Protein AF-A0A7V3JR83-F1 (afdb_monomer)

Mean predicted aligned error: 13.59 Å

Structure (mmCIF, N/CA/C/O backbone):
data_AF-A0A7V3JR83-F1
#
_entry.id   AF-A0A7V3JR83-F1
#
loop_
_atom_site.group_PDB
_atom_site.id
_atom_site.type_symbol
_atom_site.label_atom_id
_atom_site.label_alt_id
_atom_site.label_comp_id
_atom_site.label_asym_id
_atom_site.label_entity_id
_atom_site.label_seq_id
_atom_site.pdbx_PDB_ins_code
_atom_site.Cartn_x
_atom_site.Cartn_y
_atom_site.Cartn_z
_atom_site.occupancy
_atom_site.B_iso_or_equiv
_atom_site.auth_seq_id
_atom_site.auth_comp_id
_atom_site.auth_asym_id
_atom_site.auth_atom_id
_atom_site.pdbx_PDB_model_num
ATOM 1 N N . MET A 1 1 ? -0.563 55.232 -22.970 1.00 45.38 1 MET A N 1
ATOM 2 C CA . MET A 1 1 ? -0.473 54.973 -21.516 1.00 45.38 1 MET A CA 1
ATOM 3 C C . MET A 1 1 ? -1.881 54.852 -20.953 1.00 45.38 1 MET A C 1
ATOM 5 O O . MET A 1 1 ? -2.516 55.859 -20.668 1.00 45.38 1 MET A O 1
ATOM 9 N N . THR A 1 2 ? -2.409 53.635 -20.873 1.00 42.56 2 THR A N 1
ATOM 10 C CA . THR A 1 2 ? -3.685 53.337 -20.209 1.00 42.56 2 THR A CA 1
ATOM 11 C C . THR A 1 2 ? -3.464 53.362 -18.698 1.00 42.56 2 THR A C 1
ATOM 13 O O . THR A 1 2 ? -2.675 52.596 -18.155 1.00 42.56 2 THR A O 1
ATOM 16 N N . LYS A 1 3 ? -4.104 54.318 -18.019 1.00 50.84 3 LYS A N 1
ATOM 17 C CA . LYS A 1 3 ? -3.988 54.531 -16.573 1.00 50.84 3 LYS A CA 1
ATOM 18 C C . LYS A 1 3 ? -4.826 53.459 -15.866 1.00 50.84 3 LYS A C 1
ATOM 20 O O . LYS A 1 3 ? -6.050 53.563 -15.843 1.00 50.84 3 LYS A O 1
ATOM 25 N N . HIS A 1 4 ? -4.190 52.420 -15.328 1.00 52.91 4 HIS A N 1
ATOM 26 C CA . HIS A 1 4 ? -4.877 51.475 -14.447 1.00 52.91 4 HIS A CA 1
ATOM 27 C C . HIS A 1 4 ? -5.281 52.220 -13.169 1.00 52.91 4 HIS A C 1
ATOM 29 O O . HIS A 1 4 ? -4.429 52.765 -12.469 1.00 52.91 4 HIS A O 1
ATOM 35 N N . LYS A 1 5 ? -6.589 52.307 -12.898 1.00 61.62 5 LYS A N 1
ATOM 36 C CA . LYS A 1 5 ? -7.098 52.785 -11.610 1.00 61.62 5 LYS A CA 1
ATOM 37 C C . LYS A 1 5 ? -6.788 51.706 -10.574 1.00 61.62 5 LYS A C 1
ATOM 39 O O . LYS A 1 5 ? -7.357 50.622 -10.634 1.00 61.62 5 LYS A O 1
ATOM 44 N N . SER A 1 6 ? -5.851 51.986 -9.679 1.00 64.25 6 SER A N 1
ATOM 45 C CA . SER A 1 6 ? -5.608 51.186 -8.482 1.00 64.25 6 SER A CA 1
ATOM 46 C C . SER A 1 6 ? -6.799 51.318 -7.529 1.00 64.25 6 SER A C 1
ATOM 48 O O . SER A 1 6 ? -7.346 52.412 -7.377 1.00 64.25 6 SER A O 1
ATOM 50 N N . LEU A 1 7 ? -7.205 50.202 -6.917 1.00 66.38 7 LEU A N 1
ATOM 51 C CA . LEU A 1 7 ? -8.258 50.176 -5.900 1.00 66.38 7 LEU A CA 1
ATOM 52 C C . LEU A 1 7 ? -7.888 51.093 -4.731 1.00 66.38 7 LEU A C 1
ATOM 54 O O . LEU A 1 7 ? -6.737 51.129 -4.286 1.00 66.38 7 LEU A O 1
ATOM 58 N N . THR A 1 8 ? -8.869 51.840 -4.236 1.00 83.62 8 THR A N 1
ATOM 59 C CA . THR A 1 8 ? -8.694 52.665 -3.040 1.00 83.62 8 THR A CA 1
ATOM 60 C C . THR A 1 8 ? -8.577 51.777 -1.800 1.00 83.62 8 THR A C 1
ATOM 62 O O . THR A 1 8 ? -9.131 50.682 -1.747 1.00 83.62 8 THR A O 1
ATOM 65 N N . PHE A 1 9 ? -7.873 52.247 -0.767 1.00 76.06 9 PHE A N 1
ATOM 66 C CA . PHE A 1 9 ? -7.677 51.489 0.478 1.00 76.06 9 PHE A CA 1
ATOM 67 C C . PHE A 1 9 ? -9.004 51.015 1.103 1.00 76.06 9 PHE A C 1
ATOM 69 O O . PHE A 1 9 ? -9.091 49.907 1.630 1.00 76.06 9 PHE A O 1
ATOM 76 N N . LEU A 1 10 ? -10.055 51.832 0.981 1.00 81.25 10 LEU A N 1
ATOM 77 C CA . LEU A 1 10 ? -11.396 51.506 1.454 1.00 81.25 10 LEU A CA 1
ATOM 78 C C . LEU A 1 10 ? -12.047 50.381 0.634 1.00 81.25 10 LEU A C 1
ATOM 80 O O . LEU A 1 10 ? -12.639 49.476 1.215 1.00 81.25 10 LEU A O 1
ATOM 84 N N . GLU A 1 11 ? -11.901 50.391 -0.693 1.00 79.56 11 GLU A N 1
ATOM 85 C CA . GLU A 1 11 ? -12.395 49.306 -1.550 1.00 79.56 11 GLU A CA 1
ATOM 86 C C . GLU A 1 11 ? -11.660 47.994 -1.262 1.00 79.56 11 GLU A C 1
ATOM 88 O O . GLU A 1 11 ? -12.302 46.950 -1.185 1.00 79.56 11 GLU A O 1
ATOM 93 N N . THR A 1 12 ? -10.347 48.028 -1.017 1.00 82.38 12 THR A N 1
ATOM 94 C CA . THR A 1 12 ? -9.583 46.832 -0.626 1.00 82.38 12 THR A CA 1
ATOM 95 C C . THR A 1 12 ? -10.074 46.270 0.710 1.00 82.38 12 THR A C 1
ATOM 97 O O . THR A 1 12 ? -10.274 45.063 0.829 1.00 82.38 12 THR A O 1
ATOM 100 N N . LEU A 1 13 ? -10.337 47.125 1.705 1.00 81.75 13 LEU A N 1
ATOM 101 C CA . LEU A 1 13 ? -10.822 46.687 3.017 1.00 81.75 13 LEU A CA 1
ATOM 102 C C . LEU A 1 13 ? -12.228 46.071 2.933 1.00 81.75 13 LEU A C 1
ATOM 104 O O . LEU A 1 13 ? -12.482 45.013 3.512 1.00 81.75 13 LEU A O 1
ATOM 108 N N . ILE A 1 14 ? -13.126 46.700 2.169 1.00 88.44 14 ILE A N 1
ATOM 109 C CA . ILE A 1 14 ? -14.482 46.187 1.930 1.00 88.44 14 ILE A CA 1
ATOM 110 C C . ILE A 1 14 ? -14.415 44.853 1.180 1.00 88.44 14 ILE A C 1
ATOM 112 O O . ILE A 1 14 ? -15.081 43.898 1.571 1.00 88.44 14 ILE A O 1
ATOM 116 N N . THR A 1 15 ? -13.566 44.751 0.157 1.00 83.88 15 THR A N 1
ATOM 117 C CA . THR A 1 15 ? -13.414 43.527 -0.641 1.00 83.88 15 THR A CA 1
ATOM 118 C C . THR A 1 15 ? -12.861 42.379 0.201 1.00 83.88 15 THR A C 1
ATOM 120 O O . THR A 1 15 ? -13.393 41.277 0.133 1.00 83.88 15 THR A O 1
ATOM 123 N N . LEU A 1 16 ? -11.861 42.627 1.055 1.00 83.56 16 LEU A N 1
ATOM 124 C CA . LEU A 1 16 ? -11.317 41.620 1.975 1.00 83.56 16 LEU A CA 1
ATOM 125 C C . LEU A 1 16 ? -12.339 41.176 3.028 1.00 83.56 16 LEU A C 1
ATOM 127 O O . LEU A 1 16 ? -12.412 39.992 3.344 1.00 83.56 16 LEU A O 1
ATOM 131 N N . THR A 1 17 ? -13.154 42.102 3.536 1.00 88.00 17 THR A N 1
ATOM 132 C CA . THR A 1 17 ? -14.211 41.787 4.511 1.00 88.00 17 THR A CA 1
ATOM 133 C C . THR A 1 17 ? -15.326 40.960 3.871 1.00 88.00 17 THR A C 1
ATOM 135 O O . THR A 1 17 ? -15.798 39.987 4.448 1.00 88.00 17 THR A O 1
ATOM 138 N N . ILE A 1 18 ? -15.733 41.302 2.648 1.00 88.19 18 ILE A N 1
ATOM 139 C CA . ILE A 1 18 ? -16.726 40.524 1.903 1.00 88.19 18 ILE A CA 1
ATOM 140 C C . ILE A 1 18 ? -16.154 39.151 1.534 1.00 88.19 18 ILE A C 1
ATOM 142 O O . ILE A 1 18 ? -16.839 38.148 1.707 1.00 88.19 18 ILE A O 1
ATOM 146 N N . LEU A 1 19 ? -14.895 39.073 1.093 1.00 80.94 19 LEU A N 1
ATOM 147 C CA . LEU A 1 19 ? -14.229 37.807 0.784 1.00 80.94 19 LEU A CA 1
ATOM 148 C C . LEU A 1 19 ? -14.090 36.905 2.011 1.00 80.94 19 LEU A C 1
ATOM 150 O O . LEU A 1 19 ? -14.279 35.701 1.872 1.00 80.94 19 LEU A O 1
ATOM 154 N N . SER A 1 20 ? -13.805 37.442 3.200 1.00 74.88 20 SER A N 1
ATOM 155 C CA . SER A 1 20 ? -13.705 36.630 4.418 1.00 74.88 20 SER A CA 1
ATOM 156 C C . SER A 1 20 ? -15.071 36.094 4.846 1.00 74.88 20 SER A C 1
ATOM 158 O O . SER A 1 20 ? -15.199 34.904 5.128 1.00 74.88 20 SER A O 1
ATOM 160 N N . VAL A 1 21 ? -16.113 36.928 4.793 1.00 81.12 21 VAL A N 1
ATOM 161 C CA . VAL A 1 21 ? -17.492 36.514 5.087 1.00 81.12 21 VAL A CA 1
ATOM 162 C C . VAL A 1 21 ? -17.983 35.477 4.074 1.00 81.12 21 VAL A C 1
ATOM 164 O O . VAL A 1 21 ? -18.526 34.450 4.477 1.00 81.12 21 VAL A O 1
ATOM 167 N N . ILE A 1 22 ? -17.745 35.693 2.774 1.00 77.06 22 ILE A N 1
ATOM 168 C CA . ILE A 1 22 ? -18.100 34.735 1.718 1.00 77.06 22 ILE A CA 1
ATOM 169 C C . ILE A 1 22 ? -17.291 33.444 1.864 1.00 77.06 22 ILE A C 1
ATOM 171 O O . ILE A 1 22 ? -17.874 32.377 1.745 1.00 77.06 22 ILE A O 1
ATOM 175 N N . SER A 1 23 ? -15.996 33.497 2.185 1.00 67.94 23 SER A N 1
ATOM 176 C CA . SER A 1 23 ? -15.182 32.289 2.396 1.00 67.94 23 SER A CA 1
ATOM 177 C C . SER A 1 23 ? -15.691 31.460 3.577 1.00 67.94 23 SER A C 1
ATOM 179 O O . SER A 1 23 ? -15.804 30.246 3.454 1.00 67.94 23 SER A O 1
ATOM 181 N N . ILE A 1 24 ? -16.084 32.095 4.688 1.00 67.69 24 ILE A N 1
ATOM 182 C CA . ILE A 1 24 ? -16.687 31.403 5.841 1.00 67.69 24 ILE A CA 1
ATOM 183 C C . ILE A 1 24 ? -18.037 30.770 5.458 1.00 67.69 24 ILE A C 1
ATOM 185 O O . ILE A 1 24 ? -18.291 29.610 5.785 1.00 67.69 24 ILE A O 1
ATOM 189 N N . LEU A 1 25 ? -18.887 31.500 4.726 1.00 61.97 25 LEU A N 1
ATOM 190 C CA . LEU A 1 25 ? -20.179 31.004 4.230 1.00 61.97 25 LEU A CA 1
ATOM 191 C C . LEU A 1 25 ? -20.021 29.846 3.234 1.00 61.97 25 LEU A C 1
ATOM 193 O O . LEU A 1 25 ? -20.761 28.867 3.302 1.00 61.97 25 LEU A O 1
ATOM 197 N N . VAL A 1 26 ? -19.041 29.933 2.336 1.00 57.62 26 VAL A N 1
ATOM 198 C CA . VAL A 1 26 ? -18.740 28.915 1.325 1.00 57.62 26 VAL A CA 1
ATOM 199 C C . VAL A 1 26 ? -18.147 27.661 1.973 1.00 57.62 26 VAL A C 1
ATOM 201 O O . VAL A 1 26 ? -18.593 26.567 1.647 1.00 57.62 26 VAL A O 1
ATOM 204 N N . ILE A 1 27 ? -17.250 27.776 2.960 1.00 54.88 27 ILE A N 1
ATOM 205 C CA . ILE A 1 27 ? -16.744 26.621 3.730 1.00 54.88 27 ILE A CA 1
ATOM 206 C C . ILE A 1 27 ? -17.890 25.893 4.457 1.00 54.88 27 ILE A C 1
ATOM 208 O O . ILE A 1 27 ? -17.931 24.664 4.457 1.00 54.88 27 ILE A O 1
ATOM 212 N N . GLY A 1 28 ? -18.861 26.631 5.009 1.00 51.53 28 GLY A N 1
ATOM 213 C CA . GLY A 1 28 ? -20.062 26.047 5.621 1.00 51.53 28 GLY A CA 1
ATOM 214 C C . GLY A 1 28 ? -21.002 25.343 4.630 1.00 51.53 28 GLY A C 1
ATOM 215 O O . GLY A 1 28 ? -21.674 24.383 5.005 1.00 51.53 28 GLY A O 1
ATOM 216 N N . LEU A 1 29 ? -21.030 25.781 3.366 1.00 52.66 29 LEU A N 1
ATOM 217 C CA . LEU A 1 29 ? -21.848 25.199 2.292 1.00 52.66 29 LEU A CA 1
ATOM 218 C C . LEU A 1 29 ? -21.160 24.043 1.545 1.00 52.66 29 LEU A C 1
ATOM 220 O O . LEU A 1 29 ? -21.851 23.217 0.953 1.00 52.66 29 LEU A O 1
ATOM 224 N N . LEU A 1 30 ? -19.826 23.954 1.572 1.00 55.66 30 LEU A N 1
ATOM 225 C CA . LEU A 1 30 ? -19.061 22.966 0.799 1.00 55.66 30 LEU A CA 1
ATOM 226 C C . LEU A 1 30 ? -19.059 21.551 1.404 1.00 55.66 30 LEU A C 1
ATOM 228 O O . LEU A 1 30 ? -18.806 20.595 0.675 1.00 55.66 30 LEU A O 1
ATOM 232 N N . LYS A 1 31 ? -19.351 21.376 2.704 1.00 60.66 31 LYS A N 1
ATOM 233 C CA . LYS A 1 31 ? -19.388 20.048 3.358 1.00 60.66 31 LYS A CA 1
ATOM 234 C C . LYS A 1 31 ? -20.524 19.912 4.389 1.00 60.66 31 LYS A C 1
ATOM 236 O O . LYS A 1 31 ? -20.251 19.736 5.576 1.00 60.66 31 LYS A O 1
ATOM 241 N N . PRO A 1 32 ? -21.807 19.923 3.976 1.00 71.69 32 PRO A N 1
ATOM 242 C CA . PRO A 1 32 ? -22.940 19.737 4.893 1.00 71.69 32 PRO A CA 1
ATOM 243 C C . PRO A 1 32 ? -22.861 18.424 5.691 1.00 71.69 32 PRO A C 1
ATOM 245 O O . PRO A 1 32 ? -23.380 18.334 6.795 1.00 71.69 32 PRO A O 1
ATOM 248 N N . GLN A 1 33 ? -22.174 17.402 5.178 1.00 71.12 33 GLN A N 1
ATOM 249 C CA . GLN A 1 33 ? -21.965 16.154 5.913 1.00 71.12 33 GLN A CA 1
ATOM 250 C C . GLN A 1 33 ? -21.096 16.333 7.170 1.00 71.12 33 GLN A C 1
ATOM 252 O O . GLN A 1 33 ? -21.409 15.736 8.197 1.00 71.12 33 GLN A O 1
ATOM 257 N N . GLU A 1 34 ? -20.065 17.183 7.133 1.00 80.81 34 GLU A N 1
ATOM 258 C CA . GLU A 1 34 ? -19.187 17.428 8.289 1.00 80.81 34 GLU A CA 1
ATOM 259 C C . GLU A 1 34 ? -19.904 18.184 9.411 1.00 80.81 34 GLU A C 1
ATOM 261 O O . GLU A 1 34 ? -19.718 17.878 10.588 1.00 80.81 34 GLU A O 1
ATOM 266 N N . THR A 1 35 ? -20.799 19.119 9.080 1.00 81.38 35 THR A N 1
ATOM 267 C CA . THR A 1 35 ? -21.599 19.812 10.102 1.00 81.38 35 THR A CA 1
ATOM 268 C C . THR A 1 35 ? -22.580 18.863 10.791 1.00 81.38 35 THR A C 1
ATOM 270 O O . THR A 1 35 ? -22.746 18.940 12.010 1.00 81.38 35 THR A O 1
ATOM 273 N N . PHE A 1 36 ? -23.171 17.910 10.060 1.00 84.25 36 PHE A N 1
ATOM 274 C CA . PHE A 1 36 ? -23.991 16.858 10.668 1.00 84.25 36 PHE A CA 1
ATOM 275 C C . PHE A 1 36 ? -23.176 15.910 11.556 1.00 84.25 36 PHE A C 1
ATOM 277 O O . PHE A 1 36 ? -23.653 15.550 12.634 1.00 84.25 36 PHE A O 1
ATOM 284 N N . LYS A 1 37 ? -21.956 15.534 11.146 1.00 87.69 37 LYS A N 1
ATOM 285 C CA . LYS A 1 37 ? -21.029 14.751 11.982 1.00 87.69 37 LYS A CA 1
ATOM 286 C C . LYS A 1 37 ? -20.710 15.487 13.285 1.00 87.69 37 LYS A C 1
ATOM 288 O O . LYS A 1 37 ? -20.930 14.945 14.363 1.00 87.69 37 LYS A O 1
ATOM 293 N N . ALA A 1 38 ? -20.317 16.760 13.202 1.00 90.19 38 ALA A N 1
ATOM 294 C CA . ALA A 1 38 ? -20.000 17.578 14.372 1.00 90.19 38 ALA A CA 1
ATOM 295 C C . ALA A 1 38 ? -21.204 17.766 15.320 1.00 90.19 38 ALA A C 1
ATOM 297 O O . ALA A 1 38 ? -21.044 17.793 16.545 1.00 90.19 38 ALA A O 1
ATOM 298 N N . ALA A 1 39 ? -22.423 17.862 14.778 1.00 90.69 39 ALA A N 1
ATOM 299 C CA . ALA A 1 39 ? -23.644 17.920 15.579 1.00 90.69 39 ALA A CA 1
ATOM 300 C C . ALA A 1 39 ? -23.916 16.601 16.326 1.00 90.69 39 ALA A C 1
ATOM 302 O O . ALA A 1 39 ? -24.285 16.628 17.504 1.00 90.69 39 ALA A O 1
ATOM 303 N N . ARG A 1 40 ? -23.704 15.444 15.678 1.00 94.69 40 ARG A N 1
ATOM 304 C CA . ARG A 1 40 ? -23.809 14.130 16.339 1.00 94.69 40 ARG A CA 1
ATOM 305 C C . ARG A 1 40 ? -22.743 13.954 17.418 1.00 94.69 40 ARG A C 1
ATOM 307 O O . ARG A 1 40 ? -23.089 13.547 18.523 1.00 94.69 40 ARG A O 1
ATOM 314 N N . ASP A 1 41 ? -21.505 14.362 17.158 1.00 96.69 41 ASP A N 1
ATOM 315 C CA . ASP A 1 41 ? -20.423 14.339 18.151 1.00 96.69 41 ASP A CA 1
ATOM 316 C C . ASP A 1 41 ? -20.736 15.193 19.377 1.00 96.69 41 ASP A C 1
ATOM 318 O O . ASP A 1 41 ? -20.555 14.753 20.508 1.00 96.69 41 ASP A O 1
ATOM 322 N N . THR A 1 42 ? -21.301 16.385 19.174 1.00 96.12 42 THR A N 1
ATOM 323 C CA . THR A 1 42 ? -21.751 17.238 20.285 1.00 96.12 42 THR A CA 1
ATOM 324 C C . THR A 1 42 ? -22.764 16.501 21.169 1.00 96.12 42 THR A C 1
ATOM 326 O O . THR A 1 42 ? -22.710 16.597 22.398 1.00 96.12 42 THR A O 1
ATOM 329 N N . LYS A 1 43 ? -23.666 15.715 20.564 1.00 96.44 43 LYS A N 1
ATOM 330 C CA . LYS A 1 43 ? -24.632 14.885 21.293 1.00 96.44 43 LYS A CA 1
ATOM 331 C C . LYS A 1 43 ? -23.957 13.715 22.020 1.00 96.44 43 LYS A C 1
ATOM 333 O O . LYS A 1 43 ? -24.331 13.456 23.164 1.00 96.44 43 LYS A O 1
ATOM 338 N N . ARG A 1 44 ? -22.960 13.052 21.418 1.00 97.12 44 ARG A N 1
ATOM 339 C CA . ARG A 1 44 ? -22.154 11.992 22.064 1.00 97.12 44 ARG A CA 1
ATOM 340 C C . ARG A 1 44 ? -21.440 12.511 23.306 1.00 97.12 44 ARG A C 1
ATOM 342 O O . ARG A 1 44 ? -21.691 12.017 24.399 1.00 97.12 44 ARG A O 1
ATOM 349 N N . ILE A 1 45 ? -20.648 13.571 23.145 1.00 96.81 45 ILE A N 1
ATOM 350 C CA . ILE A 1 45 ? -19.868 14.208 24.215 1.00 96.81 45 ILE A CA 1
ATOM 351 C C . ILE A 1 45 ? -20.786 14.639 25.363 1.00 96.81 45 ILE A C 1
ATOM 353 O O . ILE A 1 45 ? -20.508 14.374 26.529 1.00 96.81 45 ILE A O 1
ATOM 357 N N . THR A 1 46 ? -21.919 15.270 25.040 1.00 96.75 46 THR A N 1
ATOM 358 C CA . THR A 1 46 ? -22.897 15.692 26.054 1.00 96.75 46 THR A CA 1
ATOM 359 C C . THR A 1 46 ? -23.498 14.500 26.800 1.00 96.75 46 THR A C 1
ATOM 361 O O . THR A 1 46 ? -23.654 14.562 28.017 1.00 96.75 46 THR A O 1
ATOM 364 N N . SER A 1 47 ? -23.807 13.411 26.091 1.00 96.69 47 SER A N 1
ATOM 365 C CA . SER A 1 47 ? -24.366 12.192 26.688 1.00 96.69 47 SER A CA 1
ATOM 366 C C . SER A 1 47 ? -23.374 11.527 27.642 1.00 96.69 47 SER A C 1
ATOM 368 O O . SER A 1 47 ? -23.752 11.158 28.752 1.00 96.69 47 SER A O 1
ATOM 370 N N . LEU A 1 48 ? -22.100 11.431 27.248 1.00 96.62 48 LEU A N 1
ATOM 371 C CA . LEU A 1 48 ? -21.059 10.863 28.102 1.00 96.62 48 LEU A CA 1
ATOM 372 C C . LEU A 1 48 ? -20.828 11.715 29.352 1.00 96.62 48 LEU A C 1
ATOM 374 O O . LEU A 1 48 ? -20.880 11.176 30.450 1.00 96.62 48 LEU A O 1
ATOM 378 N N . LYS A 1 49 ? -20.728 13.045 29.232 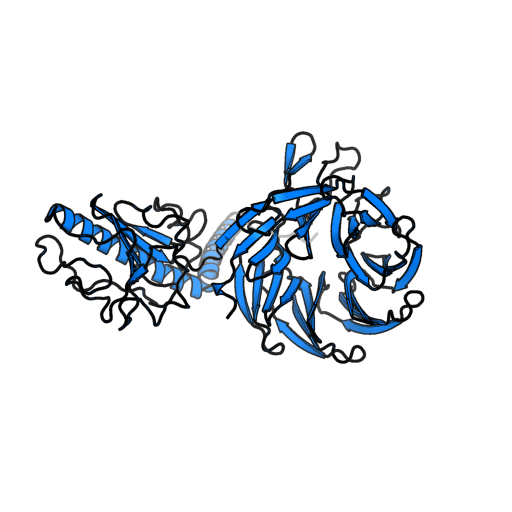1.00 95.81 49 LYS A N 1
ATOM 379 C CA . LYS A 1 49 ? -20.613 13.941 30.402 1.00 95.81 49 LYS A CA 1
ATOM 380 C C . LYS A 1 49 ? -21.777 13.803 31.389 1.00 95.81 49 LYS A C 1
ATOM 382 O O . LYS A 1 49 ? -21.587 13.897 32.598 1.00 95.81 49 LYS A O 1
ATOM 387 N N . GLN A 1 50 ? -22.998 13.593 30.891 1.00 95.12 50 GLN A N 1
ATOM 388 C CA . GLN A 1 50 ? -24.166 13.364 31.750 1.00 95.12 50 GLN A CA 1
ATOM 389 C C . GLN A 1 50 ? -24.059 12.044 32.520 1.00 95.12 50 GLN A C 1
ATOM 391 O O . GLN A 1 50 ? -24.367 12.009 33.711 1.00 95.12 50 GLN A O 1
ATOM 396 N N . ILE A 1 51 ? -23.614 10.976 31.856 1.00 96.06 51 ILE A N 1
ATOM 397 C CA . ILE A 1 51 ? -23.440 9.656 32.471 1.00 96.06 51 ILE A CA 1
ATOM 398 C C . ILE A 1 51 ? -22.269 9.635 33.448 1.00 96.06 51 ILE A C 1
ATOM 400 O O . ILE A 1 51 ? -22.435 9.145 34.562 1.00 96.06 51 ILE A O 1
ATOM 404 N N . GLU A 1 52 ? -21.130 10.217 33.079 1.00 96.56 52 GLU A N 1
ATOM 405 C CA . GLU A 1 52 ? -19.995 10.436 33.975 1.00 96.56 52 GLU A CA 1
ATOM 406 C C . GLU A 1 52 ? -20.477 11.107 35.260 1.00 96.56 52 GLU A C 1
ATOM 408 O O . GLU A 1 52 ? -20.291 10.570 36.355 1.00 96.56 52 GLU A O 1
ATOM 413 N N . LYS A 1 53 ? -21.215 12.219 35.129 1.00 95.75 53 LYS A N 1
ATOM 414 C CA . LYS A 1 53 ? -21.693 12.943 36.301 1.00 95.75 53 LYS A CA 1
ATOM 415 C C . LYS A 1 53 ? -22.683 12.145 37.144 1.00 95.75 53 LYS A C 1
ATOM 417 O O . LYS A 1 53 ? -22.654 12.238 38.370 1.00 95.75 53 LYS A O 1
ATOM 422 N N . ALA A 1 54 ? -23.558 11.373 36.503 1.00 94.88 54 ALA A N 1
ATOM 423 C CA . ALA A 1 54 ? -24.505 10.500 37.185 1.00 94.88 54 ALA A CA 1
ATOM 424 C C . ALA A 1 54 ? -23.783 9.420 38.007 1.00 94.88 54 ALA A C 1
ATOM 426 O O . ALA A 1 54 ? -24.106 9.225 39.177 1.00 94.88 54 ALA A O 1
ATOM 427 N N . ILE A 1 55 ? -22.775 8.757 37.437 1.00 95.12 55 ILE A N 1
ATOM 428 C CA . ILE A 1 55 ? -22.011 7.717 38.138 1.00 95.12 55 ILE A CA 1
ATOM 429 C C . ILE A 1 55 ? -21.216 8.322 39.300 1.00 95.12 55 ILE A C 1
ATOM 431 O O . ILE A 1 55 ? -21.260 7.785 40.405 1.00 95.12 55 ILE A O 1
ATOM 435 N N . GLU A 1 56 ? -20.554 9.464 39.094 1.00 94.50 56 GLU A N 1
ATOM 436 C CA . GLU A 1 56 ? -19.838 10.175 40.161 1.00 94.50 56 GLU A CA 1
ATOM 437 C C . GLU A 1 56 ? -20.749 10.532 41.336 1.00 94.50 56 GLU A C 1
ATOM 439 O O . GLU A 1 56 ? -20.412 10.275 42.492 1.00 94.50 56 GLU A O 1
ATOM 444 N N . LEU A 1 57 ? -21.915 11.123 41.053 1.00 93.81 57 LEU A N 1
ATOM 445 C CA . LEU A 1 57 ? -22.871 11.488 42.094 1.00 93.81 57 LEU A CA 1
ATOM 446 C C . LEU A 1 57 ? -23.353 10.243 42.837 1.00 93.81 57 LEU A C 1
ATOM 448 O O . LEU A 1 57 ? -23.399 10.249 44.067 1.00 93.81 57 LEU A O 1
ATOM 452 N N . TYR A 1 58 ? -23.629 9.149 42.128 1.00 93.62 58 TYR A N 1
ATOM 453 C CA . TYR A 1 58 ? -24.091 7.940 42.794 1.00 93.62 58 TYR A CA 1
ATOM 454 C C . TYR A 1 58 ? -23.000 7.281 43.653 1.00 93.62 58 TYR A C 1
ATOM 456 O O . TYR A 1 58 ? -23.287 6.794 44.745 1.00 93.62 58 TYR A O 1
ATOM 464 N N . LEU A 1 59 ? -21.734 7.343 43.232 1.00 92.19 59 LEU A N 1
ATOM 465 C CA . LEU A 1 59 ? -20.593 6.899 44.039 1.00 92.19 59 LEU A CA 1
ATOM 466 C C . LEU A 1 59 ? -20.431 7.703 45.337 1.00 92.19 59 LEU A C 1
ATOM 468 O O . LEU A 1 59 ? -19.984 7.147 46.342 1.00 92.19 59 LEU A O 1
ATOM 472 N N . THR A 1 60 ? -20.820 8.984 45.350 1.00 91.00 60 THR A N 1
ATOM 473 C CA . THR A 1 60 ? -20.811 9.777 46.593 1.00 91.00 60 THR A CA 1
ATOM 474 C C . THR A 1 60 ? -21.929 9.376 47.560 1.00 91.00 60 THR A C 1
ATOM 476 O O . THR A 1 60 ? -21.734 9.450 48.771 1.00 91.00 60 THR A O 1
ATOM 479 N N . GLU A 1 61 ? -23.067 8.902 47.046 1.00 90.38 61 GLU A N 1
ATOM 480 C CA . GLU A 1 61 ? -24.186 8.381 47.842 1.00 90.38 61 GLU A CA 1
ATOM 481 C C . GLU A 1 61 ? -23.948 6.940 48.330 1.00 90.38 61 GLU A C 1
ATOM 483 O O . GLU A 1 61 ? -24.280 6.609 49.468 1.00 90.38 61 GLU A O 1
ATOM 488 N N . ASN A 1 62 ? -23.358 6.080 47.494 1.00 87.81 62 ASN A N 1
ATOM 489 C CA . ASN A 1 62 ? -23.177 4.656 47.769 1.00 87.81 62 ASN A CA 1
ATOM 490 C C . ASN A 1 62 ? -21.737 4.193 47.498 1.00 87.81 62 ASN A C 1
ATOM 492 O O . ASN A 1 62 ? -21.392 3.731 46.411 1.00 87.81 62 ASN A O 1
ATOM 496 N N . GLN A 1 63 ? -20.902 4.227 48.537 1.00 80.00 63 GLN A N 1
ATOM 497 C CA . GLN A 1 63 ? -19.489 3.834 48.442 1.00 80.00 63 GLN A CA 1
ATOM 498 C C . GLN A 1 63 ? -19.273 2.340 48.130 1.00 80.00 63 GLN A C 1
ATOM 500 O O . GLN A 1 63 ? -18.210 1.955 47.642 1.00 80.00 63 GLN A O 1
ATOM 505 N N . ASN A 1 64 ? -20.277 1.490 48.373 1.00 84.94 64 ASN A N 1
ATOM 506 C CA . ASN A 1 64 ? -20.212 0.049 48.109 1.00 84.94 64 ASN A CA 1
ATOM 507 C C . ASN A 1 64 ? -20.813 -0.341 46.750 1.00 84.94 64 ASN A C 1
ATOM 509 O O . ASN A 1 64 ? -20.942 -1.533 46.466 1.00 84.94 64 ASN A O 1
ATOM 513 N N . LEU A 1 65 ? -21.168 0.636 45.909 1.00 89.62 65 LEU A N 1
ATOM 514 C CA . LEU A 1 65 ? -21.721 0.396 44.581 1.00 89.62 65 LEU A CA 1
ATOM 515 C C . LEU A 1 65 ? -20.797 -0.512 43.759 1.00 89.62 65 LEU A C 1
ATOM 517 O O . LEU A 1 65 ? -19.587 -0.281 43.694 1.00 89.62 65 LEU A O 1
ATOM 521 N N . ASN A 1 66 ? -21.364 -1.550 43.145 1.00 93.12 66 ASN A N 1
ATOM 522 C CA . ASN A 1 66 ? -20.638 -2.395 42.206 1.00 93.12 66 ASN A CA 1
ATOM 523 C C . ASN A 1 66 ? -20.645 -1.732 40.826 1.00 93.12 66 ASN A C 1
ATOM 525 O O . ASN A 1 66 ? -21.712 -1.550 40.247 1.00 93.12 66 ASN A O 1
ATOM 529 N N . LEU A 1 67 ? -19.463 -1.380 40.323 1.00 94.69 67 LEU A N 1
ATOM 530 C CA . LEU A 1 67 ? -19.310 -0.750 39.012 1.00 94.69 67 LEU A CA 1
ATOM 531 C C . LEU A 1 67 ? -19.156 -1.766 37.869 1.00 94.69 67 LEU A C 1
ATOM 533 O O . LEU A 1 67 ? -19.397 -1.429 36.722 1.00 94.69 67 LEU A O 1
ATOM 537 N N . GLY A 1 68 ? -18.782 -3.017 38.148 1.00 93.62 68 GLY A N 1
ATOM 538 C CA . GLY A 1 68 ? -18.517 -4.021 37.113 1.00 93.62 68 GLY A CA 1
ATOM 539 C C . GLY A 1 68 ? -17.079 -4.544 37.129 1.00 93.62 68 GLY A C 1
ATOM 540 O O . GLY A 1 68 ? -16.490 -4.713 38.195 1.00 93.62 68 GLY A O 1
ATOM 541 N N . SER A 1 69 ? -16.543 -4.874 35.951 1.00 92.75 69 SER A N 1
ATOM 542 C CA . SER A 1 69 ? -15.244 -5.543 35.782 1.00 92.75 69 SER A CA 1
ATOM 543 C C . SER A 1 69 ? -14.367 -4.805 34.778 1.00 92.75 69 SER A C 1
ATOM 545 O O . SER A 1 69 ? -14.878 -4.275 33.792 1.00 92.75 69 SER A O 1
ATOM 547 N N . SER A 1 70 ? -13.050 -4.842 34.997 1.00 90.25 70 SER A N 1
ATOM 548 C CA . SER A 1 70 ? -12.058 -4.223 34.115 1.00 90.25 70 SER A CA 1
ATOM 549 C C . SER A 1 70 ? -11.818 -5.030 32.839 1.00 90.25 70 SER A C 1
ATOM 551 O O . SER A 1 70 ? -11.213 -4.532 31.901 1.00 90.25 70 SER A O 1
ATOM 553 N N . THR A 1 71 ? -12.303 -6.273 32.790 1.00 90.81 71 THR A N 1
ATOM 554 C CA . THR A 1 71 ? -12.177 -7.170 31.632 1.00 90.81 71 THR A CA 1
ATOM 555 C C . THR A 1 71 ? -13.470 -7.311 30.829 1.00 90.81 71 THR A C 1
ATOM 557 O O . THR A 1 71 ? -13.517 -8.066 29.860 1.00 90.81 71 THR A O 1
ATOM 560 N N . ILE A 1 72 ? -14.538 -6.619 31.234 1.00 94.31 72 ILE A N 1
ATOM 561 C CA . ILE A 1 72 ? -15.834 -6.678 30.559 1.00 94.31 72 ILE A CA 1
ATOM 562 C C . ILE A 1 72 ? -16.139 -5.311 29.962 1.00 94.31 72 ILE A C 1
ATOM 564 O O . ILE A 1 72 ? -16.261 -4.330 30.693 1.00 94.31 72 ILE A O 1
ATOM 568 N N . ILE A 1 73 ? -16.314 -5.274 28.644 1.00 95.31 73 ILE A N 1
ATOM 569 C CA . ILE A 1 73 ? -16.634 -4.061 27.895 1.00 95.31 73 ILE A CA 1
ATOM 570 C C . ILE A 1 73 ? -18.117 -4.094 27.550 1.00 95.31 73 ILE A C 1
ATOM 572 O O . ILE A 1 73 ? -18.564 -4.891 26.720 1.00 95.31 73 ILE A O 1
ATOM 576 N N . TYR A 1 74 ? -18.894 -3.237 28.197 1.00 96.75 74 TYR A N 1
ATOM 577 C CA . TYR A 1 74 ? -20.329 -3.156 27.968 1.00 96.75 74 TYR A CA 1
ATOM 578 C C . TYR A 1 74 ? -20.630 -2.166 26.845 1.00 96.75 74 TYR A C 1
ATOM 580 O O . TYR A 1 74 ? -20.077 -1.069 26.834 1.00 96.75 74 TYR A O 1
ATOM 588 N N . LEU A 1 75 ? -21.499 -2.538 25.905 1.00 96.56 75 LEU A N 1
ATOM 589 C CA . LEU A 1 75 ? -21.792 -1.752 24.705 1.00 96.56 75 LEU A CA 1
ATOM 590 C C . LEU A 1 75 ? -23.250 -1.292 24.669 1.00 96.56 75 LEU A C 1
ATOM 592 O O . LEU A 1 75 ? -24.163 -2.060 24.974 1.00 96.56 75 LEU A O 1
ATOM 596 N N . SER A 1 76 ? -23.490 -0.070 24.185 1.00 97.00 76 SER A N 1
ATOM 597 C CA . SER A 1 76 ? -24.844 0.473 23.966 1.00 97.00 76 SER A CA 1
ATOM 598 C C . SER A 1 76 ? -25.608 -0.169 22.797 1.00 97.00 76 SER A C 1
ATOM 600 O O . SER A 1 76 ? -26.719 0.261 22.467 1.00 97.00 76 SER A O 1
ATOM 602 N N . LEU A 1 77 ? -25.018 -1.178 22.153 1.00 96.06 77 LEU A N 1
ATOM 603 C CA . LEU A 1 77 ? -25.605 -1.905 21.037 1.00 96.06 77 LEU A CA 1
ATOM 604 C C . LEU A 1 77 ? -26.689 -2.873 21.536 1.00 96.06 77 LEU A C 1
ATOM 606 O O . LEU A 1 77 ? -26.435 -3.661 22.451 1.00 96.06 77 LEU A O 1
ATOM 610 N N . PRO A 1 78 ? -27.892 -2.859 20.934 1.00 95.94 78 PRO A N 1
ATOM 611 C CA . PRO A 1 78 ? -28.932 -3.807 21.287 1.00 95.94 78 PRO A CA 1
ATOM 612 C C . PRO A 1 78 ? -28.570 -5.202 20.768 1.00 95.94 78 PRO A C 1
ATOM 614 O O . PRO A 1 78 ? -28.286 -5.381 19.581 1.00 95.94 78 PRO A O 1
ATOM 617 N N . ASP A 1 79 ? -28.606 -6.198 21.649 1.00 95.88 79 ASP A N 1
ATOM 618 C CA . ASP A 1 79 ? -28.451 -7.606 21.283 1.00 95.88 79 ASP A CA 1
ATOM 619 C C . ASP A 1 79 ? -29.199 -8.501 22.278 1.00 95.88 79 ASP A C 1
ATOM 621 O O . ASP A 1 79 ? -29.113 -8.316 23.490 1.00 95.88 79 ASP A O 1
ATOM 625 N N . ASN A 1 80 ? -29.928 -9.496 21.771 1.00 94.12 80 ASN A N 1
ATOM 626 C CA . ASN A 1 80 ? -30.575 -10.500 22.620 1.00 94.12 80 ASN A CA 1
ATOM 627 C C . ASN A 1 80 ? -29.555 -11.458 23.250 1.00 94.12 80 ASN A C 1
ATOM 629 O O . ASN A 1 80 ? -29.852 -12.107 24.253 1.00 94.12 80 ASN A O 1
ATOM 633 N N . SER A 1 81 ? -28.368 -11.565 22.653 1.00 93.50 81 SER A N 1
ATOM 634 C CA . SER A 1 81 ? -27.249 -12.306 23.208 1.00 93.50 81 SER A CA 1
ATOM 635 C C . SER A 1 81 ? -26.434 -11.425 24.155 1.00 93.50 81 SER A C 1
ATOM 637 O O . SER A 1 81 ? -25.995 -10.342 23.754 1.00 93.50 81 SER A O 1
ATOM 639 N N . PRO A 1 82 ? -26.124 -11.902 25.375 1.00 90.50 82 PRO A N 1
ATOM 640 C CA . PRO A 1 82 ? -25.298 -11.148 26.303 1.00 90.50 82 PRO A CA 1
ATOM 641 C C . PRO A 1 82 ? -23.876 -10.944 25.777 1.00 90.50 82 PRO A C 1
ATOM 643 O O . PRO A 1 82 ? -23.218 -10.028 26.236 1.00 90.50 82 PRO A O 1
ATOM 646 N N . THR A 1 83 ? -23.392 -11.737 24.815 1.00 92.38 83 THR A N 1
ATOM 647 C CA . THR A 1 83 ? -22.022 -11.648 24.276 1.00 92.38 83 THR A CA 1
ATOM 648 C C . THR A 1 83 ? -21.923 -10.848 22.973 1.00 92.38 83 THR A C 1
ATOM 650 O O . THR A 1 83 ? -20.964 -11.027 22.225 1.00 92.38 83 THR A O 1
ATOM 653 N N . CYS A 1 84 ? -22.924 -10.021 22.648 1.00 93.00 84 CYS A N 1
ATOM 654 C CA . CYS A 1 84 ? -22.941 -9.205 21.427 1.00 93.00 84 CYS A CA 1
ATOM 655 C C . CYS A 1 84 ? -22.783 -10.017 20.123 1.00 93.00 84 CYS A C 1
ATOM 657 O O . CYS A 1 84 ? -22.157 -9.551 19.169 1.00 93.00 84 CYS A O 1
ATOM 659 N N . SER A 1 85 ? -23.300 -11.252 20.059 1.00 90.81 85 SER A N 1
ATOM 660 C CA . SER A 1 85 ? -23.057 -12.165 18.926 1.00 90.81 85 SER A CA 1
ATOM 661 C C . SER A 1 85 ? -23.515 -11.621 17.570 1.00 90.81 85 SER A C 1
ATOM 663 O O . SER A 1 85 ? -22.961 -12.007 16.545 1.00 90.81 85 SER A O 1
ATOM 665 N N . THR A 1 86 ? -24.504 -10.726 17.546 1.00 88.88 86 THR A N 1
ATOM 666 C CA . THR A 1 86 ? -24.971 -10.055 16.321 1.00 88.88 86 THR A CA 1
ATOM 667 C C . THR A 1 86 ? -23.899 -9.121 15.756 1.00 88.88 86 THR A C 1
ATOM 669 O O . THR A 1 86 ? -23.762 -8.971 14.541 1.00 88.88 86 THR A O 1
ATOM 672 N N . TRP A 1 87 ? -23.116 -8.512 16.643 1.00 85.19 87 TRP A N 1
ATOM 673 C CA . TRP A 1 87 ? -22.150 -7.467 16.322 1.00 85.19 87 TRP A CA 1
ATOM 674 C C . TRP A 1 87 ? -20.706 -7.957 16.327 1.00 85.19 87 TRP A C 1
ATOM 676 O O . TRP A 1 87 ? -19.851 -7.261 15.800 1.00 85.19 87 TRP A O 1
ATOM 686 N N . ILE A 1 88 ? -20.429 -9.150 16.860 1.00 83.56 88 ILE A N 1
ATOM 687 C CA . ILE A 1 88 ? -19.070 -9.620 17.168 1.00 83.56 88 ILE A CA 1
ATOM 688 C C . ILE A 1 88 ? -18.093 -9.567 15.983 1.00 83.56 88 ILE A C 1
ATOM 690 O O . ILE A 1 88 ? -16.933 -9.234 16.166 1.00 83.56 88 ILE A O 1
ATOM 694 N N . ASN A 1 89 ? -18.568 -9.806 14.756 1.00 75.62 89 ASN A N 1
ATOM 695 C CA . ASN A 1 89 ? -17.745 -9.755 13.537 1.00 75.62 89 ASN A CA 1
ATOM 696 C C . ASN A 1 89 ? -17.496 -8.328 13.013 1.00 75.62 89 ASN A C 1
ATOM 698 O O . ASN A 1 89 ? -16.827 -8.141 12.002 1.00 75.62 89 ASN A O 1
ATOM 702 N N . GLN A 1 90 ? -18.135 -7.336 13.624 1.00 74.94 90 GLN A N 1
ATOM 703 C CA . GLN A 1 90 ? -18.014 -5.916 13.314 1.00 74.94 90 GLN A CA 1
ATOM 704 C C . GLN A 1 90 ? -17.416 -5.143 14.490 1.00 74.94 90 GLN A C 1
ATOM 706 O O . GLN A 1 90 ? -17.345 -3.926 14.404 1.00 74.94 90 GLN A O 1
ATOM 711 N N . LEU A 1 91 ? -17.057 -5.804 15.591 1.00 81.50 91 LEU A N 1
ATOM 712 C CA . LEU A 1 91 ? -16.421 -5.186 16.748 1.00 81.50 91 LEU A CA 1
ATOM 713 C C . LEU A 1 91 ? -14.916 -5.484 16.720 1.00 81.50 91 LEU A C 1
ATOM 715 O O . LEU A 1 91 ? -14.536 -6.549 16.230 1.00 81.50 91 LEU A O 1
ATOM 719 N N . PRO A 1 92 ? -14.072 -4.600 17.275 1.00 77.19 92 PRO A N 1
ATOM 720 C CA . PRO A 1 92 ? -12.639 -4.854 17.372 1.00 77.19 92 PRO A CA 1
ATOM 721 C C . PRO A 1 92 ? -12.330 -6.141 18.143 1.00 77.19 92 PRO A C 1
ATOM 723 O O . PRO A 1 92 ? -13.031 -6.499 19.098 1.00 77.19 92 PRO A O 1
ATOM 726 N N . THR A 1 93 ? -11.277 -6.850 17.741 1.00 76.62 93 THR A N 1
ATOM 727 C CA . THR A 1 93 ? -10.856 -8.085 18.413 1.00 76.62 93 THR A CA 1
ATOM 728 C C . THR A 1 93 ? -10.308 -7.793 19.804 1.00 76.62 93 THR A C 1
ATOM 730 O O . THR A 1 93 ? -9.412 -6.965 19.957 1.00 76.62 93 THR A O 1
ATOM 733 N N . LEU A 1 94 ? -10.795 -8.519 20.810 1.00 77.38 94 LEU A N 1
ATOM 734 C CA . LEU A 1 94 ? -10.360 -8.348 22.193 1.00 77.38 94 LEU A CA 1
ATOM 735 C C . LEU A 1 94 ? -9.148 -9.232 22.546 1.00 77.38 94 LEU A C 1
ATOM 737 O O . LEU A 1 94 ? -9.051 -10.360 22.054 1.00 77.38 94 LEU A O 1
ATOM 741 N N . PRO A 1 95 ? -8.245 -8.777 23.437 1.00 75.75 95 PRO A N 1
ATOM 742 C CA . PRO A 1 95 ? -7.203 -9.605 24.027 1.00 75.75 95 PRO A CA 1
ATOM 743 C C . PRO A 1 95 ? -7.781 -10.774 24.828 1.00 75.75 95 PRO A C 1
ATOM 745 O O . PRO A 1 95 ? -8.913 -10.744 25.313 1.00 75.75 95 PRO A O 1
ATOM 748 N N . SER A 1 96 ? -6.957 -11.802 25.030 1.00 78.25 96 SER A N 1
ATOM 749 C CA . SER A 1 96 ? -7.335 -12.961 25.839 1.00 78.25 96 SER A CA 1
ATOM 750 C C . SER A 1 96 ? -7.781 -12.543 27.245 1.00 78.25 96 SER A C 1
ATOM 752 O O . SER A 1 96 ? -7.047 -11.862 27.958 1.00 78.25 96 SER A O 1
ATOM 754 N N . GLY A 1 97 ? -8.962 -13.007 27.660 1.00 82.94 97 GLY A N 1
ATOM 755 C CA . GLY A 1 97 ? -9.548 -12.720 28.974 1.00 82.94 97 GLY A CA 1
ATOM 756 C C . GLY A 1 97 ? -10.520 -11.538 29.003 1.00 82.94 97 GLY A C 1
ATOM 757 O O . GLY A 1 97 ? -11.184 -11.355 30.022 1.00 82.94 97 GLY A O 1
ATOM 758 N N . TYR A 1 98 ? -10.643 -10.786 27.906 1.00 88.31 98 TYR A N 1
ATOM 759 C CA . TYR A 1 98 ? -11.644 -9.734 27.752 1.00 88.31 98 TYR A CA 1
ATOM 760 C C . TYR A 1 98 ? -12.899 -10.250 27.049 1.00 88.31 98 TYR A C 1
ATOM 762 O O . TYR A 1 98 ? -12.837 -11.147 26.205 1.00 88.31 98 TYR A O 1
ATOM 770 N N . GLU A 1 99 ? -14.047 -9.663 27.375 1.00 93.12 99 GLU A N 1
ATOM 771 C CA . GLU A 1 99 ? -15.320 -10.000 26.743 1.00 93.12 99 GLU A CA 1
ATOM 772 C C . GLU A 1 99 ? -16.218 -8.780 26.534 1.00 93.12 99 GLU A C 1
ATOM 774 O O . GLU A 1 99 ? -16.260 -7.861 27.353 1.00 93.12 99 GLU A O 1
ATOM 779 N N . TYR A 1 100 ? -16.992 -8.806 25.449 1.00 95.12 100 TYR A N 1
ATOM 780 C CA . TYR A 1 100 ? -18.072 -7.850 25.244 1.00 95.12 100 TYR A CA 1
ATOM 781 C C . TYR A 1 100 ? -19.337 -8.266 26.000 1.00 95.12 100 TYR A C 1
ATOM 783 O O . TYR A 1 100 ? -19.651 -9.460 26.138 1.00 95.12 100 TYR A O 1
ATOM 791 N N . ARG A 1 101 ? -20.101 -7.263 26.442 1.00 96.75 101 ARG A N 1
ATOM 792 C CA . ARG A 1 101 ? -21.457 -7.426 26.966 1.00 96.75 101 ARG A CA 1
ATOM 793 C C . ARG A 1 101 ? -22.446 -6.487 26.289 1.00 96.75 101 ARG A C 1
ATOM 795 O O . ARG A 1 101 ? -22.228 -5.283 26.227 1.00 96.75 101 ARG A O 1
ATOM 802 N N . CYS A 1 102 ? -23.557 -7.049 25.827 1.00 96.56 102 CYS A N 1
ATOM 803 C CA . CYS A 1 102 ? -24.676 -6.306 25.250 1.00 96.56 102 CYS A CA 1
ATOM 804 C C . CYS A 1 102 ? -25.965 -6.621 26.007 1.00 96.56 102 CYS A C 1
ATOM 806 O O . CYS A 1 102 ? -26.066 -7.625 26.715 1.00 96.56 102 CYS A O 1
ATOM 808 N N . SER A 1 103 ? -26.958 -5.754 25.841 1.00 97.12 103 SER A N 1
ATOM 809 C CA . SER A 1 103 ? -28.290 -5.925 26.416 1.00 97.12 103 SER A CA 1
ATOM 810 C C . SER A 1 103 ? -29.342 -5.866 25.321 1.00 97.12 103 SER A C 1
ATOM 812 O O . SER A 1 103 ? -29.214 -5.098 24.368 1.00 97.12 103 SER A O 1
ATOM 814 N N . ALA A 1 104 ? -30.429 -6.620 25.490 1.00 96.62 104 ALA A N 1
ATOM 815 C CA . ALA A 1 104 ? -31.593 -6.512 24.616 1.00 96.62 104 ALA A CA 1
ATOM 816 C C . ALA A 1 104 ? -32.247 -5.124 24.731 1.00 96.62 104 ALA A C 1
ATOM 818 O O . ALA A 1 104 ? -32.835 -4.628 23.775 1.00 96.62 104 ALA A O 1
ATOM 819 N N . ASN A 1 105 ? -32.118 -4.487 25.902 1.00 97.19 105 ASN A N 1
ATOM 820 C CA . ASN A 1 105 ? -32.674 -3.174 26.213 1.00 97.19 105 ASN A CA 1
ATOM 821 C C . ASN A 1 105 ? -31.570 -2.278 26.798 1.00 97.19 105 ASN A C 1
ATOM 823 O O . ASN A 1 105 ? -31.557 -2.020 28.005 1.00 97.19 105 ASN A O 1
ATOM 827 N N . PRO A 1 106 ? -30.627 -1.790 25.969 1.00 97.06 106 PRO A N 1
ATOM 828 C CA . PRO A 1 106 ? -29.444 -1.079 26.453 1.00 97.06 106 PRO A CA 1
ATOM 829 C C . PRO A 1 106 ? -29.793 0.194 27.239 1.00 97.06 106 PRO A C 1
ATOM 831 O O . PRO A 1 106 ? -29.047 0.588 28.125 1.00 97.06 106 PRO A O 1
ATOM 834 N N . GLN A 1 107 ? -30.950 0.809 26.986 1.00 97.69 107 GLN A N 1
ATOM 835 C CA . GLN A 1 107 ? -31.385 2.049 27.637 1.00 97.69 107 GLN A CA 1
ATOM 836 C C . GLN A 1 107 ? -31.886 1.884 29.085 1.00 97.69 107 GLN A C 1
ATOM 838 O O . GLN A 1 107 ? -32.166 2.887 29.745 1.00 97.69 107 GLN A O 1
ATOM 843 N N . ASN A 1 108 ? -32.020 0.651 29.585 1.00 97.56 108 ASN A N 1
ATOM 844 C CA . ASN A 1 108 ? -32.491 0.391 30.945 1.00 97.56 108 ASN A CA 1
ATOM 845 C C . ASN A 1 108 ? -31.542 0.972 32.004 1.00 97.56 108 ASN A C 1
ATOM 847 O O . ASN A 1 108 ? -30.328 0.887 31.876 1.00 97.56 108 ASN A O 1
ATOM 851 N N . ILE A 1 109 ? -32.103 1.496 33.096 1.00 96.62 109 ILE A N 1
ATOM 852 C CA . ILE A 1 109 ? -31.343 2.115 34.201 1.00 96.62 109 ILE A CA 1
ATOM 853 C C . ILE A 1 109 ? -31.289 1.247 35.467 1.00 96.62 109 ILE A C 1
ATOM 855 O O . ILE A 1 109 ? -30.757 1.675 36.480 1.00 96.62 109 ILE A O 1
ATOM 859 N N . ASN A 1 110 ? -31.873 0.048 35.435 1.00 94.31 110 ASN A N 1
ATOM 860 C CA . ASN A 1 110 ? -32.017 -0.857 36.583 1.00 94.31 110 ASN A CA 1
ATOM 861 C C . ASN A 1 110 ? -30.885 -1.902 36.680 1.00 94.31 110 ASN A C 1
ATOM 863 O O . ASN A 1 110 ? -31.104 -3.018 37.144 1.00 94.31 110 ASN A O 1
ATOM 867 N N . GLY A 1 111 ? -29.708 -1.591 36.130 1.00 93.75 111 GLY A N 1
ATOM 868 C CA . GLY A 1 111 ? -28.575 -2.515 36.027 1.00 93.75 111 GLY A CA 1
ATOM 869 C C . GLY A 1 111 ? -28.656 -3.533 34.885 1.00 93.75 111 GLY A C 1
ATOM 870 O O . GLY A 1 111 ? -27.704 -4.279 34.683 1.00 93.75 111 GLY A O 1
ATOM 871 N N . THR A 1 112 ? -29.750 -3.566 34.111 1.00 95.75 112 THR A N 1
ATOM 872 C CA . THR A 1 112 ? -29.884 -4.451 32.928 1.00 95.75 112 THR A CA 1
ATOM 873 C C . THR A 1 112 ? -29.612 -3.752 31.592 1.00 95.75 112 THR A C 1
ATOM 875 O O . THR A 1 112 ? -29.772 -4.365 30.536 1.00 95.75 112 THR A O 1
ATOM 878 N N . GLY A 1 113 ? -29.245 -2.468 31.617 1.00 96.62 113 GLY A N 1
ATOM 879 C CA . GLY A 1 113 ? -28.858 -1.712 30.427 1.00 96.62 113 GLY A CA 1
ATOM 880 C C . GLY A 1 113 ? -27.422 -1.990 29.991 1.00 96.62 113 GLY A C 1
ATOM 881 O O . GLY A 1 113 ? -26.817 -2.985 30.385 1.00 96.62 113 GLY A O 1
ATOM 882 N N . TRP A 1 114 ? -26.864 -1.092 29.178 1.00 96.31 114 TRP A N 1
ATOM 883 C CA . TRP A 1 114 ? -25.454 -1.171 28.780 1.00 96.31 114 TRP A CA 1
ATOM 884 C C . TRP A 1 114 ? -24.481 -0.688 29.862 1.00 96.31 114 TRP A C 1
ATOM 886 O O . TRP A 1 114 ? -23.283 -0.868 29.720 1.00 96.31 114 TRP A O 1
ATOM 896 N N . ILE A 1 115 ? -24.974 -0.108 30.957 1.00 97.25 115 ILE A N 1
ATOM 897 C CA . ILE A 1 115 ? -24.179 0.146 32.161 1.00 97.25 115 ILE A CA 1
ATOM 898 C C . ILE A 1 115 ? -24.724 -0.768 33.264 1.00 97.25 115 ILE A C 1
ATOM 900 O O . ILE A 1 115 ? -25.925 -0.705 33.549 1.00 97.25 115 ILE A O 1
ATOM 904 N N . PRO A 1 116 ? -23.884 -1.601 33.908 1.00 96.25 116 PRO A N 1
ATOM 905 C CA . PRO A 1 116 ? -24.309 -2.598 34.894 1.00 96.25 116 PRO A CA 1
ATOM 906 C C . PRO A 1 116 ? -24.575 -1.984 36.284 1.00 96.25 116 PRO A C 1
ATOM 908 O O . PRO A 1 116 ? -24.258 -2.582 37.310 1.00 96.25 116 PRO A O 1
ATOM 911 N N . ILE A 1 117 ? -25.140 -0.776 36.326 1.00 95.06 117 ILE A N 1
ATOM 912 C CA . ILE A 1 117 ? -25.438 -0.017 37.545 1.00 95.06 117 ILE A CA 1
ATOM 913 C C . ILE A 1 117 ? -26.951 0.199 37.634 1.00 95.06 117 ILE A C 1
ATOM 915 O O . ILE A 1 117 ? -27.590 0.612 36.664 1.00 95.06 117 ILE A O 1
ATOM 919 N N . ASP A 1 118 ? -27.528 -0.074 38.805 1.00 93.62 118 ASP A N 1
ATOM 920 C CA . ASP A 1 118 ? -28.937 0.196 39.095 1.00 93.62 118 ASP A CA 1
ATOM 921 C C . ASP A 1 118 ? -29.120 1.606 39.671 1.00 93.62 118 ASP A C 1
ATOM 923 O O . ASP A 1 118 ? -28.964 1.831 40.867 1.00 93.62 118 ASP A O 1
ATOM 927 N N . PHE A 1 119 ? -29.482 2.556 38.813 1.00 92.69 119 PHE A N 1
ATOM 928 C CA . PHE A 1 119 ? -29.743 3.944 39.187 1.00 92.69 119 PHE A CA 1
ATOM 929 C C . PHE A 1 119 ? -31.140 4.173 39.787 1.00 92.69 119 PHE A C 1
ATOM 931 O O . PHE A 1 119 ? -31.445 5.298 40.176 1.00 92.69 119 PHE A O 1
ATOM 938 N N . THR A 1 120 ? -32.012 3.158 39.877 1.00 90.81 120 THR A N 1
ATOM 939 C CA . THR A 1 120 ? -33.414 3.356 40.307 1.00 90.81 120 THR A CA 1
ATOM 940 C C . THR A 1 120 ? -33.565 3.735 41.780 1.00 90.81 120 THR A C 1
ATOM 942 O O . THR A 1 120 ? -34.585 4.303 42.166 1.00 90.81 120 THR A O 1
ATOM 945 N N . ASN A 1 121 ? -32.546 3.453 42.594 1.00 83.88 121 ASN A N 1
ATOM 946 C CA . ASN A 1 121 ? -32.550 3.677 44.038 1.00 83.88 121 ASN A CA 1
ATOM 947 C C . ASN A 1 121 ? -31.680 4.871 44.476 1.00 83.88 121 ASN A C 1
ATOM 949 O O . ASN A 1 121 ? -31.412 5.008 45.668 1.00 83.88 121 ASN A O 1
ATOM 953 N N . SER A 1 122 ? -31.203 5.713 43.550 1.00 84.50 122 SER A N 1
ATOM 954 C CA . SER A 1 122 ? -30.416 6.905 43.901 1.00 84.50 122 SER A CA 1
ATOM 955 C C . SER A 1 122 ? -31.315 8.083 44.283 1.00 84.50 122 SER A C 1
ATOM 957 O O . SER A 1 122 ? -32.293 8.382 43.600 1.00 84.50 122 SER A O 1
ATOM 959 N N . SER A 1 123 ? -30.962 8.787 45.361 1.00 84.12 123 SER A N 1
ATOM 960 C CA . SER A 1 123 ? -31.605 10.047 45.757 1.00 84.12 123 SER A CA 1
ATOM 961 C C . SER A 1 123 ? -30.961 11.286 45.121 1.00 84.12 123 SER A C 1
ATOM 963 O O . SER A 1 123 ? -31.587 12.346 45.088 1.00 84.12 123 SER A O 1
ATOM 965 N N . LEU A 1 124 ? -29.734 11.162 44.597 1.00 86.12 124 LEU A N 1
ATOM 966 C CA . LEU A 1 124 ? -28.984 12.258 43.965 1.00 86.12 124 LEU A CA 1
ATOM 967 C C . LEU A 1 124 ? -29.062 12.260 42.434 1.00 86.12 124 LEU A C 1
ATOM 969 O O . LEU A 1 124 ? -28.807 13.290 41.807 1.00 86.12 124 LEU A O 1
ATOM 973 N N . VAL A 1 125 ? -29.393 11.122 41.827 1.00 87.44 125 VAL A N 1
ATOM 974 C CA . VAL A 1 125 ? -29.372 10.932 40.376 1.00 87.44 125 VAL A CA 1
ATOM 975 C C . VAL A 1 125 ? -30.774 10.631 39.871 1.00 87.44 125 VAL A C 1
ATOM 977 O O . VAL A 1 125 ? -31.419 9.688 40.309 1.00 87.44 125 VAL A O 1
ATOM 980 N N . SER A 1 126 ? -31.226 11.409 38.889 1.00 86.56 126 SER A N 1
ATOM 981 C CA . SER A 1 126 ? -32.474 11.156 38.170 1.00 86.56 126 SER A CA 1
ATOM 982 C C . SER A 1 126 ? -32.190 11.105 36.674 1.00 86.56 126 SER A C 1
ATOM 984 O O . SER A 1 126 ? -32.139 12.140 36.008 1.00 86.56 126 SER A O 1
ATOM 986 N N . ILE A 1 127 ? -32.027 9.895 36.142 1.00 89.81 127 ILE A N 1
ATOM 987 C CA . ILE A 1 127 ? -31.920 9.638 34.703 1.00 89.81 127 ILE A CA 1
ATOM 988 C C . ILE A 1 127 ? -33.126 8.819 34.240 1.00 89.81 127 ILE A C 1
ATOM 990 O O . ILE A 1 127 ? -33.508 7.855 34.891 1.00 89.81 127 ILE A O 1
ATOM 994 N N . ALA A 1 128 ? -33.749 9.208 33.125 1.00 90.75 128 ALA A N 1
ATOM 995 C CA . ALA A 1 128 ? -34.926 8.506 32.599 1.00 90.75 128 ALA A CA 1
ATOM 996 C C . ALA A 1 128 ? -34.557 7.251 31.788 1.00 90.75 128 ALA A C 1
ATOM 998 O O . ALA A 1 128 ? -35.325 6.295 31.726 1.00 90.75 128 ALA A O 1
ATOM 999 N N . SER A 1 129 ? -33.387 7.271 31.149 1.00 96.06 129 SER A N 1
ATOM 1000 C CA . SER A 1 129 ? -32.869 6.198 30.303 1.00 96.06 129 SER A CA 1
ATOM 1001 C C . SER A 1 129 ? -31.371 6.388 30.092 1.00 96.06 129 SER A C 1
ATOM 1003 O O . SER A 1 129 ? -30.922 7.533 29.980 1.00 96.06 129 SER A O 1
ATOM 1005 N N . LEU A 1 130 ? -30.614 5.302 29.942 1.00 97.62 130 LEU A N 1
ATOM 1006 C CA . LEU A 1 130 ? -29.246 5.397 29.439 1.00 97.62 130 LEU A CA 1
ATOM 1007 C C . LEU A 1 130 ? -29.263 5.860 27.969 1.00 97.62 130 LEU A C 1
ATOM 1009 O O . LEU A 1 130 ? -30.101 5.398 27.184 1.00 97.62 130 LEU A O 1
ATOM 1013 N N . PRO A 1 131 ? -28.372 6.783 27.570 1.00 97.06 131 PRO A N 1
ATOM 1014 C CA . PRO A 1 131 ? -28.317 7.265 26.203 1.00 97.06 131 PRO A CA 1
ATOM 1015 C C . PRO A 1 131 ? -27.776 6.170 25.277 1.00 97.06 131 PRO A C 1
ATOM 1017 O O . PRO A 1 131 ? -27.064 5.263 25.703 1.00 97.06 131 PRO A O 1
ATOM 1020 N N . ILE A 1 132 ? -28.112 6.281 23.996 1.00 96.38 132 ILE A N 1
ATOM 1021 C CA . ILE A 1 132 ? -27.531 5.489 22.910 1.00 96.38 132 ILE A CA 1
ATOM 1022 C C . ILE A 1 132 ? -26.919 6.438 21.890 1.00 96.38 132 ILE A C 1
ATOM 1024 O O . ILE A 1 132 ? -27.331 7.602 21.783 1.00 96.38 132 ILE A O 1
ATOM 1028 N N . ASP A 1 133 ? -25.944 5.935 21.144 1.00 96.06 133 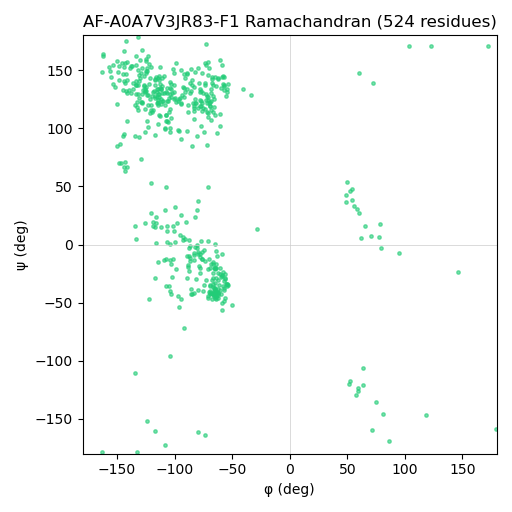ASP A N 1
ATOM 1029 C CA . ASP A 1 133 ? -25.333 6.683 20.057 1.00 96.06 133 ASP A CA 1
ATOM 1030 C C . ASP A 1 133 ? -26.397 7.120 19.021 1.00 96.06 133 ASP A C 1
ATOM 1032 O O . ASP A 1 133 ? -27.355 6.383 18.776 1.00 96.06 133 ASP A O 1
ATOM 1036 N N . PRO A 1 134 ? -26.288 8.311 18.399 1.00 93.81 134 PRO A N 1
ATOM 1037 C CA . PRO A 1 134 ? -27.245 8.755 17.382 1.00 93.81 134 PRO A CA 1
ATOM 1038 C C . PRO A 1 134 ? -27.389 7.832 16.157 1.00 93.81 134 PRO A C 1
ATOM 1040 O O . PRO A 1 134 ? -28.412 7.907 15.480 1.00 93.81 134 PRO A O 1
ATOM 1043 N N . ILE A 1 135 ? -26.374 7.020 15.853 1.00 92.50 135 ILE A N 1
ATOM 1044 C CA . ILE A 1 135 ? -26.349 6.023 14.773 1.00 92.50 135 ILE A CA 1
ATOM 1045 C C . ILE A 1 135 ? -26.544 4.609 15.351 1.00 92.50 135 ILE A C 1
ATOM 1047 O O . ILE A 1 135 ? -27.318 3.829 14.799 1.00 92.50 135 ILE A O 1
ATOM 1051 N N . ASN A 1 136 ? -25.885 4.303 16.474 1.00 89.44 136 ASN A N 1
ATOM 1052 C CA . ASN A 1 136 ? -25.982 3.044 17.231 1.00 89.44 136 ASN A CA 1
ATOM 1053 C C . ASN A 1 136 ? -25.726 1.762 16.411 1.00 89.44 136 ASN A C 1
ATOM 1055 O O . ASN A 1 136 ? -26.482 0.791 16.486 1.00 89.44 136 ASN A O 1
ATOM 1059 N N . ASN A 1 137 ? -24.645 1.764 15.631 1.00 85.38 137 ASN A N 1
ATOM 1060 C CA . ASN A 1 137 ? -24.054 0.600 14.964 1.00 85.38 137 ASN A CA 1
ATOM 1061 C C . ASN A 1 137 ? -22.520 0.749 14.963 1.00 85.38 137 ASN A C 1
ATOM 1063 O O . ASN A 1 137 ? -22.055 1.882 14.997 1.00 85.38 137 ASN A O 1
ATOM 1067 N N . PRO A 1 138 ? -21.708 -0.324 14.934 1.00 83.56 138 PRO A N 1
ATOM 1068 C CA . PRO A 1 138 ? -20.246 -0.192 14.902 1.00 83.56 138 PRO A CA 1
ATOM 1069 C C . PRO A 1 138 ? -19.741 0.694 13.742 1.00 83.56 138 PRO A C 1
ATOM 1071 O O . PRO A 1 138 ? -20.206 0.497 12.615 1.00 83.56 138 PRO A O 1
ATOM 1074 N N . PRO A 1 139 ? -18.808 1.654 13.963 1.00 84.00 139 PRO A N 1
ATOM 1075 C CA . PRO A 1 139 ? -18.109 2.023 15.219 1.00 84.00 139 PRO A CA 1
ATOM 1076 C C . PRO A 1 139 ? -18.893 2.876 16.226 1.00 84.00 139 PRO A C 1
ATOM 1078 O O . PRO A 1 139 ? -18.425 3.136 17.329 1.00 84.00 139 PRO A O 1
ATOM 1081 N N . HIS A 1 140 ? -20.043 3.403 15.840 1.00 90.94 140 HIS A N 1
ATOM 1082 C CA . HIS A 1 140 ? -20.786 4.410 16.585 1.00 90.94 140 HIS A CA 1
ATOM 1083 C C . HIS A 1 140 ? -21.683 3.778 17.657 1.00 90.94 140 HIS A C 1
ATOM 1085 O O . HIS A 1 140 ? -22.875 3.539 17.451 1.00 90.94 140 HIS A O 1
ATOM 1091 N N . TYR A 1 141 ? -21.092 3.521 18.817 1.00 94.69 141 TYR A N 1
ATOM 1092 C CA . TYR A 1 141 ? -21.752 3.097 20.049 1.00 94.69 141 TYR A CA 1
ATOM 1093 C C . TYR A 1 141 ? -21.051 3.732 21.254 1.00 94.69 141 TYR A C 1
ATOM 1095 O O . TYR A 1 141 ? -19.939 4.251 21.136 1.00 94.69 141 TYR A O 1
ATOM 1103 N N . PHE A 1 142 ? -21.691 3.678 22.421 1.00 96.69 142 PHE A N 1
ATOM 1104 C CA . PHE A 1 142 ? -21.018 3.950 23.687 1.00 96.69 142 PHE A CA 1
ATOM 1105 C C . PHE A 1 142 ? -20.472 2.661 24.279 1.00 96.69 142 PHE A C 1
ATOM 1107 O O . PHE A 1 142 ? -21.112 1.609 24.168 1.00 96.69 142 PHE A O 1
ATOM 1114 N N . SER A 1 143 ? -19.306 2.754 24.909 1.00 95.31 143 SER A N 1
ATOM 1115 C CA . SER A 1 143 ? -18.729 1.657 25.679 1.00 95.31 143 SER A CA 1
ATOM 1116 C C . SER A 1 143 ? -18.516 2.054 27.138 1.00 95.31 143 SER A C 1
ATOM 1118 O O . SER A 1 143 ? -18.383 3.241 27.439 1.00 95.31 143 SER A O 1
ATOM 1120 N N . TYR A 1 144 ? -18.539 1.070 28.035 1.00 96.81 144 TYR A N 1
ATOM 1121 C CA . TYR A 1 144 ? -18.297 1.221 29.469 1.00 96.81 144 TYR A CA 1
ATOM 1122 C C . TYR A 1 144 ? -17.388 0.100 29.975 1.00 96.81 144 TYR A C 1
ATOM 1124 O O . TYR A 1 144 ? -17.641 -1.077 29.699 1.00 96.81 144 TYR A O 1
ATOM 1132 N N . VAL A 1 145 ? -16.381 0.458 30.770 1.00 95.50 145 VAL A N 1
ATOM 1133 C CA . VAL A 1 145 ? -15.552 -0.470 31.552 1.00 95.50 145 VAL A CA 1
ATOM 1134 C C . VAL A 1 145 ? -15.313 0.111 32.946 1.00 95.50 145 VAL A C 1
ATOM 1136 O O . VAL A 1 145 ? -15.347 1.329 33.132 1.00 95.50 145 VAL A O 1
ATOM 1139 N N . ALA A 1 146 ? -15.069 -0.741 33.943 1.00 95.81 146 ALA A N 1
ATOM 1140 C CA . ALA A 1 146 ? -14.812 -0.269 35.300 1.00 95.81 146 ALA A CA 1
ATOM 1141 C C . ALA A 1 146 ? -13.861 -1.151 36.103 1.00 95.81 146 ALA A C 1
ATOM 1143 O O . ALA A 1 146 ? -13.978 -2.369 36.101 1.00 95.81 146 ALA A O 1
ATOM 1144 N N . ASP A 1 147 ? -12.991 -0.538 36.899 1.00 94.31 147 ASP A N 1
ATOM 1145 C CA . ASP A 1 147 ? -12.248 -1.216 37.958 1.00 94.31 147 ASP A CA 1
ATOM 1146 C C . ASP A 1 147 ? -12.982 -1.015 39.291 1.00 94.31 147 ASP A C 1
ATOM 1148 O O . ASP A 1 147 ? -12.845 -0.001 39.986 1.00 94.31 147 ASP A O 1
ATOM 1152 N N . ASN A 1 148 ? -13.780 -2.013 39.674 1.00 94.44 148 ASN A N 1
ATOM 1153 C CA . ASN A 1 148 ? -14.562 -1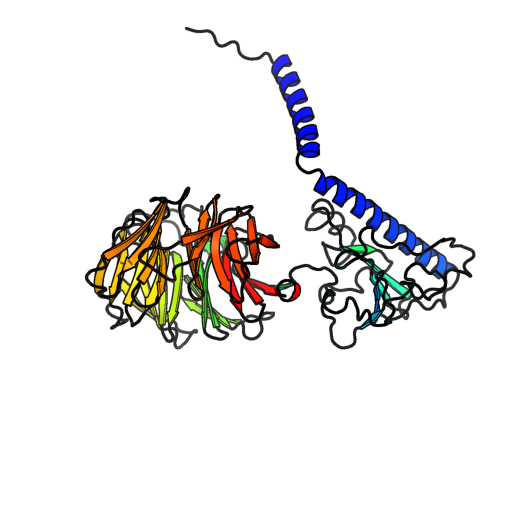.952 40.905 1.00 94.44 148 ASN A CA 1
ATOM 1154 C C . ASN A 1 148 ? -13.700 -1.919 42.184 1.00 94.44 148 ASN A C 1
ATOM 1156 O O . ASN A 1 148 ? -14.195 -1.471 43.221 1.00 94.44 148 ASN A O 1
ATOM 1160 N N . ASN A 1 149 ? -12.430 -2.346 42.131 1.00 92.00 149 ASN A N 1
ATOM 1161 C CA . ASN A 1 149 ? -11.521 -2.254 43.278 1.00 92.00 149 ASN A CA 1
ATOM 1162 C C . ASN A 1 149 ? -11.037 -0.816 43.478 1.00 92.00 149 ASN A C 1
ATOM 1164 O O . ASN A 1 149 ? -10.961 -0.346 44.612 1.00 92.00 149 ASN A O 1
ATOM 1168 N N . LYS A 1 150 ? -10.746 -0.110 42.381 1.00 92.81 150 LYS A N 1
ATOM 1169 C CA . LYS A 1 150 ? -10.347 1.307 42.406 1.00 92.81 150 LYS A CA 1
ATOM 1170 C C . LYS A 1 150 ? -11.529 2.273 42.469 1.00 92.81 150 LYS A C 1
ATOM 1172 O O . LYS A 1 150 ? -11.316 3.466 42.658 1.00 92.81 150 LYS A O 1
ATOM 1177 N N . LYS A 1 151 ? -12.758 1.768 42.309 1.00 94.25 151 LYS A N 1
ATOM 1178 C CA . LYS A 1 151 ? -13.968 2.580 42.098 1.00 94.25 151 LYS A CA 1
ATOM 1179 C C . LYS A 1 151 ? -13.802 3.541 40.923 1.00 94.25 151 LYS A C 1
ATOM 1181 O O . LYS A 1 151 ? -14.271 4.680 40.968 1.00 94.25 151 LYS A O 1
ATOM 1186 N N . SER A 1 152 ? -13.135 3.058 39.879 1.00 94.94 152 SER A N 1
ATOM 1187 C CA . SER A 1 152 ? -12.912 3.820 38.666 1.00 94.94 152 SER A CA 1
ATOM 1188 C C . SER A 1 152 ? -13.653 3.241 37.474 1.00 94.94 152 SER A C 1
ATOM 1190 O O . SER A 1 152 ? -13.982 2.054 37.446 1.00 94.94 152 SER A O 1
ATOM 1192 N N . PHE A 1 153 ? -13.978 4.100 36.519 1.00 96.56 153 PHE A N 1
ATOM 1193 C CA . PHE A 1 153 ? -14.678 3.730 35.303 1.00 96.56 153 PHE A CA 1
ATOM 1194 C C . PHE A 1 153 ? -14.283 4.645 34.153 1.00 96.56 153 PHE A C 1
ATOM 1196 O O . PHE A 1 153 ? -13.875 5.791 34.354 1.00 96.56 153 PHE A O 1
ATOM 1203 N N . GLU A 1 154 ? -14.492 4.119 32.957 1.00 95.62 154 GLU A N 1
ATOM 1204 C CA . GLU A 1 154 ? -14.281 4.810 31.702 1.00 95.62 154 GLU A CA 1
ATOM 1205 C C . GLU A 1 154 ? -15.482 4.572 30.792 1.00 95.62 154 GLU A C 1
ATOM 1207 O O . GLU A 1 154 ? -16.010 3.458 30.705 1.00 95.62 154 GLU A O 1
ATOM 1212 N N . ILE A 1 155 ? -15.917 5.636 30.124 1.00 96.19 155 ILE A N 1
ATOM 1213 C CA . ILE A 1 155 ? -16.916 5.596 29.064 1.00 96.19 155 ILE A CA 1
ATOM 1214 C C . ILE A 1 155 ? -16.375 6.269 27.817 1.00 96.19 155 ILE A C 1
ATOM 1216 O O . ILE A 1 155 ? -15.790 7.350 27.894 1.00 96.19 155 ILE A O 1
ATOM 1220 N N . THR A 1 156 ? -16.612 5.650 26.664 1.00 94.81 156 THR A N 1
ATOM 1221 C CA . THR A 1 156 ? -16.054 6.139 25.398 1.00 94.81 156 THR A CA 1
ATOM 1222 C C . THR A 1 156 ? -17.080 6.188 24.279 1.00 94.81 156 THR A C 1
ATOM 1224 O O . THR A 1 156 ? -18.087 5.472 24.294 1.00 94.81 156 THR A O 1
ATOM 1227 N N . ALA A 1 157 ? -16.837 7.071 23.310 1.00 94.25 157 ALA A N 1
ATOM 1228 C CA . ALA A 1 157 ? -17.624 7.194 22.088 1.00 94.25 157 ALA A CA 1
ATOM 1229 C C . ALA A 1 157 ? -16.721 7.507 20.894 1.00 94.25 157 ALA A C 1
ATOM 1231 O O . ALA A 1 157 ? -15.933 8.448 20.958 1.00 94.25 157 ALA A O 1
ATOM 1232 N N . TYR A 1 158 ? -16.891 6.794 19.780 1.00 90.50 158 TYR A N 1
ATOM 1233 C CA . TYR A 1 158 ? -16.191 7.124 18.538 1.00 90.50 158 TYR A CA 1
ATOM 1234 C C . TYR A 1 158 ? -16.740 8.414 17.918 1.00 90.50 158 TYR A C 1
ATOM 1236 O O . TYR A 1 158 ? -17.945 8.537 17.671 1.00 90.50 158 TYR A O 1
ATOM 1244 N N . LEU A 1 159 ? -15.853 9.382 17.677 1.00 90.38 159 LEU A N 1
ATOM 1245 C CA . LEU A 1 159 ? -16.207 10.674 17.094 1.00 90.38 159 LEU A CA 1
ATOM 1246 C C . LEU A 1 159 ? -16.128 10.633 15.563 1.00 90.38 159 LEU A C 1
ATOM 1248 O O . LEU A 1 159 ? -15.297 9.951 14.966 1.00 90.38 159 LEU A O 1
ATOM 1252 N N . GLU A 1 160 ? -17.004 11.383 14.900 1.00 86.81 160 GLU A N 1
ATOM 1253 C CA . GLU A 1 160 ? -17.124 11.374 13.443 1.00 86.81 160 GLU A CA 1
ATOM 1254 C C . GLU A 1 160 ? -16.362 12.511 12.766 1.00 86.81 160 GLU A C 1
ATOM 1256 O O . GLU A 1 160 ? -15.721 12.283 11.737 1.00 86.81 160 GLU A O 1
ATOM 1261 N N . SER A 1 161 ? -16.474 13.727 13.301 1.00 86.19 161 SER A N 1
ATOM 1262 C CA . SER A 1 161 ? -15.967 14.956 12.691 1.00 86.19 161 SER A CA 1
ATOM 1263 C C . SER A 1 161 ? -14.461 15.073 12.868 1.00 86.19 161 SER A C 1
ATOM 1265 O O . SER A 1 161 ? -13.969 15.029 13.993 1.00 86.19 161 SER A O 1
ATOM 1267 N N . GLU A 1 162 ? -13.751 15.382 11.783 1.00 79.00 162 GLU A N 1
ATOM 1268 C CA . GLU A 1 162 ? -12.299 15.637 11.807 1.00 79.00 162 GLU A CA 1
ATOM 1269 C C . GLU A 1 162 ? -11.921 16.827 12.710 1.00 79.00 162 GLU A C 1
ATOM 1271 O O . GLU A 1 162 ? -10.803 16.933 13.187 1.00 79.00 162 GLU A O 1
ATOM 1276 N N . LYS A 1 163 ? -12.869 17.722 13.024 1.00 81.31 163 LYS A N 1
ATOM 1277 C CA . LYS A 1 163 ? -12.660 18.776 14.035 1.00 81.31 163 LYS A CA 1
ATOM 1278 C C . LYS A 1 163 ? -12.521 18.230 15.465 1.00 81.31 163 LYS A C 1
ATOM 1280 O O . LYS A 1 163 ? -11.911 18.874 16.315 1.00 81.31 163 LYS A O 1
ATOM 1285 N N . ASN A 1 164 ? -13.173 17.109 15.756 1.00 87.19 164 ASN A N 1
ATOM 1286 C CA . ASN A 1 164 ? -13.328 16.610 17.117 1.00 87.19 164 ASN A CA 1
ATOM 1287 C C . ASN A 1 164 ? -12.465 15.378 17.400 1.00 87.19 164 ASN A C 1
ATOM 1289 O O . ASN A 1 164 ? -12.322 15.067 18.575 1.00 87.19 164 ASN A O 1
ATOM 1293 N N . LYS A 1 165 ? -11.884 14.752 16.364 1.00 81.88 165 LYS A N 1
ATOM 1294 C CA . LYS A 1 165 ? -11.007 13.578 16.445 1.00 81.88 165 LYS A CA 1
ATOM 1295 C C . LYS A 1 165 ? -9.652 13.808 15.763 1.00 81.88 165 LYS A C 1
ATOM 1297 O O . LYS A 1 165 ? -9.550 14.678 14.907 1.00 81.88 165 LYS A O 1
ATOM 1302 N N . GLY A 1 166 ? -8.643 13.012 16.106 1.00 69.38 166 GLY A N 1
ATOM 1303 C CA . GLY A 1 166 ? -7.277 13.126 15.587 1.00 69.38 166 GLY A CA 1
ATOM 1304 C C . GLY A 1 166 ? -6.416 14.122 16.367 1.00 69.38 166 GLY A C 1
ATOM 1305 O O . GLY A 1 166 ? -6.792 14.581 17.446 1.00 69.38 166 GLY A O 1
ATOM 1306 N N . GLU A 1 167 ? -5.239 14.456 15.844 1.00 66.62 167 GLU A N 1
ATOM 1307 C CA . GLU A 1 167 ? -4.324 15.404 16.489 1.00 66.62 167 GLU A CA 1
ATOM 1308 C C . GLU A 1 167 ? -4.945 16.808 16.604 1.00 66.62 167 GLU A C 1
ATOM 1310 O O . GLU A 1 167 ? -5.643 17.273 15.705 1.00 66.62 167 GLU A O 1
ATOM 1315 N N . ASN A 1 168 ? -4.671 17.518 17.705 1.00 73.88 168 ASN A N 1
ATOM 1316 C CA . ASN A 1 168 ? -5.182 18.877 17.967 1.00 73.88 168 ASN A CA 1
ATOM 1317 C C . ASN A 1 168 ? -6.722 19.000 18.020 1.00 73.88 168 ASN A C 1
ATOM 1319 O O . ASN A 1 168 ? -7.276 20.067 17.747 1.00 73.88 168 ASN A O 1
ATOM 1323 N N . SER A 1 169 ? -7.415 17.924 18.387 1.00 82.69 169 SER A N 1
ATOM 1324 C CA . SER A 1 169 ? -8.878 17.848 18.423 1.00 82.69 169 SER A CA 1
ATOM 1325 C C . SER A 1 169 ? -9.449 17.818 19.853 1.00 82.69 169 SER A C 1
ATOM 1327 O O . SER A 1 169 ? -8.723 18.027 20.825 1.00 82.69 169 SER A O 1
ATOM 1329 N N . ILE A 1 170 ? -10.762 17.603 20.006 1.00 88.69 170 ILE A N 1
ATOM 1330 C CA . ILE A 1 170 ? -11.396 17.511 21.333 1.00 88.69 170 ILE A CA 1
ATOM 1331 C C . ILE A 1 170 ? -10.924 16.253 22.066 1.00 88.69 170 ILE A C 1
ATOM 1333 O O . ILE A 1 170 ? -10.533 16.364 23.223 1.00 88.69 170 ILE A O 1
ATOM 1337 N N . SER A 1 171 ? -10.928 15.101 21.397 1.00 85.94 171 SER A N 1
ATOM 1338 C CA . SER A 1 171 ? -10.440 13.836 21.962 1.00 85.94 171 SER A CA 1
ATOM 1339 C C . SER A 1 171 ? -8.944 13.858 22.253 1.00 85.94 171 SER A C 1
ATOM 1341 O O . SER A 1 171 ? -8.495 13.339 23.258 1.00 85.94 171 SER A O 1
ATOM 1343 N N . ALA A 1 172 ? -8.133 14.563 21.458 1.00 81.94 172 ALA A N 1
ATOM 1344 C CA . ALA A 1 172 ? -6.714 14.725 21.800 1.00 81.94 172 ALA A CA 1
ATOM 1345 C C . ALA A 1 172 ? -6.473 15.511 23.106 1.00 81.94 172 ALA A C 1
ATOM 1347 O O . ALA A 1 172 ? -5.369 15.482 23.644 1.00 81.94 172 ALA A O 1
ATOM 1348 N N . ASN A 1 173 ? -7.480 16.240 23.595 1.00 86.88 173 ASN A N 1
ATOM 1349 C CA . ASN A 1 173 ? -7.389 17.106 24.768 1.00 86.88 173 ASN A CA 1
ATOM 1350 C C . ASN A 1 173 ? -8.309 16.659 25.917 1.00 86.88 173 ASN A C 1
ATOM 1352 O O . ASN A 1 173 ? -8.556 17.446 26.833 1.00 86.88 173 ASN A O 1
ATOM 1356 N N . ASP A 1 174 ? -8.838 15.434 25.887 1.00 86.69 174 ASP A N 1
ATOM 1357 C CA . ASP A 1 174 ? -9.725 14.923 26.937 1.00 86.69 174 ASP A CA 1
ATOM 1358 C C . ASP A 1 174 ? -9.000 14.151 28.051 1.00 86.69 174 ASP A C 1
ATOM 1360 O O . ASP A 1 174 ? -9.649 13.716 29.000 1.00 86.69 174 ASP A O 1
ATOM 1364 N N . GLU A 1 175 ? -7.663 14.083 28.002 1.00 89.25 175 GLU A N 1
ATOM 1365 C CA . GLU A 1 175 ? -6.780 13.375 28.948 1.00 89.25 175 GLU A CA 1
ATOM 1366 C C . GLU A 1 175 ? -6.853 11.835 28.874 1.00 89.25 175 GLU A C 1
ATOM 1368 O O . GLU A 1 175 ? -6.246 11.158 29.717 1.00 89.25 175 GLU A O 1
ATOM 1373 N N . GLY A 1 176 ? -7.569 11.298 27.881 1.00 85.25 176 GLY A N 1
ATOM 1374 C CA . GLY A 1 176 ? -7.628 9.882 27.540 1.00 85.25 176 GLY A CA 1
ATOM 1375 C C . GLY A 1 176 ? -6.363 9.361 26.857 1.00 85.25 176 GLY A C 1
ATOM 1376 O O . GLY A 1 176 ? -5.284 9.964 26.925 1.00 85.25 176 GLY A O 1
ATOM 1377 N N . THR A 1 177 ? -6.476 8.194 26.227 1.00 81.62 177 THR A N 1
ATOM 1378 C CA . THR A 1 177 ? -5.356 7.533 25.536 1.00 81.62 177 THR A CA 1
ATOM 1379 C C . THR A 1 177 ? -5.548 7.432 24.025 1.00 81.62 177 THR A C 1
ATOM 1381 O O . THR A 1 177 ? -4.570 7.204 23.309 1.00 81.62 177 THR A O 1
ATOM 1384 N N . ASN A 1 178 ? -6.765 7.637 23.521 1.00 80.19 178 ASN A N 1
ATOM 1385 C CA . ASN A 1 178 ? -7.142 7.422 22.137 1.00 80.19 178 ASN A CA 1
ATOM 1386 C C . ASN A 1 178 ? -7.736 8.690 21.517 1.00 80.19 178 ASN A C 1
ATOM 1388 O O . ASN A 1 178 ? -8.904 9.014 21.671 1.00 80.19 178 ASN A O 1
ATOM 1392 N N . ILE A 1 179 ? -6.954 9.334 20.653 1.00 80.56 179 ILE A N 1
ATOM 1393 C CA . ILE A 1 179 ? -7.344 10.573 19.971 1.00 80.56 179 ILE A CA 1
ATOM 1394 C C . ILE A 1 179 ? -8.537 10.434 19.003 1.00 80.56 179 ILE A C 1
ATOM 1396 O O . ILE A 1 179 ? -8.912 11.422 18.377 1.00 80.56 179 ILE A O 1
ATOM 1400 N N . TYR A 1 180 ? -9.144 9.259 18.827 1.00 83.00 180 TYR A N 1
ATOM 1401 C CA . TYR A 1 180 ? -10.341 9.053 17.999 1.00 83.00 180 TYR A CA 1
ATOM 1402 C C . TYR A 1 180 ? -11.614 8.758 18.798 1.00 83.00 180 TYR A C 1
ATOM 1404 O O . TYR A 1 180 ? -12.719 8.812 18.243 1.00 83.00 180 TYR A O 1
ATOM 1412 N N . LEU A 1 181 ? -11.467 8.454 20.082 1.00 88.50 181 LEU A N 1
ATOM 1413 C CA . LEU A 1 181 ? -12.565 8.288 21.017 1.00 88.50 181 LEU A CA 1
ATOM 1414 C C . LEU A 1 181 ? -12.683 9.566 21.840 1.00 88.50 181 LEU A C 1
ATOM 1416 O O . LEU A 1 181 ? -11.700 10.242 22.061 1.00 88.50 181 LEU A O 1
ATOM 1420 N N . TYR A 1 182 ? -13.890 9.938 22.246 1.00 93.25 182 TYR A N 1
ATOM 1421 C CA . TYR A 1 182 ? -14.027 10.842 23.380 1.00 93.25 182 TYR A CA 1
ATOM 1422 C C . TYR A 1 182 ? -14.067 10.002 24.646 1.00 93.25 182 TYR A C 1
ATOM 1424 O O . TYR A 1 182 ? -14.991 9.190 24.777 1.00 93.25 182 TYR A O 1
ATOM 1432 N N . GLU A 1 183 ? -13.125 10.211 25.556 1.00 93.25 183 GLU A N 1
ATOM 1433 C CA . GLU A 1 183 ? -13.043 9.497 26.825 1.00 93.25 183 GLU A CA 1
ATOM 1434 C C . GLU A 1 183 ? -13.515 10.364 28.000 1.00 93.25 183 GLU A C 1
ATOM 1436 O O . GLU A 1 183 ? -13.098 11.506 28.209 1.00 93.25 183 GLU A O 1
ATOM 1441 N N . ALA A 1 184 ? -14.416 9.802 28.805 1.00 95.50 184 ALA A N 1
ATOM 1442 C CA . ALA A 1 184 ? -14.903 10.406 30.039 1.00 95.50 184 ALA A CA 1
ATOM 1443 C C . ALA A 1 184 ? -14.909 9.376 31.175 1.00 95.50 184 ALA A C 1
ATOM 1445 O O . ALA A 1 184 ? -14.864 8.168 30.941 1.00 95.50 184 ALA A O 1
ATOM 1446 N N . GLY A 1 185 ? -14.978 9.852 32.414 1.00 94.88 185 GLY A N 1
ATOM 1447 C CA . GLY A 1 185 ? -14.844 9.027 33.608 1.00 94.88 185 GLY A CA 1
ATOM 1448 C C . GLY A 1 185 ? -13.711 9.504 34.510 1.00 94.88 185 GLY A C 1
ATOM 1449 O O . GLY A 1 185 ? -12.903 10.366 34.160 1.00 94.88 185 GLY A O 1
ATOM 1450 N N . ASN A 1 186 ? -13.650 8.914 35.701 1.00 93.69 186 ASN A N 1
ATOM 1451 C CA . ASN A 1 186 ? -12.654 9.265 36.713 1.00 93.69 186 ASN A CA 1
ATOM 1452 C C . ASN A 1 186 ? -11.297 8.555 36.513 1.00 93.69 186 ASN A C 1
ATOM 1454 O O . ASN A 1 186 ? -10.336 8.892 37.203 1.00 93.69 186 ASN A O 1
ATOM 1458 N N . ASP A 1 187 ? -11.209 7.606 35.575 1.00 93.81 187 ASP A N 1
ATOM 1459 C CA . ASP A 1 187 ? -9.970 6.982 35.101 1.00 93.81 187 ASP A CA 1
ATOM 1460 C C . ASP A 1 187 ? -10.102 6.676 33.603 1.00 93.81 187 ASP A C 1
ATOM 1462 O O . ASP A 1 187 ? -10.628 5.640 33.216 1.00 93.81 187 ASP A O 1
ATOM 1466 N N . LYS A 1 188 ? -9.648 7.606 32.756 1.00 92.06 188 LYS A N 1
ATOM 1467 C CA . LYS A 1 188 ? -9.795 7.571 31.284 1.00 92.06 188 LYS A CA 1
ATOM 1468 C C . LYS A 1 188 ? -8.735 6.702 30.582 1.00 92.06 188 LYS A C 1
ATOM 1470 O O . LYS A 1 188 ? -8.327 6.995 29.463 1.00 92.06 188 LYS A O 1
ATOM 1475 N N . LYS A 1 189 ? -8.156 5.743 31.308 1.00 89.56 189 LYS A N 1
ATOM 1476 C CA . LYS A 1 189 ? -7.015 4.920 30.866 1.00 89.56 189 LYS A CA 1
ATOM 1477 C C . LYS A 1 189 ? -7.221 3.434 31.161 1.00 89.56 189 LYS A C 1
ATOM 1479 O O . LYS A 1 189 ? -6.254 2.672 31.182 1.00 89.56 189 LYS A O 1
ATOM 1484 N N . LEU A 1 190 ? -8.456 3.032 31.456 1.00 88.06 190 LEU A N 1
ATOM 1485 C CA . LEU A 1 190 ? -8.837 1.637 31.657 1.00 88.06 190 LEU A CA 1
ATOM 1486 C C . LEU A 1 190 ? -8.908 0.888 30.321 1.00 88.06 190 LEU A C 1
ATOM 1488 O O . LEU A 1 190 ? -8.553 -0.289 30.270 1.00 88.06 190 LEU A O 1
ATOM 1492 N N . LEU A 1 191 ? -9.328 1.566 29.253 1.00 79.56 191 LEU A N 1
ATOM 1493 C CA . LEU A 1 191 ? -9.209 1.126 27.867 1.00 79.56 191 LEU A CA 1
ATOM 1494 C C . LEU A 1 191 ? -7.921 1.736 27.309 1.00 79.56 191 LEU A C 1
ATOM 1496 O O . LEU A 1 191 ? -7.902 2.871 26.841 1.00 79.56 191 LEU A O 1
ATOM 1500 N N . ASP A 1 192 ? -6.809 1.011 27.430 1.00 67.69 192 ASP A N 1
ATOM 1501 C CA . ASP A 1 192 ? -5.535 1.477 26.885 1.00 67.69 192 ASP A CA 1
ATOM 1502 C C . ASP A 1 192 ? -5.500 1.379 25.348 1.00 67.69 192 ASP A C 1
ATOM 1504 O O . ASP A 1 192 ? -6.366 0.782 24.702 1.00 67.69 192 ASP A O 1
ATOM 1508 N N . SER A 1 193 ? -4.442 1.917 24.743 1.00 53.06 193 SER A N 1
ATOM 1509 C CA . SER A 1 193 ? -4.225 1.843 23.295 1.00 53.06 193 SER A CA 1
ATOM 1510 C C . SER A 1 193 ? -4.044 0.417 22.751 1.00 53.06 193 SER A C 1
ATOM 1512 O O . SER A 1 193 ? -4.028 0.233 21.539 1.00 53.06 193 SER A O 1
ATOM 1514 N N . ASN A 1 194 ? -3.899 -0.612 23.594 1.00 50.81 194 ASN A N 1
ATOM 1515 C CA . ASN A 1 194 ? -3.855 -2.006 23.141 1.00 50.81 194 ASN A CA 1
ATOM 1516 C C . ASN A 1 194 ? -5.258 -2.621 23.018 1.00 50.81 194 ASN A C 1
ATOM 1518 O O . ASN A 1 194 ? -5.406 -3.674 22.391 1.00 50.81 194 ASN A O 1
ATOM 1522 N N . LEU A 1 195 ? -6.268 -1.962 23.590 1.00 57.97 195 LEU A N 1
ATOM 1523 C CA . LEU A 1 195 ? -7.682 -2.308 23.560 1.00 57.97 195 LEU A CA 1
ATOM 1524 C C . LEU A 1 195 ? -8.447 -1.331 22.644 1.00 57.97 195 LEU A C 1
ATOM 1526 O O . LEU A 1 195 ? -9.446 -0.744 23.055 1.00 57.97 195 LEU A O 1
ATOM 1530 N N . GLU A 1 196 ? -7.963 -1.102 21.413 1.00 57.16 196 GLU A N 1
ATOM 1531 C CA . GLU A 1 196 ? -8.575 -0.130 20.491 1.00 57.16 196 GLU A CA 1
ATOM 1532 C C . GLU A 1 196 ? -10.033 -0.505 20.172 1.00 57.16 196 GLU A C 1
ATOM 1534 O O . GLU A 1 196 ? -10.315 -1.380 19.357 1.00 57.16 196 GLU A O 1
ATOM 1539 N N . LEU A 1 197 ? -10.977 0.190 20.813 1.00 59.31 197 LEU A N 1
ATOM 1540 C CA . LEU A 1 197 ? -12.405 0.161 20.475 1.00 59.31 197 LEU A CA 1
ATOM 1541 C C . LEU A 1 197 ? -12.757 1.102 19.316 1.00 59.31 197 LEU A C 1
ATOM 1543 O O . LEU A 1 197 ? -13.914 1.172 18.900 1.00 59.31 197 LEU A O 1
ATOM 1547 N N . SER A 1 198 ? -11.776 1.845 18.807 1.00 53.94 198 SER A N 1
ATOM 1548 C CA . SER A 1 198 ? -11.903 2.618 17.586 1.00 53.94 198 SER A CA 1
ATOM 1549 C C . SER A 1 198 ? -11.783 1.678 16.387 1.00 53.94 198 SER A C 1
ATOM 1551 O O . SER A 1 198 ? -10.827 0.918 16.288 1.00 53.94 198 SER A O 1
ATOM 1553 N N . HIS A 1 199 ? -12.702 1.764 15.417 1.00 52.72 199 HIS A N 1
ATOM 1554 C CA . HIS A 1 199 ? -12.518 1.181 14.072 1.00 52.72 199 HIS A CA 1
ATOM 1555 C C . HIS A 1 199 ? -11.472 1.981 13.287 1.00 52.72 199 HIS A C 1
ATOM 1557 O O . HIS A 1 199 ? -11.706 2.471 12.177 1.00 52.72 199 HIS A O 1
ATOM 1563 N N . THR A 1 200 ? -10.331 2.212 13.916 1.00 56.44 200 THR A N 1
ATOM 1564 C CA . THR A 1 200 ? -9.127 2.755 13.325 1.00 56.44 200 THR A CA 1
ATOM 1565 C C . THR A 1 200 ? -8.350 1.607 12.725 1.00 56.44 200 THR A C 1
ATOM 1567 O O . THR A 1 200 ? -8.469 0.451 13.114 1.00 56.44 200 THR A O 1
ATOM 1570 N N . ILE A 1 201 ? -7.602 1.918 11.683 1.00 68.56 201 ILE A N 1
ATOM 1571 C CA . ILE A 1 201 ? -6.597 0.988 11.198 1.00 68.56 201 ILE A CA 1
ATOM 1572 C C . ILE A 1 201 ? -5.521 0.951 12.270 1.00 68.56 201 ILE A C 1
ATOM 1574 O O . ILE A 1 201 ? -4.950 1.995 12.587 1.00 68.56 201 ILE A O 1
ATOM 1578 N N . ARG A 1 202 ? -5.289 -0.225 12.847 1.00 75.31 202 ARG A N 1
ATOM 1579 C CA . ARG A 1 202 ? -4.329 -0.370 13.934 1.00 75.31 202 ARG A CA 1
ATOM 1580 C C . ARG A 1 202 ? -2.921 -0.267 13.362 1.00 75.31 202 ARG A C 1
ATOM 1582 O O . ARG A 1 202 ? -2.507 -1.110 12.563 1.00 75.31 202 ARG A O 1
ATOM 1589 N N . LEU A 1 203 ? -2.175 0.753 13.778 1.00 80.25 203 LEU A N 1
ATOM 1590 C CA . LEU A 1 203 ? -0.745 0.846 13.498 1.00 80.25 203 LEU A CA 1
ATOM 1591 C C . LEU A 1 203 ? -0.019 -0.212 14.333 1.00 80.25 203 LEU A C 1
ATOM 1593 O O . LEU A 1 203 ? -0.003 -0.144 15.558 1.00 80.25 203 LEU A O 1
ATOM 1597 N N . LEU A 1 204 ? 0.562 -1.207 13.668 1.00 77.94 204 LEU A N 1
ATOM 1598 C CA . LEU A 1 204 ? 1.308 -2.279 14.324 1.00 77.94 204 LEU A CA 1
ATOM 1599 C C . LEU A 1 204 ? 2.746 -1.863 14.615 1.00 77.94 204 LEU A C 1
ATOM 1601 O O . LEU A 1 204 ? 3.267 -2.170 15.683 1.00 77.94 204 LEU A O 1
ATOM 1605 N N . ALA A 1 205 ? 3.381 -1.185 13.661 1.00 79.12 205 ALA A N 1
ATOM 1606 C CA . ALA A 1 205 ? 4.732 -0.660 13.785 1.00 79.12 205 ALA A CA 1
ATOM 1607 C C . ALA A 1 205 ? 4.989 0.410 12.718 1.00 79.12 205 ALA A C 1
ATOM 1609 O O . ALA A 1 205 ? 4.305 0.467 11.694 1.00 79.12 205 ALA A O 1
ATOM 1610 N N . TYR A 1 206 ? 6.021 1.221 12.935 1.00 86.50 206 TYR A N 1
ATOM 1611 C CA . TYR A 1 206 ? 6.603 2.069 11.903 1.00 86.50 206 TYR A CA 1
ATOM 1612 C C . TYR A 1 206 ? 8.130 2.046 12.002 1.00 86.50 206 TYR A C 1
ATOM 1614 O O . TYR A 1 206 ? 8.685 1.818 13.079 1.00 86.50 206 TYR A O 1
ATOM 1622 N N . ILE A 1 207 ? 8.811 2.262 10.878 1.00 85.69 207 ILE A N 1
ATOM 1623 C CA . ILE A 1 207 ? 10.271 2.362 10.817 1.00 85.69 207 ILE A CA 1
ATOM 1624 C C . ILE A 1 207 ? 10.639 3.603 10.018 1.00 85.69 207 ILE A C 1
ATOM 1626 O O . ILE A 1 207 ? 10.412 3.663 8.811 1.00 85.69 207 ILE A O 1
ATOM 1630 N N . ASN A 1 208 ? 11.275 4.556 10.693 1.00 84.88 208 ASN A N 1
ATOM 1631 C CA . ASN A 1 208 ? 11.916 5.686 10.039 1.00 84.88 208 ASN A CA 1
ATOM 1632 C C . ASN A 1 208 ? 13.322 5.290 9.593 1.00 84.88 208 ASN A C 1
ATOM 1634 O O . ASN A 1 208 ? 14.077 4.674 10.348 1.00 84.88 208 ASN A O 1
ATOM 1638 N N . PHE A 1 209 ? 13.687 5.693 8.382 1.00 82.56 209 PHE A N 1
ATOM 1639 C CA . PHE A 1 209 ? 15.039 5.525 7.865 1.00 82.56 209 PHE A CA 1
ATOM 1640 C C . PHE A 1 209 ? 15.753 6.863 7.953 1.00 82.56 209 PHE A C 1
ATOM 1642 O O . PHE A 1 209 ? 15.217 7.877 7.519 1.00 82.56 209 PHE A O 1
ATOM 1649 N N . TYR A 1 210 ? 16.954 6.878 8.519 1.00 74.38 210 TYR A N 1
ATOM 1650 C CA . TYR A 1 210 ? 17.696 8.110 8.761 1.00 74.38 210 TYR A CA 1
ATOM 1651 C C . TYR A 1 210 ? 18.967 8.160 7.913 1.00 74.38 210 TYR A C 1
ATOM 1653 O O . TYR A 1 210 ? 19.642 7.151 7.700 1.00 74.38 210 TYR A O 1
ATOM 1661 N N . GLY A 1 211 ? 19.303 9.359 7.450 1.00 70.56 211 GLY A N 1
ATOM 1662 C CA . GLY A 1 211 ? 20.599 9.719 6.889 1.00 70.56 211 GLY A CA 1
ATOM 1663 C C . GLY A 1 211 ? 21.110 11.024 7.496 1.00 70.56 211 GLY A C 1
ATOM 1664 O O . GLY A 1 211 ? 20.439 11.657 8.308 1.00 70.56 211 GLY A O 1
ATOM 1665 N N . TYR A 1 212 ? 22.305 11.452 7.094 1.00 65.12 212 TYR A N 1
ATOM 1666 C CA . TYR A 1 212 ? 22.925 12.682 7.600 1.00 65.12 212 TYR A CA 1
ATOM 1667 C C . TYR A 1 212 ? 23.219 13.660 6.474 1.00 65.12 212 TYR A C 1
ATOM 1669 O O . TYR A 1 212 ? 24.112 13.408 5.679 1.00 65.12 212 TYR A O 1
ATOM 1677 N N . TYR A 1 213 ? 22.545 14.804 6.438 1.00 62.00 213 TYR A N 1
ATOM 1678 C CA . TYR A 1 213 ? 22.792 15.849 5.449 1.00 62.00 213 TYR A CA 1
ATOM 1679 C C . TYR A 1 213 ? 23.345 17.117 6.117 1.00 62.00 213 TYR A C 1
ATOM 1681 O O . TYR A 1 213 ? 22.722 17.663 7.025 1.00 62.00 213 TYR A O 1
ATOM 1689 N N . ASN A 1 214 ? 24.529 17.593 5.700 1.00 62.69 214 ASN A N 1
ATOM 1690 C CA . ASN A 1 214 ? 25.193 18.782 6.271 1.00 62.69 214 ASN A CA 1
ATOM 1691 C C . ASN A 1 214 ? 25.273 18.800 7.818 1.00 62.69 214 ASN A C 1
ATOM 1693 O O . ASN A 1 214 ? 25.148 19.848 8.451 1.00 62.69 214 ASN A O 1
ATOM 1697 N N . GLY A 1 215 ? 25.475 17.638 8.446 1.00 63.78 215 GLY A N 1
ATOM 1698 C CA . GLY A 1 215 ? 25.557 17.517 9.908 1.00 63.78 215 GLY A CA 1
ATOM 1699 C C . GLY A 1 215 ? 24.208 17.549 10.638 1.00 63.78 215 GLY A C 1
ATOM 1700 O O . GLY A 1 215 ? 24.201 17.552 11.865 1.00 63.78 215 GLY A O 1
ATOM 1701 N N . SER A 1 216 ? 23.089 17.547 9.908 1.00 63.69 216 SER A N 1
ATOM 1702 C CA . SER A 1 216 ? 21.735 17.375 10.444 1.00 63.69 216 SER A CA 1
ATOM 1703 C C . SER A 1 216 ? 21.167 16.016 10.039 1.00 63.69 216 SER A C 1
ATOM 1705 O O . SER A 1 216 ? 21.450 15.509 8.953 1.00 63.69 216 SER A O 1
ATOM 1707 N N . GLU A 1 217 ? 20.381 15.416 10.923 1.00 68.00 217 GLU A N 1
ATOM 1708 C CA . GLU A 1 217 ? 19.645 14.186 10.637 1.00 68.00 217 GLU A CA 1
ATOM 1709 C C . GLU A 1 217 ? 18.535 14.465 9.607 1.00 68.00 217 GLU A C 1
ATOM 1711 O O . GLU A 1 217 ? 17.828 15.469 9.696 1.00 68.00 217 GLU A O 1
ATOM 1716 N N . TYR A 1 218 ? 18.420 13.598 8.604 1.00 70.56 218 TYR A N 1
ATOM 1717 C CA . TYR A 1 218 ? 17.427 13.658 7.533 1.00 70.56 218 TYR A CA 1
ATOM 1718 C C . TYR A 1 218 ? 16.644 12.348 7.517 1.00 70.56 218 TYR A C 1
ATOM 1720 O O . TYR A 1 218 ? 17.249 11.275 7.479 1.00 70.56 218 TYR A O 1
ATOM 1728 N N . VAL A 1 219 ? 15.315 12.427 7.530 1.00 73.00 219 VAL A N 1
ATOM 1729 C CA . VAL A 1 219 ? 14.459 11.248 7.369 1.00 73.00 219 VAL A CA 1
ATOM 1730 C C . VAL A 1 219 ? 14.357 10.934 5.884 1.00 73.00 219 VAL A C 1
ATOM 1732 O O . VAL A 1 219 ? 13.959 11.777 5.086 1.00 73.00 219 VAL A O 1
ATOM 1735 N N . ALA A 1 220 ? 14.767 9.729 5.514 1.00 75.81 220 ALA A N 1
ATOM 1736 C CA . ALA A 1 220 ? 14.728 9.253 4.152 1.00 75.81 220 ALA A CA 1
ATOM 1737 C C . ALA A 1 220 ? 13.324 8.799 3.758 1.00 75.81 220 ALA A C 1
ATOM 1739 O O . ALA A 1 220 ? 12.637 8.086 4.492 1.00 75.81 220 ALA A O 1
ATOM 1740 N N . CYS A 1 221 ? 12.960 9.150 2.535 1.00 80.56 221 CYS A N 1
ATOM 1741 C CA . CYS A 1 221 ? 11.728 8.737 1.904 1.00 80.56 221 CYS A CA 1
ATOM 1742 C C . CYS A 1 221 ? 11.779 7.270 1.489 1.00 80.56 221 CYS A C 1
ATOM 1744 O O . CYS A 1 221 ? 12.780 6.813 0.935 1.00 80.56 221 CYS A O 1
ATOM 1746 N N . SER A 1 222 ? 10.677 6.547 1.688 1.00 86.69 222 SER A N 1
ATOM 1747 C CA . SER A 1 222 ? 10.511 5.189 1.168 1.00 86.69 222 SER A CA 1
ATOM 1748 C C . SER A 1 222 ? 9.772 5.204 -0.164 1.00 86.69 222 SER A C 1
ATOM 1750 O O . SER A 1 222 ? 8.679 5.744 -0.265 1.00 86.69 222 SER A O 1
ATOM 1752 N N . ASN A 1 223 ? 10.345 4.588 -1.197 1.00 88.88 223 ASN A N 1
ATOM 1753 C CA . ASN A 1 223 ? 9.871 4.737 -2.577 1.00 88.88 223 ASN A CA 1
ATOM 1754 C C . ASN A 1 223 ? 9.103 3.521 -3.113 1.00 88.88 223 ASN A C 1
ATOM 1756 O O . ASN A 1 223 ? 8.177 3.671 -3.914 1.00 88.88 223 ASN A O 1
ATOM 1760 N N . HIS A 1 224 ? 9.501 2.309 -2.722 1.00 93.38 224 HIS A N 1
ATOM 1761 C CA . HIS A 1 224 ? 8.914 1.071 -3.230 1.00 93.38 224 HIS A CA 1
ATOM 1762 C C . HIS A 1 224 ? 9.121 -0.085 -2.268 1.00 93.38 224 HIS A C 1
ATOM 1764 O O . HIS A 1 224 ? 10.110 -0.116 -1.540 1.00 93.38 224 HIS A O 1
ATOM 1770 N N . ILE A 1 225 ? 8.201 -1.045 -2.326 1.00 96.44 225 ILE A N 1
ATOM 1771 C CA . ILE A 1 225 ? 8.214 -2.261 -1.524 1.00 96.44 225 ILE A CA 1
ATOM 1772 C C . ILE A 1 225 ? 8.135 -3.457 -2.472 1.00 96.44 225 ILE A C 1
ATOM 1774 O O . ILE A 1 225 ? 7.334 -3.468 -3.407 1.00 96.44 225 ILE A O 1
ATOM 1778 N N . ASP A 1 226 ? 8.955 -4.466 -2.213 1.00 97.62 226 ASP A N 1
ATOM 1779 C CA . ASP A 1 226 ? 8.741 -5.827 -2.694 1.00 97.62 226 ASP A CA 1
ATOM 1780 C C . ASP A 1 226 ? 8.868 -6.793 -1.512 1.00 97.62 226 ASP A C 1
ATOM 1782 O O . ASP A 1 226 ? 9.452 -6.456 -0.480 1.00 97.62 226 ASP A O 1
ATOM 1786 N N . MET A 1 227 ? 8.302 -7.987 -1.631 1.00 96.75 227 MET A N 1
ATOM 1787 C CA . MET A 1 227 ? 8.293 -8.955 -0.538 1.00 96.75 227 MET A CA 1
ATOM 1788 C C . MET A 1 227 ? 8.461 -10.369 -1.067 1.00 96.75 227 MET A C 1
ATOM 1790 O O . MET A 1 227 ? 7.848 -10.759 -2.060 1.00 96.75 227 MET A O 1
ATOM 1794 N N . VAL A 1 228 ? 9.262 -11.153 -0.352 1.00 96.56 228 VAL A N 1
ATOM 1795 C CA . VAL A 1 228 ? 9.357 -12.597 -0.553 1.00 96.56 228 VAL A CA 1
ATOM 1796 C C . VAL A 1 228 ? 9.182 -13.269 0.795 1.00 96.56 228 VAL A C 1
ATOM 1798 O O . VAL A 1 228 ? 9.908 -12.976 1.744 1.00 96.56 228 VAL A O 1
ATOM 1801 N N . ASP A 1 229 ? 8.189 -14.149 0.889 1.00 93.62 229 ASP A N 1
ATOM 1802 C CA . ASP A 1 229 ? 7.768 -14.760 2.146 1.00 93.62 229 ASP A CA 1
ATOM 1803 C C . ASP A 1 229 ? 7.509 -13.695 3.225 1.00 93.62 229 ASP A C 1
ATOM 1805 O O . ASP A 1 229 ? 6.619 -12.866 3.047 1.00 93.62 229 ASP A O 1
ATOM 1809 N N . ASN A 1 230 ? 8.225 -13.727 4.351 1.00 95.06 230 ASN A N 1
ATOM 1810 C CA . ASN A 1 230 ? 8.111 -12.754 5.447 1.00 95.06 230 ASN A CA 1
ATOM 1811 C C . ASN A 1 230 ? 9.219 -11.692 5.420 1.00 95.06 230 ASN A C 1
ATOM 1813 O O . ASN A 1 230 ? 9.400 -10.980 6.405 1.00 95.06 230 ASN A O 1
ATOM 1817 N N . ILE A 1 231 ? 9.984 -11.603 4.331 1.00 97.81 231 ILE A N 1
ATOM 1818 C CA . ILE A 1 231 ? 11.068 -10.637 4.192 1.00 97.81 231 ILE A CA 1
ATOM 1819 C C . ILE A 1 231 ? 10.615 -9.512 3.267 1.00 97.81 231 ILE A C 1
ATOM 1821 O O . ILE A 1 231 ? 10.325 -9.724 2.087 1.00 97.81 231 ILE A O 1
ATOM 1825 N N . LEU A 1 232 ? 10.549 -8.313 3.833 1.00 97.88 232 LEU A N 1
ATOM 1826 C CA . LEU A 1 232 ? 10.206 -7.074 3.159 1.00 97.88 232 LEU A CA 1
ATOM 1827 C C . LEU A 1 232 ? 11.481 -6.381 2.671 1.00 97.88 232 LEU A C 1
ATOM 1829 O O . LEU A 1 232 ? 12.469 -6.270 3.396 1.00 97.88 232 LEU A O 1
ATOM 1833 N N . TYR A 1 233 ? 11.436 -5.892 1.439 1.00 97.69 233 TYR A N 1
ATOM 1834 C CA . TYR A 1 233 ? 12.512 -5.168 0.780 1.00 97.69 233 TYR A CA 1
ATOM 1835 C C . TYR A 1 233 ? 11.997 -3.785 0.424 1.00 97.69 233 TYR A C 1
ATOM 1837 O O . TYR A 1 233 ? 11.093 -3.656 -0.402 1.00 97.69 233 TYR A O 1
ATOM 1845 N N . ILE A 1 234 ? 12.562 -2.756 1.043 1.00 95.44 234 ILE A N 1
ATOM 1846 C CA . ILE A 1 234 ? 12.131 -1.377 0.831 1.00 95.44 234 ILE A CA 1
ATOM 1847 C C . ILE A 1 234 ? 13.274 -0.551 0.273 1.00 95.44 234 ILE A C 1
ATOM 1849 O O . ILE A 1 234 ? 14.397 -0.608 0.775 1.00 95.44 234 ILE A O 1
ATOM 1853 N N . THR A 1 235 ? 12.998 0.188 -0.797 1.00 93.25 235 THR A N 1
ATOM 1854 C CA . THR A 1 235 ? 13.960 1.154 -1.330 1.00 93.25 235 THR A CA 1
ATOM 1855 C C . THR A 1 235 ? 13.737 2.511 -0.716 1.00 93.25 235 THR A C 1
ATOM 1857 O O . THR A 1 235 ? 12.598 2.983 -0.686 1.00 93.25 235 THR A O 1
ATOM 1860 N N . THR A 1 236 ? 14.823 3.154 -0.316 1.00 88.56 236 THR A N 1
ATOM 1861 C CA . THR A 1 236 ? 14.808 4.455 0.348 1.00 88.56 236 THR A CA 1
ATOM 1862 C C . THR A 1 236 ? 15.676 5.467 -0.395 1.00 88.56 236 THR A C 1
ATOM 1864 O O . THR A 1 236 ? 16.534 5.111 -1.200 1.00 88.56 236 THR A O 1
ATOM 1867 N N . GLY A 1 237 ? 15.412 6.754 -0.188 1.00 79.12 237 GLY A N 1
ATOM 1868 C CA . GLY A 1 237 ? 16.142 7.833 -0.845 1.00 79.12 237 GLY A CA 1
ATOM 1869 C C . GLY A 1 237 ? 15.630 9.214 -0.449 1.00 79.12 237 GLY A C 1
ATOM 1870 O O . GLY A 1 237 ? 14.998 9.385 0.588 1.00 79.12 237 GLY A O 1
ATOM 1871 N N . TYR A 1 238 ? 15.907 10.212 -1.285 1.00 72.31 238 TYR A N 1
ATOM 1872 C CA . TYR A 1 238 ? 15.390 11.568 -1.092 1.00 72.31 238 TYR A CA 1
ATOM 1873 C C . TYR A 1 238 ? 13.943 11.686 -1.562 1.00 72.31 238 TYR A C 1
ATOM 1875 O O . TYR A 1 238 ? 13.506 10.987 -2.481 1.00 72.31 238 TYR A O 1
ATOM 1883 N N . CYS A 1 239 ? 13.226 12.611 -0.941 1.00 67.75 239 CYS A N 1
ATOM 1884 C CA . CYS A 1 239 ? 11.807 12.809 -1.160 1.00 67.75 239 CYS A CA 1
ATOM 1885 C C . CYS A 1 239 ? 11.477 13.413 -2.525 1.00 67.75 239 CYS A C 1
ATOM 1887 O O . CYS A 1 239 ? 12.227 14.207 -3.098 1.00 67.75 239 CYS A O 1
ATOM 1889 N N . ALA A 1 240 ? 10.333 13.005 -3.080 1.00 52.62 240 ALA A N 1
ATOM 1890 C CA . ALA A 1 240 ? 9.875 13.407 -4.404 1.00 52.62 240 ALA A CA 1
ATOM 1891 C C . ALA A 1 240 ? 9.424 14.879 -4.408 1.00 52.62 240 ALA A C 1
ATOM 1893 O O . ALA A 1 240 ? 8.247 15.175 -4.258 1.00 52.62 240 ALA A O 1
ATOM 1894 N N . GLY A 1 241 ? 10.364 15.801 -4.600 1.00 50.81 241 GLY A N 1
ATOM 1895 C CA . GLY A 1 241 ? 10.115 17.247 -4.539 1.00 50.81 241 GLY A CA 1
ATOM 1896 C C . GLY A 1 241 ? 11.310 18.014 -3.986 1.00 50.81 241 GLY A C 1
ATOM 1897 O O . GLY A 1 241 ? 11.521 19.172 -4.348 1.00 50.81 241 GLY A O 1
ATOM 1898 N N . ASP A 1 242 ? 12.153 17.331 -3.213 1.00 44.44 242 ASP A N 1
ATOM 1899 C CA . ASP A 1 242 ? 13.453 17.845 -2.830 1.00 44.44 242 ASP A CA 1
ATOM 1900 C C . ASP A 1 242 ? 14.357 17.800 -4.062 1.00 44.44 242 ASP A C 1
ATOM 1902 O O . ASP A 1 242 ? 14.688 16.732 -4.584 1.00 44.44 242 ASP A O 1
ATOM 1906 N N . TYR A 1 243 ? 14.763 18.971 -4.558 1.00 50.88 243 TYR A N 1
ATOM 1907 C CA . TYR A 1 243 ? 15.966 19.037 -5.377 1.00 50.88 243 TYR A CA 1
ATOM 1908 C C . TYR A 1 243 ? 17.096 18.551 -4.477 1.00 50.88 243 TYR A C 1
ATOM 1910 O O . TYR A 1 243 ? 17.395 19.240 -3.496 1.00 50.88 243 TYR A O 1
ATOM 1918 N N . PRO A 1 244 ? 17.707 17.381 -4.745 1.00 48.84 244 PRO A N 1
ATOM 1919 C CA . PRO A 1 244 ? 18.804 16.940 -3.923 1.00 48.84 244 PRO A CA 1
ATOM 1920 C C . PRO A 1 244 ? 19.864 18.040 -3.972 1.00 48.84 244 PRO A C 1
ATOM 1922 O O . PRO A 1 244 ? 20.110 18.624 -5.038 1.00 48.84 244 PRO A O 1
ATOM 1925 N N . PRO A 1 245 ? 20.429 18.368 -2.813 1.00 47.94 245 PRO A N 1
ATOM 1926 C CA . PRO A 1 245 ? 21.398 19.430 -2.705 1.00 47.94 245 PRO A CA 1
ATOM 1927 C C . PRO A 1 245 ? 22.604 19.165 -3.606 1.00 47.94 245 PRO A C 1
ATOM 1929 O O . PRO A 1 245 ? 22.898 18.022 -3.956 1.00 47.94 245 PRO A O 1
ATOM 1932 N N . ASP A 1 246 ? 23.263 20.257 -3.995 1.00 50.06 246 ASP A N 1
ATOM 1933 C CA . ASP A 1 246 ? 24.450 20.298 -4.850 1.00 50.06 246 ASP A CA 1
ATOM 1934 C C . ASP A 1 246 ? 25.370 19.075 -4.619 1.00 50.06 246 ASP A C 1
ATOM 1936 O O . ASP A 1 246 ? 25.720 18.803 -3.467 1.00 50.06 246 ASP A O 1
ATOM 1940 N N . PRO A 1 247 ? 25.787 18.338 -5.668 1.00 46.75 247 PRO A N 1
ATOM 1941 C CA . PRO A 1 247 ? 26.663 17.165 -5.552 1.00 46.75 247 PRO A CA 1
ATOM 1942 C C . PRO A 1 247 ? 28.026 17.441 -4.888 1.00 46.75 247 PRO A C 1
ATOM 1944 O O . PRO A 1 247 ? 28.770 16.496 -4.625 1.00 46.75 247 PRO A O 1
ATOM 1947 N N . THR A 1 248 ? 28.371 18.705 -4.624 1.00 48.72 248 THR A N 1
ATOM 1948 C CA . THR A 1 248 ? 29.552 19.121 -3.847 1.00 48.72 248 THR A CA 1
ATOM 1949 C C . THR A 1 248 ? 29.308 19.252 -2.336 1.00 48.72 248 THR A C 1
ATOM 1951 O O . THR A 1 248 ? 30.267 19.396 -1.575 1.00 48.72 248 THR A O 1
ATOM 1954 N N . SER A 1 249 ? 28.053 19.184 -1.881 1.00 51.91 249 SER A N 1
ATOM 1955 C CA . SER A 1 249 ? 27.695 19.113 -0.459 1.00 51.91 249 SER A CA 1
ATOM 1956 C C . SER A 1 249 ? 28.016 17.728 0.116 1.00 51.91 249 SER A C 1
ATOM 1958 O O . SER A 1 249 ? 28.125 16.747 -0.619 1.00 51.91 249 SER A O 1
ATOM 1960 N N . THR A 1 250 ? 28.213 17.620 1.432 1.00 52.78 250 THR A N 1
ATOM 1961 C CA . THR A 1 250 ? 28.398 16.325 2.099 1.00 52.78 250 THR A CA 1
ATOM 1962 C C . THR A 1 250 ? 27.122 15.493 1.938 1.00 52.78 250 THR A C 1
ATOM 1964 O O . THR A 1 250 ? 26.142 15.674 2.658 1.00 52.78 250 THR A O 1
ATOM 1967 N N . ILE A 1 251 ? 27.127 14.621 0.924 1.00 55.91 251 ILE A N 1
ATOM 1968 C CA . ILE A 1 251 ? 25.997 13.782 0.512 1.00 55.91 251 ILE A CA 1
ATOM 1969 C C . ILE A 1 251 ? 25.551 12.923 1.695 1.00 55.91 251 ILE A C 1
ATOM 1971 O O . ILE A 1 251 ? 26.384 12.294 2.356 1.00 55.91 251 ILE A O 1
ATOM 1975 N N . ALA A 1 252 ? 24.242 12.875 1.943 1.00 54.81 252 ALA A N 1
ATOM 1976 C CA . ALA A 1 252 ? 23.711 12.023 2.987 1.00 54.81 252 ALA A CA 1
ATOM 1977 C C . ALA A 1 252 ? 23.894 10.551 2.645 1.00 54.81 252 ALA A C 1
ATOM 1979 O O . ALA A 1 252 ? 23.507 10.095 1.572 1.00 54.81 252 ALA A O 1
ATOM 1980 N N . VAL A 1 253 ? 24.478 9.805 3.581 1.00 65.56 253 VAL A N 1
ATOM 1981 C CA . VAL A 1 253 ? 24.536 8.346 3.509 1.00 65.56 253 VAL A CA 1
ATOM 1982 C C . VAL A 1 253 ? 23.185 7.819 3.984 1.00 65.56 253 VAL A C 1
ATOM 1984 O O . VAL A 1 253 ? 22.958 7.673 5.183 1.00 65.56 253 VAL A O 1
ATOM 1987 N N . ILE A 1 254 ? 22.282 7.598 3.036 1.00 75.56 254 ILE A N 1
ATOM 1988 C CA . ILE A 1 254 ? 20.961 6.997 3.239 1.00 75.56 254 ILE A CA 1
ATOM 1989 C C . ILE A 1 254 ? 21.040 5.547 2.732 1.00 75.56 254 ILE A C 1
ATOM 1991 O O . ILE A 1 254 ? 21.715 5.309 1.729 1.00 75.56 254 ILE A O 1
ATOM 1995 N N . PRO A 1 255 ? 20.427 4.553 3.403 1.00 83.69 255 PRO A N 1
ATOM 1996 C CA . PRO A 1 255 ? 20.281 3.232 2.797 1.00 83.69 255 PRO A CA 1
ATOM 1997 C C . PRO A 1 255 ? 19.527 3.329 1.464 1.00 83.69 255 PRO A C 1
ATOM 1999 O O . PRO A 1 255 ? 18.540 4.038 1.354 1.00 83.69 255 PRO A O 1
ATOM 2002 N N . ASP A 1 256 ? 19.974 2.620 0.439 1.00 87.31 256 ASP A N 1
ATOM 2003 C CA . ASP A 1 256 ? 19.250 2.473 -0.827 1.00 87.31 256 ASP A CA 1
ATOM 2004 C C . ASP A 1 256 ? 18.241 1.328 -0.749 1.00 87.31 256 ASP A C 1
ATOM 2006 O O . ASP A 1 256 ? 17.136 1.419 -1.276 1.00 87.31 256 ASP A O 1
ATOM 2010 N N . LEU A 1 257 ? 18.617 0.236 -0.082 1.00 93.50 257 LEU A N 1
ATOM 2011 C CA . LEU A 1 257 ? 17.765 -0.926 0.136 1.00 93.50 257 LEU A CA 1
ATOM 2012 C C . LEU A 1 257 ? 17.861 -1.345 1.599 1.00 93.50 257 LEU A C 1
ATOM 2014 O O . LEU A 1 257 ? 18.961 -1.574 2.103 1.00 93.50 257 LEU A O 1
ATOM 2018 N N . VAL A 1 258 ? 16.713 -1.518 2.245 1.00 95.00 258 VAL A N 1
ATOM 2019 C CA . VAL A 1 258 ? 16.606 -2.090 3.589 1.00 95.00 258 VAL A CA 1
ATOM 2020 C C . VAL A 1 258 ? 15.854 -3.415 3.509 1.00 95.00 258 VAL A C 1
ATOM 2022 O O . VAL A 1 258 ? 14.805 -3.509 2.869 1.00 95.00 258 VAL A O 1
ATOM 2025 N N . ILE A 1 259 ? 16.415 -4.450 4.135 1.00 97.44 259 ILE A N 1
ATOM 2026 C CA . ILE A 1 259 ? 15.837 -5.795 4.226 1.00 97.44 259 ILE A CA 1
ATOM 2027 C C . ILE A 1 259 ? 15.305 -5.985 5.642 1.00 97.44 259 ILE A C 1
ATOM 2029 O O . ILE A 1 259 ? 16.057 -5.843 6.607 1.00 97.44 259 ILE A O 1
ATOM 2033 N N . ILE A 1 260 ? 14.022 -6.311 5.770 1.00 97.62 260 ILE A N 1
ATOM 2034 C CA . ILE A 1 260 ? 13.299 -6.316 7.043 1.00 97.62 260 ILE A CA 1
ATOM 2035 C C . ILE A 1 260 ? 12.553 -7.642 7.190 1.00 97.62 260 ILE A C 1
ATOM 2037 O O . ILE A 1 260 ? 11.767 -8.016 6.325 1.00 97.62 260 ILE A O 1
ATOM 2041 N N . ASP A 1 261 ? 12.774 -8.349 8.293 1.00 97.31 261 ASP A N 1
ATOM 2042 C CA . ASP A 1 261 ? 11.932 -9.468 8.707 1.00 97.31 261 ASP A CA 1
ATOM 2043 C C . ASP A 1 261 ? 10.645 -8.923 9.332 1.00 97.31 261 ASP A C 1
ATOM 2045 O O . ASP A 1 261 ? 10.676 -8.200 10.330 1.00 97.31 261 ASP A O 1
ATOM 2049 N N . VAL A 1 262 ? 9.511 -9.264 8.725 1.00 96.44 262 VAL A N 1
ATOM 2050 C CA . VAL A 1 262 ? 8.167 -8.881 9.171 1.00 96.44 262 VAL A CA 1
ATOM 2051 C C . VAL A 1 262 ? 7.326 -10.096 9.571 1.00 96.44 262 VAL A C 1
ATOM 2053 O O . VAL A 1 262 ? 6.100 -10.030 9.570 1.00 96.44 262 VAL A O 1
ATOM 2056 N N . SER A 1 263 ? 7.969 -11.208 9.943 1.00 93.75 263 SER A N 1
ATOM 2057 C CA . SER A 1 263 ? 7.302 -12.403 10.487 1.00 93.75 263 SER A CA 1
ATOM 2058 C C . SER A 1 263 ? 6.451 -12.103 11.722 1.00 93.75 263 SER A C 1
ATOM 2060 O O . SER A 1 263 ? 5.435 -12.759 11.942 1.00 93.75 263 SER A O 1
ATOM 2062 N N . THR A 1 264 ? 6.838 -11.088 12.499 1.00 89.62 264 THR A N 1
ATOM 2063 C CA . THR A 1 264 ? 6.010 -10.467 13.539 1.00 89.62 264 THR A CA 1
ATOM 2064 C C . THR A 1 264 ? 5.774 -9.001 13.163 1.00 89.62 264 THR A C 1
ATOM 2066 O O . THR A 1 264 ? 6.607 -8.157 13.486 1.00 89.62 264 THR A O 1
ATOM 2069 N N . PRO A 1 265 ? 4.664 -8.659 12.481 1.00 88.25 265 PRO A N 1
ATOM 2070 C CA . PRO A 1 265 ? 4.446 -7.313 11.939 1.00 88.25 265 PRO A CA 1
ATOM 2071 C C . PRO A 1 265 ? 4.460 -6.177 12.974 1.00 88.25 265 PRO A C 1
ATOM 2073 O O . PRO A 1 265 ? 4.807 -5.052 12.636 1.00 88.25 265 PRO A O 1
ATOM 2076 N N . SER A 1 266 ? 4.123 -6.465 14.234 1.00 82.56 266 SER A N 1
ATOM 2077 C CA . SER A 1 266 ? 4.190 -5.502 15.344 1.00 82.56 266 SER A CA 1
ATOM 2078 C C . SER A 1 266 ? 5.596 -5.304 15.923 1.00 82.56 266 SER A C 1
ATOM 2080 O O . SER A 1 266 ? 5.791 -4.461 16.790 1.00 82.56 266 SER A O 1
ATOM 2082 N N . ASN A 1 267 ? 6.573 -6.110 15.502 1.00 83.44 267 ASN A N 1
ATOM 2083 C CA . ASN A 1 267 ? 7.969 -6.007 15.917 1.00 83.44 267 ASN A CA 1
ATOM 2084 C C . ASN A 1 267 ? 8.900 -6.364 14.742 1.00 83.44 267 ASN A C 1
ATOM 2086 O O . ASN A 1 267 ? 9.545 -7.418 14.764 1.00 83.44 267 ASN A O 1
ATOM 2090 N N . PRO A 1 268 ? 8.925 -5.535 13.685 1.00 92.56 268 PRO A N 1
ATOM 2091 C CA . PRO A 1 268 ? 9.752 -5.784 12.512 1.00 92.56 268 PRO A CA 1
ATOM 2092 C C . PRO A 1 268 ? 11.247 -5.660 12.845 1.00 92.56 268 PRO A C 1
ATOM 2094 O O . PRO A 1 268 ? 11.652 -4.804 13.632 1.00 92.56 268 PRO A O 1
ATOM 2097 N N . VAL A 1 269 ? 12.084 -6.492 12.220 1.00 94.62 269 VAL A N 1
ATOM 2098 C CA . VAL A 1 269 ? 13.532 -6.543 12.487 1.00 94.62 269 VAL A CA 1
ATOM 2099 C C . VAL A 1 269 ? 14.320 -6.243 11.217 1.00 94.62 269 VAL A C 1
ATOM 2101 O O . VAL A 1 269 ? 14.231 -6.977 10.236 1.00 94.62 269 VAL A O 1
ATOM 2104 N N . ILE A 1 270 ? 15.141 -5.190 11.230 1.00 94.94 270 ILE A N 1
ATOM 2105 C CA . ILE A 1 270 ? 16.061 -4.893 10.122 1.00 94.94 270 ILE A CA 1
ATOM 2106 C C . ILE A 1 270 ? 17.163 -5.962 10.089 1.00 94.94 270 ILE A C 1
ATOM 2108 O O . ILE A 1 270 ? 17.925 -6.114 11.043 1.00 94.94 270 ILE A O 1
ATOM 2112 N N . LEU A 1 271 ? 17.252 -6.696 8.980 1.00 96.69 271 LEU A N 1
ATOM 2113 C CA . LEU A 1 271 ? 18.259 -7.736 8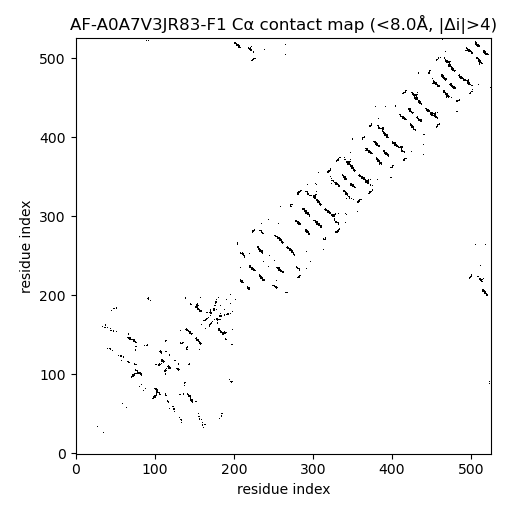.745 1.00 96.69 271 LEU A CA 1
ATOM 2114 C C . LEU A 1 271 ? 19.530 -7.186 8.093 1.00 96.69 271 LEU A C 1
ATOM 2116 O O . LEU A 1 271 ? 20.615 -7.742 8.277 1.00 96.69 271 LEU A O 1
ATOM 2120 N N . GLY A 1 272 ? 19.397 -6.110 7.320 1.00 94.56 272 GLY A N 1
ATOM 2121 C CA . GLY A 1 272 ? 20.537 -5.385 6.786 1.00 94.56 272 GLY A CA 1
ATOM 2122 C C . GLY A 1 272 ? 20.172 -4.309 5.779 1.00 94.56 272 GLY A C 1
ATOM 2123 O O . GLY A 1 272 ? 19.027 -4.179 5.343 1.00 94.56 272 GLY A O 1
ATOM 2124 N N . GLU A 1 273 ? 21.183 -3.520 5.439 1.00 93.38 273 GLU A N 1
ATOM 2125 C CA . GLU A 1 273 ? 21.063 -2.311 4.637 1.00 93.38 273 GLU A CA 1
ATOM 2126 C C . GLU A 1 273 ? 22.149 -2.297 3.568 1.00 93.38 273 GLU A C 1
ATOM 2128 O O . GLU A 1 273 ? 23.318 -2.578 3.840 1.00 93.38 273 GLU A O 1
ATOM 2133 N N . TYR A 1 274 ? 21.773 -1.919 2.356 1.00 91.12 274 TYR A N 1
ATOM 2134 C CA . TYR A 1 274 ? 22.703 -1.598 1.287 1.00 91.12 274 TYR A CA 1
ATOM 2135 C C . TYR A 1 274 ? 22.712 -0.088 1.075 1.00 91.12 274 TYR A C 1
ATOM 2137 O O . TYR A 1 274 ? 21.653 0.533 1.044 1.00 91.12 274 TYR A O 1
ATOM 2145 N N . LYS A 1 275 ? 23.904 0.497 0.949 1.00 86.31 275 LYS A N 1
ATOM 2146 C CA . LYS A 1 275 ? 24.134 1.942 0.824 1.00 86.31 275 LYS A CA 1
ATOM 2147 C C . LYS A 1 275 ? 25.012 2.200 -0.396 1.00 86.31 275 LYS A C 1
ATOM 2149 O O . LYS A 1 275 ? 26.141 1.710 -0.439 1.00 86.31 275 LYS A O 1
ATOM 2154 N N . ASP A 1 276 ? 24.524 2.987 -1.344 1.00 75.06 276 ASP A N 1
ATOM 2155 C CA . ASP A 1 276 ? 25.289 3.565 -2.445 1.00 75.06 276 ASP A CA 1
ATOM 2156 C C . ASP A 1 276 ? 25.036 5.088 -2.507 1.00 75.06 276 ASP A C 1
ATOM 2158 O O . ASP A 1 276 ? 24.175 5.650 -1.838 1.00 75.06 276 ASP A O 1
ATOM 2162 N N . ILE A 1 277 ? 25.842 5.809 -3.282 1.00 65.38 277 ILE A N 1
ATOM 2163 C CA . ILE A 1 277 ? 25.796 7.275 -3.434 1.00 65.38 277 ILE A CA 1
ATOM 2164 C C . ILE A 1 277 ? 24.696 7.742 -4.410 1.00 65.38 277 ILE A C 1
ATOM 2166 O O . ILE A 1 277 ? 24.863 8.744 -5.124 1.00 65.38 277 ILE A O 1
ATOM 2170 N N . SER A 1 278 ? 23.602 6.985 -4.503 1.00 68.19 278 SER A N 1
ATOM 2171 C CA . SER A 1 278 ? 22.483 7.225 -5.419 1.00 68.19 278 SER A CA 1
ATOM 2172 C C . SER A 1 278 ? 21.134 7.127 -4.702 1.00 68.19 278 SER A C 1
ATOM 2174 O O . SER A 1 278 ? 21.103 7.015 -3.488 1.00 68.19 278 SER A O 1
ATOM 2176 N N . PHE A 1 279 ? 20.026 7.294 -5.431 1.00 77.56 279 PHE A N 1
ATOM 2177 C CA . PHE A 1 279 ? 18.677 7.225 -4.866 1.00 77.56 279 PHE A CA 1
ATOM 2178 C C . PHE A 1 279 ? 17.950 6.022 -5.433 1.00 77.56 279 PHE A C 1
ATOM 2180 O O . PHE A 1 279 ? 17.621 6.026 -6.623 1.00 77.56 279 PHE A O 1
ATOM 2187 N N . ALA A 1 280 ? 17.672 5.018 -4.616 1.00 87.19 280 ALA A N 1
ATOM 2188 C CA . ALA A 1 280 ? 16.877 3.878 -5.040 1.00 87.19 280 ALA A CA 1
ATOM 2189 C C . ALA A 1 280 ? 15.383 4.223 -5.169 1.00 87.19 280 ALA A C 1
ATOM 2191 O O . ALA A 1 280 ? 14.804 4.908 -4.326 1.00 87.19 280 ALA A O 1
ATOM 2192 N N . TRP A 1 281 ? 14.743 3.738 -6.235 1.00 88.62 281 TRP A N 1
ATOM 2193 C CA . TRP A 1 281 ? 13.329 4.015 -6.531 1.00 88.62 281 TRP A CA 1
ATOM 2194 C C . TRP A 1 281 ? 12.476 2.768 -6.656 1.00 88.62 281 TRP A C 1
ATOM 2196 O O . TRP A 1 281 ? 11.356 2.740 -6.164 1.00 88.62 281 TRP A O 1
ATOM 2206 N N . GLY A 1 282 ? 12.955 1.781 -7.398 1.00 92.25 282 GLY A N 1
ATOM 2207 C CA . GLY A 1 282 ? 12.249 0.540 -7.650 1.00 92.25 282 GLY A CA 1
ATOM 2208 C C . GLY A 1 282 ? 13.085 -0.627 -7.170 1.00 92.25 282 GLY A C 1
ATOM 2209 O O . GLY A 1 282 ? 14.305 -0.636 -7.324 1.00 92.25 282 GLY A O 1
ATOM 2210 N N . VAL A 1 283 ? 12.406 -1.632 -6.637 1.00 96.62 283 VAL A N 1
ATOM 2211 C CA . VAL A 1 283 ? 13.003 -2.922 -6.313 1.00 96.62 283 VAL A CA 1
ATOM 2212 C C . VAL A 1 283 ? 12.129 -4.032 -6.863 1.00 96.62 283 VAL A C 1
ATOM 2214 O O . VAL A 1 283 ? 10.903 -3.974 -6.761 1.00 96.62 283 VAL A O 1
ATOM 2217 N N . LYS A 1 284 ? 12.784 -5.032 -7.446 1.00 97.94 284 LYS A N 1
ATOM 2218 C CA . LYS A 1 284 ? 12.209 -6.342 -7.729 1.00 97.94 284 LYS A CA 1
ATOM 2219 C C . LYS A 1 284 ? 13.124 -7.404 -7.140 1.00 97.94 284 LYS A C 1
ATOM 2221 O O . LYS A 1 284 ? 14.331 -7.349 -7.358 1.00 97.94 284 LYS A O 1
ATOM 2226 N N . VAL A 1 285 ? 12.576 -8.373 -6.425 1.00 98.19 285 VAL A N 1
ATOM 2227 C CA . VAL A 1 285 ? 13.334 -9.433 -5.764 1.00 98.19 285 VAL A CA 1
ATOM 2228 C C . VAL A 1 285 ? 13.014 -10.772 -6.408 1.00 98.19 285 VAL A C 1
ATOM 2230 O O . VAL A 1 285 ? 11.859 -11.165 -6.555 1.00 98.19 285 VAL A O 1
ATOM 2233 N N . THR A 1 286 ? 14.066 -11.480 -6.809 1.00 96.88 286 THR A N 1
ATOM 2234 C CA . THR A 1 286 ? 14.017 -12.894 -7.187 1.00 96.88 286 THR A CA 1
ATOM 2235 C C . THR A 1 286 ? 15.210 -13.561 -6.504 1.00 96.88 286 THR A C 1
ATOM 2237 O O . THR A 1 286 ? 16.333 -13.468 -7.005 1.00 96.88 286 THR A O 1
ATOM 2240 N N . PRO A 1 287 ? 15.024 -14.140 -5.297 1.00 95.50 287 PRO A N 1
ATOM 2241 C CA . PRO A 1 287 ? 16.144 -14.619 -4.501 1.00 95.50 287 PRO A CA 1
ATOM 2242 C C . PRO A 1 287 ? 17.037 -15.581 -5.298 1.00 95.50 287 PRO A C 1
ATOM 2244 O O . PRO A 1 287 ? 16.521 -16.427 -6.031 1.00 95.50 287 PRO A O 1
ATOM 2247 N N . PRO A 1 288 ? 18.369 -15.457 -5.175 1.00 96.69 288 PRO A N 1
ATOM 2248 C CA . PRO A 1 288 ? 19.104 -14.668 -4.180 1.00 96.69 288 PRO A CA 1
ATOM 2249 C C . PRO A 1 288 ? 19.400 -13.213 -4.601 1.00 96.69 288 PRO A C 1
ATOM 2251 O O . PRO A 1 288 ? 20.307 -12.598 -4.039 1.00 96.69 288 PRO A O 1
ATOM 2254 N N . TYR A 1 289 ? 18.688 -12.656 -5.584 1.00 98.06 289 TYR A N 1
ATOM 2255 C CA . TYR A 1 289 ? 18.974 -11.337 -6.144 1.00 98.06 289 TYR A CA 1
ATOM 2256 C C . TYR A 1 289 ? 17.880 -10.302 -5.864 1.00 98.06 289 TYR A C 1
ATOM 2258 O O . TYR A 1 289 ? 16.685 -10.583 -5.960 1.00 98.06 289 TYR A O 1
ATOM 2266 N N . ALA A 1 290 ? 18.306 -9.070 -5.591 1.00 97.88 290 ALA A N 1
ATOM 2267 C CA . ALA A 1 290 ? 17.467 -7.879 -5.655 1.00 97.88 290 ALA A CA 1
ATOM 2268 C C . ALA A 1 290 ? 17.928 -6.989 -6.814 1.00 97.88 290 ALA A C 1
ATOM 2270 O O . ALA A 1 290 ? 19.117 -6.728 -6.984 1.00 97.88 290 ALA A O 1
ATOM 2271 N N . TYR A 1 291 ? 16.980 -6.514 -7.609 1.00 97.44 291 TYR A N 1
ATOM 2272 C CA . TYR A 1 291 ? 17.198 -5.642 -8.753 1.00 97.44 291 TYR A CA 1
ATOM 2273 C C . TYR A 1 291 ? 16.722 -4.262 -8.347 1.00 97.44 291 TYR A C 1
ATOM 2275 O O . TYR A 1 291 ? 15.520 -4.043 -8.211 1.00 97.44 291 TYR A O 1
ATOM 2283 N N . VAL A 1 292 ? 17.665 -3.356 -8.108 1.00 95.31 292 VAL A N 1
ATOM 2284 C CA . VAL A 1 292 ? 17.382 -2.029 -7.562 1.00 95.31 292 VAL A CA 1
ATOM 2285 C C . VAL A 1 292 ? 17.655 -0.985 -8.630 1.00 95.31 292 VAL A C 1
ATOM 2287 O O . VAL A 1 292 ? 18.765 -0.885 -9.167 1.00 95.31 292 VAL A O 1
ATOM 2290 N N . SER A 1 293 ? 16.627 -0.219 -8.973 1.00 92.31 293 SER A N 1
ATOM 2291 C CA . SER A 1 293 ? 16.764 0.923 -9.862 1.00 92.31 293 SER A CA 1
ATOM 2292 C C . SER A 1 293 ? 17.147 2.160 -9.067 1.00 92.31 293 SER A C 1
ATOM 2294 O O . SER A 1 293 ? 16.618 2.419 -7.988 1.00 92.31 293 SER A O 1
ATOM 2296 N N . HIS A 1 294 ? 18.053 2.944 -9.635 1.00 85.94 294 HIS A N 1
ATOM 2297 C CA . HIS A 1 294 ? 18.564 4.152 -9.024 1.00 85.94 294 HIS A CA 1
ATOM 2298 C C . HIS A 1 294 ? 18.371 5.355 -9.942 1.00 85.94 294 HIS A C 1
ATOM 2300 O O . HIS A 1 294 ? 18.442 5.265 -11.175 1.00 85.94 294 HIS A O 1
ATOM 2306 N N . MET A 1 295 ? 18.193 6.506 -9.310 1.00 76.06 295 MET A N 1
ATOM 2307 C CA . MET A 1 295 ? 18.236 7.836 -9.891 1.00 76.06 295 MET A CA 1
ATOM 2308 C C . MET A 1 295 ? 19.409 8.599 -9.262 1.00 76.06 295 MET A C 1
ATOM 2310 O O . MET A 1 295 ? 19.697 8.447 -8.080 1.00 76.06 295 MET A O 1
ATOM 2314 N N . ARG A 1 296 ? 20.085 9.441 -10.043 1.00 68.25 296 ARG A N 1
ATOM 2315 C CA . ARG A 1 296 ? 21.048 10.429 -9.537 1.00 68.25 296 ARG A CA 1
ATOM 2316 C C . ARG A 1 296 ? 20.735 11.770 -10.188 1.00 68.25 296 ARG A C 1
ATOM 2318 O O . ARG A 1 296 ? 20.211 11.762 -11.296 1.00 68.25 296 ARG A O 1
ATOM 2325 N N . ASN A 1 297 ? 21.007 12.888 -9.515 1.00 52.38 297 ASN A N 1
ATOM 2326 C CA . ASN A 1 297 ? 20.716 14.230 -10.032 1.00 52.38 297 ASN A CA 1
ATOM 2327 C C . ASN A 1 297 ? 21.992 14.931 -10.550 1.00 52.38 297 ASN A C 1
ATOM 2329 O O . ASN A 1 297 ? 23.024 14.854 -9.890 1.00 52.38 297 ASN A O 1
ATOM 2333 N N . LEU A 1 298 ? 21.877 15.612 -11.701 1.00 50.22 298 LEU A N 1
ATOM 2334 C CA . LEU A 1 298 ? 22.883 16.388 -12.468 1.00 50.22 298 LEU A CA 1
ATOM 2335 C C . LEU A 1 298 ? 24.155 15.674 -12.997 1.00 50.22 298 LEU A C 1
ATOM 2337 O O . LEU A 1 298 ? 24.648 14.722 -12.398 1.00 50.22 298 LEU A O 1
ATOM 2341 N N . ASP A 1 299 ? 24.629 16.168 -14.163 1.00 42.66 299 ASP A N 1
ATOM 2342 C CA . ASP A 1 299 ? 25.481 15.663 -15.285 1.00 42.66 299 ASP A CA 1
ATOM 2343 C C . ASP A 1 299 ? 26.575 14.575 -15.119 1.00 42.66 299 ASP A C 1
ATOM 2345 O O . ASP A 1 299 ? 27.348 14.326 -16.043 1.00 42.66 299 ASP A O 1
ATOM 2349 N N . ILE A 1 300 ? 26.625 13.847 -14.002 1.00 45.03 300 ILE A N 1
ATOM 2350 C CA . ILE A 1 300 ? 27.713 12.920 -13.652 1.00 45.03 300 ILE A CA 1
ATOM 2351 C C . ILE A 1 300 ? 27.204 11.547 -13.155 1.00 45.03 300 ILE A C 1
ATOM 2353 O O . ILE A 1 300 ? 27.989 10.685 -12.761 1.00 45.03 300 ILE A O 1
ATOM 2357 N N . GLY A 1 301 ? 25.893 11.281 -13.181 1.00 54.12 301 GLY A N 1
ATOM 2358 C CA . GLY A 1 301 ? 25.354 9.960 -12.847 1.00 54.12 301 GLY A CA 1
ATOM 2359 C C . GLY A 1 301 ? 24.064 9.648 -13.579 1.00 54.12 301 GLY A C 1
ATOM 2360 O O . GLY A 1 301 ? 23.073 10.353 -13.452 1.00 54.12 301 GLY A O 1
ATOM 2361 N N . ALA A 1 302 ? 24.074 8.570 -14.347 1.00 66.75 302 ALA A N 1
ATOM 2362 C CA . ALA A 1 302 ? 22.915 8.139 -15.096 1.00 66.75 302 ALA A CA 1
ATOM 2363 C C . ALA A 1 302 ? 22.068 7.147 -14.292 1.00 66.75 302 ALA A C 1
ATOM 2365 O O . ALA A 1 302 ? 22.596 6.335 -13.531 1.00 66.75 302 ALA A O 1
ATOM 2366 N N . ALA A 1 303 ? 20.753 7.206 -14.502 1.00 79.19 303 ALA A N 1
ATOM 2367 C CA . ALA A 1 303 ? 19.793 6.195 -14.096 1.00 79.19 303 ALA A CA 1
ATOM 2368 C C . ALA A 1 303 ? 20.384 4.814 -14.354 1.00 79.19 303 ALA A C 1
ATOM 2370 O O . ALA A 1 303 ? 20.970 4.577 -15.414 1.00 79.19 303 ALA A O 1
ATOM 2371 N N . LYS A 1 304 ? 20.274 3.919 -13.384 1.00 88.69 304 LYS A N 1
ATOM 2372 C CA . LYS A 1 304 ? 20.852 2.582 -13.491 1.00 88.69 304 LYS A CA 1
ATOM 2373 C C . LYS A 1 304 ? 19.948 1.561 -12.833 1.00 88.69 304 LYS A C 1
ATOM 2375 O O . LYS A 1 304 ? 19.188 1.902 -11.937 1.00 88.69 304 LYS A O 1
ATOM 2380 N N . VAL A 1 305 ? 20.066 0.315 -13.257 1.00 93.62 305 VAL A N 1
ATOM 2381 C CA . VAL A 1 305 ? 19.563 -0.841 -12.517 1.00 93.62 305 VAL A CA 1
ATOM 2382 C C . VAL A 1 305 ? 20.763 -1.674 -12.098 1.00 93.62 305 VAL A C 1
ATOM 2384 O O . VAL A 1 305 ? 21.638 -1.944 -12.921 1.00 93.62 305 VAL A O 1
ATOM 2387 N N . CYS A 1 306 ? 20.833 -2.020 -10.819 1.00 94.44 306 CYS A N 1
ATOM 2388 C CA . CYS A 1 306 ? 21.904 -2.823 -10.245 1.00 94.44 306 CYS A CA 1
ATOM 2389 C C . CYS A 1 306 ? 21.344 -4.132 -9.704 1.00 94.44 306 CYS A C 1
ATOM 2391 O O . CYS A 1 306 ? 20.258 -4.152 -9.126 1.00 94.44 306 CYS A O 1
ATOM 2393 N N . VAL A 1 307 ? 22.103 -5.210 -9.882 1.00 97.69 307 VAL A N 1
ATOM 2394 C CA . VAL A 1 307 ? 21.820 -6.508 -9.273 1.00 97.69 307 VAL A CA 1
ATOM 2395 C C . VAL A 1 307 ? 22.615 -6.611 -7.982 1.00 97.69 307 VAL A C 1
ATOM 2397 O O . VAL A 1 307 ? 23.843 -6.506 -7.985 1.00 97.69 307 VAL A O 1
ATOM 2400 N N . LEU A 1 308 ? 21.904 -6.819 -6.883 1.00 97.69 308 LEU A N 1
ATOM 2401 C CA . LEU A 1 308 ? 22.456 -7.029 -5.557 1.00 97.69 308 LEU A CA 1
ATOM 2402 C C . LEU A 1 308 ? 22.289 -8.500 -5.178 1.00 97.69 308 LEU A C 1
ATOM 2404 O O . LEU A 1 308 ? 21.196 -9.051 -5.297 1.00 97.69 308 LEU A O 1
ATOM 2408 N N . ASN A 1 309 ? 23.355 -9.135 -4.703 1.00 98.00 309 ASN A N 1
ATOM 2409 C CA . ASN A 1 309 ? 23.272 -10.420 -4.026 1.00 98.00 309 ASN A CA 1
ATOM 2410 C C . ASN A 1 309 ? 22.821 -10.196 -2.579 1.00 98.00 309 ASN A C 1
ATOM 2412 O O . ASN A 1 309 ? 23.525 -9.555 -1.797 1.00 98.00 309 ASN A O 1
ATOM 2416 N N . ILE A 1 310 ? 21.657 -10.748 -2.246 1.00 97.75 310 ILE A N 1
ATOM 2417 C CA . ILE A 1 310 ? 20.993 -10.623 -0.944 1.00 97.75 310 ILE A CA 1
ATOM 2418 C C . ILE A 1 310 ? 20.968 -11.951 -0.172 1.00 97.75 310 ILE A C 1
ATOM 2420 O O . ILE A 1 310 ? 20.224 -12.085 0.795 1.00 97.75 310 ILE A O 1
ATOM 2424 N N . SER A 1 311 ? 21.775 -12.944 -0.569 1.00 97.31 311 SER A N 1
ATOM 2425 C CA . SER A 1 311 ? 21.842 -14.242 0.123 1.00 97.31 311 SER A CA 1
ATOM 2426 C C . SER A 1 311 ? 22.258 -14.124 1.594 1.00 97.31 311 SER A C 1
ATOM 2428 O O . SER A 1 311 ? 21.904 -14.974 2.406 1.00 97.31 311 SER A O 1
ATOM 2430 N N . ASN A 1 312 ? 23.025 -13.085 1.935 1.00 96.44 312 ASN A N 1
ATOM 2431 C CA . ASN A 1 312 ? 23.312 -12.692 3.307 1.00 96.44 312 ASN A CA 1
ATOM 2432 C C . ASN A 1 312 ? 22.884 -11.226 3.500 1.00 96.44 312 ASN A C 1
ATOM 2434 O O . ASN A 1 312 ? 23.637 -10.335 3.106 1.00 96.44 312 ASN A O 1
ATOM 2438 N N . PRO A 1 313 ? 21.722 -10.960 4.122 1.00 95.25 313 PRO A N 1
ATOM 2439 C CA . PRO A 1 313 ? 21.228 -9.601 4.346 1.00 95.25 313 PRO A CA 1
ATOM 2440 C C . PRO A 1 313 ? 22.203 -8.692 5.103 1.00 95.25 313 PRO A C 1
ATOM 2442 O O . PRO A 1 313 ? 22.238 -7.497 4.846 1.00 95.25 313 PRO A O 1
ATOM 2445 N N . SER A 1 314 ? 23.052 -9.249 5.972 1.00 93.69 314 SER A N 1
ATOM 2446 C CA . SER A 1 314 ? 24.055 -8.467 6.713 1.00 93.69 314 SER A CA 1
ATOM 2447 C C . SER A 1 314 ? 25.269 -8.050 5.866 1.00 93.69 314 SER A C 1
ATOM 2449 O O . SER A 1 314 ? 26.063 -7.213 6.290 1.00 93.69 314 SER A O 1
ATOM 2451 N N . ASN A 1 315 ? 25.434 -8.632 4.673 1.00 95.25 315 ASN A N 1
ATOM 2452 C CA . ASN A 1 315 ? 26.532 -8.357 3.748 1.00 95.25 315 ASN A CA 1
ATOM 2453 C C . ASN A 1 315 ? 26.031 -8.395 2.296 1.00 95.25 315 ASN A C 1
ATOM 2455 O O . ASN A 1 315 ? 26.325 -9.325 1.539 1.00 95.25 315 ASN A O 1
ATOM 2459 N N . ILE A 1 316 ? 25.242 -7.388 1.928 1.00 96.81 316 ILE A N 1
ATOM 2460 C CA . ILE A 1 316 ? 24.688 -7.243 0.581 1.00 96.81 316 ILE A CA 1
ATOM 2461 C C . ILE A 1 316 ? 25.800 -6.817 -0.379 1.00 96.81 316 ILE A C 1
ATOM 2463 O O . ILE A 1 316 ? 26.515 -5.845 -0.131 1.00 96.81 316 ILE A O 1
ATOM 2467 N N . GLN A 1 317 ? 25.931 -7.525 -1.500 1.00 95.69 317 GLN A N 1
ATOM 2468 C CA . GLN A 1 317 ? 26.978 -7.263 -2.491 1.00 95.69 317 GLN A CA 1
ATOM 2469 C C . GLN A 1 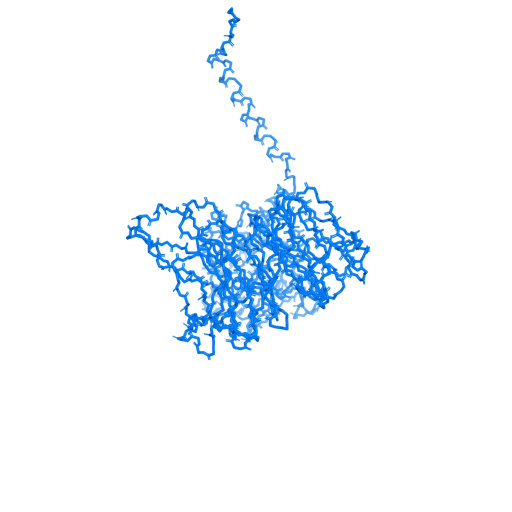317 ? 26.375 -6.784 -3.806 1.00 95.69 317 GLN A C 1
ATOM 2471 O O . GLN A 1 317 ? 25.578 -7.492 -4.416 1.00 95.69 317 GLN A O 1
ATOM 2476 N N . GLN A 1 318 ? 26.798 -5.617 -4.291 1.00 95.50 318 GLN A N 1
ATOM 2477 C CA . GLN A 1 318 ? 26.494 -5.205 -5.661 1.00 95.50 318 GLN A CA 1
ATOM 2478 C C . GLN A 1 318 ? 27.329 -6.033 -6.642 1.00 95.50 318 GLN A C 1
ATOM 2480 O O . GLN A 1 318 ? 28.555 -6.046 -6.544 1.00 95.50 318 GLN A O 1
ATOM 2485 N N . LEU A 1 319 ? 26.669 -6.700 -7.589 1.00 96.56 319 LEU A N 1
ATOM 2486 C CA . LEU A 1 319 ? 27.311 -7.530 -8.609 1.00 96.56 319 LEU A CA 1
ATOM 2487 C C . LEU A 1 319 ? 27.594 -6.714 -9.876 1.00 96.56 319 LEU A C 1
ATOM 2489 O O . LEU A 1 319 ? 28.735 -6.358 -10.156 1.00 96.56 319 LEU A O 1
ATOM 2493 N N . GLY A 1 320 ? 26.547 -6.374 -10.625 1.00 94.12 320 GLY A N 1
ATOM 2494 C CA . GLY A 1 320 ? 26.634 -5.622 -11.873 1.00 94.12 320 GLY A CA 1
ATOM 2495 C C . GLY A 1 320 ? 25.551 -4.555 -11.963 1.00 94.12 320 GLY A C 1
ATOM 2496 O O . GLY A 1 320 ? 24.477 -4.692 -11.377 1.00 94.12 320 GLY A O 1
ATOM 2497 N N . CYS A 1 321 ? 25.826 -3.493 -12.721 1.00 92.88 321 CYS A N 1
ATOM 2498 C CA . CYS A 1 321 ? 24.858 -2.442 -13.013 1.00 92.88 321 CYS A CA 1
ATOM 2499 C C . CYS A 1 321 ? 24.812 -2.146 -14.509 1.00 92.88 321 CYS A C 1
ATOM 2501 O O . CYS A 1 321 ? 25.835 -2.157 -15.192 1.00 92.88 321 CYS A O 1
ATOM 2503 N N . TYR A 1 322 ? 23.625 -1.804 -14.996 1.00 92.50 322 TYR A N 1
ATOM 2504 C CA . TYR A 1 322 ? 23.406 -1.283 -16.335 1.00 92.50 322 TYR A CA 1
ATOM 2505 C C . TYR A 1 322 ? 22.890 0.146 -16.236 1.00 92.50 322 TYR A C 1
ATOM 2507 O O . TYR A 1 322 ? 21.967 0.421 -15.470 1.00 92.50 322 TYR A O 1
ATOM 2515 N N . SER A 1 323 ? 23.454 1.046 -17.042 1.00 90.75 323 SER A N 1
ATOM 2516 C CA . SER A 1 323 ? 23.020 2.435 -17.109 1.00 90.75 323 SER A CA 1
ATOM 2517 C C . SER A 1 323 ? 22.841 2.898 -18.559 1.00 90.75 323 SER A C 1
ATOM 2519 O O . SER A 1 323 ? 23.814 2.934 -19.311 1.00 90.75 323 SER A O 1
ATOM 2521 N N . PRO A 1 324 ? 21.624 3.292 -18.977 1.00 84.75 324 PRO A N 1
ATOM 2522 C CA . PRO A 1 324 ? 21.373 3.800 -20.326 1.00 84.75 324 PRO A CA 1
ATOM 2523 C C . PRO A 1 324 ? 21.823 5.252 -20.577 1.00 84.75 324 PRO A C 1
ATOM 2525 O O . PRO A 1 324 ? 21.541 5.775 -21.661 1.00 84.75 324 PRO A O 1
ATOM 2528 N N . GLY A 1 325 ? 22.450 5.931 -19.605 1.00 70.56 325 GLY A N 1
ATOM 2529 C CA . GLY A 1 325 ? 22.654 7.387 -19.645 1.00 70.56 325 GLY A CA 1
ATOM 2530 C C . GLY A 1 325 ? 21.333 8.145 -19.415 1.00 70.56 325 GLY A C 1
ATOM 2531 O O . GLY A 1 325 ? 20.354 7.759 -20.042 1.00 70.56 325 GLY A O 1
ATOM 2532 N N . HIS A 1 326 ? 21.290 9.244 -18.636 1.00 70.31 326 HIS A N 1
ATOM 2533 C CA . HIS A 1 326 ? 20.120 10.136 -18.357 1.00 70.31 326 HIS A CA 1
ATOM 2534 C C . HIS A 1 326 ? 19.438 9.973 -16.974 1.00 70.31 326 HIS A C 1
ATOM 2536 O O . HIS A 1 326 ? 19.747 9.054 -16.235 1.00 70.31 326 HIS A O 1
ATOM 2542 N N . TRP A 1 327 ? 18.513 10.879 -16.627 1.00 65.00 327 TRP A N 1
ATOM 2543 C CA . TRP A 1 327 ? 18.174 11.311 -15.256 1.00 65.00 327 TRP A CA 1
ATOM 2544 C C . TRP A 1 327 ? 17.040 10.607 -14.478 1.00 65.00 327 TRP A C 1
ATOM 2546 O O . TRP A 1 327 ? 16.728 11.083 -13.398 1.00 65.00 327 TRP A O 1
ATOM 2556 N N . HIS A 1 328 ? 16.391 9.518 -14.924 1.00 74.69 328 HIS A N 1
ATOM 2557 C CA . HIS A 1 328 ? 15.182 9.020 -14.218 1.00 74.69 328 HIS A CA 1
ATOM 2558 C C . HIS A 1 328 ? 14.948 7.499 -14.296 1.00 74.69 328 HIS A C 1
ATOM 2560 O O . HIS A 1 328 ? 14.185 7.036 -15.137 1.00 74.69 328 HIS A O 1
ATOM 2566 N N . GLY A 1 329 ? 15.573 6.717 -13.412 1.00 78.25 329 GLY A N 1
ATOM 2567 C CA . GLY A 1 329 ? 15.243 5.299 -13.220 1.00 78.25 329 GLY A CA 1
ATOM 2568 C C . GLY A 1 329 ? 14.088 5.127 -12.236 1.00 78.25 329 GLY A C 1
ATOM 2569 O O . GLY A 1 329 ? 14.101 5.760 -11.180 1.00 78.25 329 GLY A O 1
ATOM 2570 N N . ARG A 1 330 ? 13.081 4.317 -12.582 1.00 88.75 330 ARG A N 1
ATOM 2571 C CA . ARG A 1 330 ? 11.892 4.085 -11.744 1.00 88.75 330 ARG A CA 1
ATOM 2572 C C . ARG A 1 330 ? 11.552 2.593 -11.671 1.00 88.75 330 ARG A C 1
ATOM 2574 O O . ARG A 1 330 ? 12.296 1.848 -11.050 1.00 88.75 330 ARG A O 1
ATOM 2581 N N . GLY A 1 331 ? 10.458 2.132 -12.269 1.00 93.69 331 GLY A N 1
ATOM 2582 C CA . GLY A 1 331 ? 10.055 0.729 -12.202 1.00 93.69 331 GLY A CA 1
ATOM 2583 C C . GLY A 1 331 ? 11.094 -0.243 -12.755 1.00 93.69 331 GLY A C 1
ATOM 2584 O O . GLY A 1 331 ? 11.783 0.032 -13.740 1.00 93.69 331 GLY A O 1
ATOM 2585 N N . VAL A 1 332 ? 11.172 -1.404 -12.119 1.00 97.38 332 VAL A N 1
ATOM 2586 C CA . VAL A 1 332 ? 11.934 -2.557 -12.585 1.00 97.38 332 VAL A CA 1
ATOM 2587 C C . VAL A 1 332 ? 11.080 -3.800 -12.389 1.00 97.38 332 VAL A C 1
ATOM 2589 O O . VAL A 1 332 ? 10.408 -3.943 -11.368 1.00 97.38 332 VAL A O 1
ATOM 2592 N N . ASP A 1 333 ? 11.108 -4.688 -13.372 1.00 98.25 333 ASP A N 1
ATOM 2593 C CA . ASP A 1 333 ? 10.551 -6.028 -13.254 1.00 98.25 333 ASP A CA 1
ATOM 2594 C C . ASP A 1 333 ? 11.455 -7.031 -13.974 1.00 98.25 333 ASP A C 1
ATOM 2596 O O . ASP A 1 333 ? 12.255 -6.658 -14.838 1.00 98.25 333 ASP A O 1
ATOM 2600 N N . VAL A 1 334 ? 11.379 -8.300 -13.583 1.00 98.12 334 VAL A N 1
ATOM 2601 C CA . VAL A 1 334 ? 12.309 -9.336 -14.042 1.00 98.12 334 VAL A CA 1
ATOM 2602 C C . VAL A 1 334 ? 11.549 -10.611 -14.362 1.00 98.12 334 VAL A C 1
ATOM 2604 O O . VAL A 1 334 ? 10.781 -11.108 -13.542 1.00 98.12 334 VAL A O 1
ATOM 2607 N N . GLN A 1 335 ? 11.808 -11.178 -15.539 1.00 97.44 335 GLN A N 1
ATOM 2608 C CA . GLN A 1 335 ? 11.279 -12.481 -15.935 1.00 97.44 335 GLN A CA 1
ATOM 2609 C C . GLN A 1 335 ? 12.347 -13.246 -16.718 1.00 97.44 335 GLN A C 1
ATOM 2611 O O . GLN A 1 335 ? 12.919 -12.711 -17.664 1.00 97.44 335 GLN A O 1
ATOM 2616 N N . ASN A 1 336 ? 12.598 -14.507 -16.350 1.00 95.06 336 ASN A N 1
ATOM 2617 C CA . ASN A 1 336 ? 13.556 -15.393 -17.031 1.00 95.06 336 ASN A CA 1
ATOM 2618 C C . ASN A 1 336 ? 14.957 -14.770 -17.195 1.00 95.06 336 ASN A C 1
ATOM 2620 O O . ASN A 1 336 ? 15.530 -14.809 -18.279 1.00 95.06 336 ASN A O 1
ATOM 2624 N N . ASN A 1 337 ? 15.486 -14.160 -16.128 1.00 95.69 337 ASN A N 1
ATOM 2625 C CA . ASN A 1 337 ? 16.755 -13.416 -16.105 1.00 95.69 337 ASN A CA 1
ATOM 2626 C C . ASN A 1 337 ? 16.819 -12.179 -17.020 1.00 95.69 337 ASN A C 1
ATOM 2628 O O . ASN A 1 337 ? 17.867 -11.543 -17.096 1.00 95.69 337 ASN A O 1
ATOM 2632 N N . ILE A 1 338 ? 15.725 -11.791 -17.676 1.00 98.38 338 ILE A N 1
ATOM 2633 C CA . ILE A 1 338 ? 15.639 -10.535 -18.421 1.00 98.38 338 ILE A CA 1
ATOM 2634 C C . ILE A 1 338 ? 15.094 -9.450 -17.500 1.00 98.38 338 ILE A C 1
ATOM 2636 O O . ILE A 1 338 ? 14.039 -9.608 -16.886 1.00 98.38 338 ILE A O 1
ATOM 2640 N N . ILE A 1 339 ? 15.826 -8.343 -17.422 1.00 98.50 339 ILE A N 1
ATOM 2641 C CA . ILE A 1 339 ? 15.496 -7.164 -16.632 1.00 98.50 339 ILE A CA 1
ATOM 2642 C C . ILE A 1 339 ? 14.807 -6.151 -17.545 1.00 98.50 339 ILE A C 1
ATOM 2644 O O . ILE A 1 339 ? 15.356 -5.724 -18.565 1.00 98.50 339 ILE A O 1
ATOM 2648 N N . TYR A 1 340 ? 13.620 -5.730 -17.134 1.00 98.50 340 TYR A N 1
ATOM 2649 C CA . TYR A 1 340 ? 12.820 -4.704 -17.780 1.00 98.50 340 TYR A CA 1
ATOM 2650 C C . TYR A 1 340 ? 12.863 -3.460 -16.907 1.00 98.50 340 TYR A C 1
ATOM 2652 O O . TYR A 1 340 ? 12.356 -3.451 -15.788 1.00 98.50 340 TYR A O 1
ATOM 2660 N N . PHE A 1 341 ? 13.516 -2.416 -17.403 1.00 96.94 341 PHE A N 1
ATOM 2661 C CA . PHE A 1 341 ? 13.816 -1.216 -16.635 1.00 96.94 341 PHE A CA 1
ATOM 2662 C C . PHE A 1 341 ? 13.149 0.010 -17.260 1.00 96.94 341 PHE A C 1
ATOM 2664 O O . PHE A 1 341 ? 13.479 0.418 -18.378 1.00 96.94 341 PHE A O 1
ATOM 2671 N N . ALA A 1 342 ? 12.221 0.618 -16.520 1.00 95.62 342 ALA A N 1
ATOM 2672 C CA . ALA A 1 342 ? 11.600 1.886 -16.868 1.00 95.62 342 ALA A CA 1
ATOM 2673 C C . ALA A 1 342 ? 12.598 3.030 -16.616 1.00 95.62 342 ALA A C 1
ATOM 2675 O O . ALA A 1 342 ? 12.785 3.500 -15.489 1.00 95.62 342 ALA A O 1
ATOM 2676 N N . ALA A 1 343 ? 13.282 3.450 -17.683 1.00 92.25 343 ALA A N 1
ATOM 2677 C CA . ALA A 1 343 ? 14.404 4.383 -17.630 1.00 92.25 343 ALA A CA 1
ATOM 2678 C C . ALA A 1 343 ? 14.001 5.829 -17.990 1.00 92.25 343 ALA A C 1
ATOM 2680 O O . ALA A 1 343 ? 14.783 6.572 -18.600 1.00 92.25 343 ALA A O 1
ATOM 2681 N N . GLY A 1 344 ? 12.767 6.229 -17.663 1.00 89.94 344 GLY A N 1
ATOM 2682 C CA . GLY A 1 344 ? 12.248 7.570 -17.922 1.00 89.94 344 GLY A CA 1
ATOM 2683 C C . GLY A 1 344 ? 12.281 7.905 -19.412 1.00 89.94 344 GLY A C 1
ATOM 2684 O O . GLY A 1 344 ? 11.794 7.137 -20.239 1.00 89.94 344 GLY A O 1
ATOM 2685 N N . TYR A 1 345 ? 12.913 9.027 -19.769 1.00 88.69 345 TYR A N 1
ATOM 2686 C CA . TYR A 1 345 ? 13.064 9.494 -21.159 1.00 88.69 345 TYR A CA 1
ATOM 2687 C C . TYR A 1 345 ? 13.901 8.581 -22.069 1.00 88.69 345 TYR A C 1
ATOM 2689 O O . TYR A 1 345 ? 14.030 8.835 -23.264 1.00 88.69 345 TYR A O 1
ATOM 2697 N N . ARG A 1 346 ? 14.512 7.525 -21.525 1.00 90.81 346 ARG A N 1
ATOM 2698 C CA . ARG A 1 346 ? 15.182 6.492 -22.323 1.00 90.81 346 ARG A CA 1
ATOM 2699 C C . ARG A 1 346 ? 14.259 5.331 -22.704 1.00 90.81 346 ARG A C 1
ATOM 2701 O O . ARG A 1 346 ? 14.737 4.372 -23.308 1.00 90.81 346 ARG A O 1
ATOM 2708 N N . GLY A 1 347 ? 12.973 5.429 -22.374 1.00 93.44 347 GLY A N 1
ATOM 2709 C CA . GLY A 1 347 ? 11.970 4.409 -22.640 1.00 93.44 347 GLY A CA 1
ATOM 2710 C C . GLY A 1 347 ? 12.129 3.172 -21.759 1.00 93.44 347 GLY A C 1
ATOM 2711 O O . GLY A 1 347 ? 12.770 3.205 -20.703 1.00 93.44 347 GLY A O 1
ATOM 2712 N N . LEU A 1 348 ? 11.541 2.065 -22.211 1.00 97.00 348 LEU A N 1
ATOM 2713 C CA . LEU A 1 348 ? 11.704 0.761 -21.581 1.00 97.00 348 LEU A CA 1
ATOM 2714 C C . LEU A 1 348 ? 13.007 0.123 -22.075 1.00 97.00 348 LEU A C 1
ATOM 2716 O O . LEU A 1 348 ? 13.140 -0.211 -23.256 1.00 97.00 348 LEU A O 1
ATOM 2720 N N . ARG A 1 349 ? 13.971 -0.063 -21.172 1.00 96.56 349 ARG A N 1
ATOM 2721 C CA . ARG A 1 349 ? 15.222 -0.774 -21.456 1.00 96.56 349 ARG A CA 1
ATOM 2722 C C . ARG A 1 349 ? 15.062 -2.251 -21.133 1.00 96.56 349 ARG A C 1
ATOM 2724 O O . ARG A 1 349 ? 14.616 -2.594 -20.042 1.00 96.56 349 ARG A O 1
ATOM 2731 N N . ILE A 1 350 ? 15.467 -3.098 -22.074 1.00 98.38 350 ILE A N 1
ATOM 2732 C CA . ILE A 1 350 ? 15.470 -4.551 -21.913 1.00 98.38 350 ILE A CA 1
ATOM 2733 C C . ILE A 1 350 ? 16.925 -5.002 -21.839 1.00 98.38 350 ILE A C 1
ATOM 2735 O O . ILE A 1 350 ? 17.734 -4.677 -22.716 1.00 98.38 350 ILE A O 1
ATOM 2739 N N . VAL A 1 351 ? 17.266 -5.691 -20.757 1.00 98.31 351 VAL A N 1
ATOM 2740 C CA . VAL A 1 351 ? 18.643 -6.022 -20.385 1.00 98.31 351 VAL A CA 1
ATOM 2741 C C . VAL A 1 351 ? 18.711 -7.502 -20.032 1.00 98.31 351 VAL A C 1
ATOM 2743 O O . VAL A 1 351 ? 17.917 -7.990 -19.236 1.00 98.31 351 VAL A O 1
ATOM 2746 N N . ASP A 1 352 ? 19.662 -8.218 -20.613 1.00 98.25 352 ASP A N 1
ATOM 2747 C CA . ASP A 1 352 ? 19.992 -9.582 -20.226 1.00 98.25 352 ASP A CA 1
ATOM 2748 C C . ASP A 1 352 ? 20.775 -9.566 -18.909 1.00 98.25 352 ASP A C 1
ATOM 2750 O O . ASP A 1 352 ? 21.866 -8.993 -18.813 1.00 98.25 352 ASP A O 1
ATOM 2754 N N . GLY A 1 353 ? 20.181 -10.173 -17.885 1.00 97.38 353 GLY A N 1
ATOM 2755 C CA . GLY A 1 353 ? 20.744 -10.359 -16.554 1.00 97.38 353 GLY A CA 1
ATOM 2756 C C . GLY A 1 353 ? 21.165 -11.799 -16.269 1.00 97.38 353 GLY A C 1
ATOM 2757 O O . GLY A 1 353 ? 21.377 -12.133 -15.106 1.00 97.38 353 GLY A O 1
ATOM 2758 N N . SER A 1 354 ? 21.298 -12.655 -17.291 1.00 97.12 354 SER A N 1
ATOM 2759 C CA . SER A 1 354 ? 21.709 -14.061 -17.132 1.00 97.12 354 SER A CA 1
ATOM 2760 C C . SER A 1 354 ? 23.063 -14.209 -16.435 1.00 97.12 354 SER A C 1
ATOM 2762 O O . SER A 1 354 ? 23.279 -15.173 -15.702 1.00 97.12 354 SER A O 1
ATOM 2764 N N . ASN A 1 355 ? 23.968 -13.242 -16.622 1.00 97.50 355 ASN A N 1
ATOM 2765 C CA . ASN A 1 355 ? 25.145 -13.077 -15.778 1.00 97.50 355 ASN A CA 1
ATOM 2766 C C . ASN A 1 355 ? 24.966 -11.839 -14.882 1.00 97.50 355 ASN A C 1
ATOM 2768 O O . ASN A 1 355 ? 25.133 -10.716 -15.361 1.00 97.50 355 ASN A O 1
ATOM 2772 N N . PRO A 1 356 ? 24.705 -11.998 -13.575 1.00 97.06 356 PRO A N 1
ATOM 2773 C CA . PRO A 1 356 ? 24.417 -10.864 -12.701 1.00 97.06 356 PRO A CA 1
ATOM 2774 C C . PRO A 1 356 ? 25.627 -9.941 -12.471 1.00 97.06 356 PRO A C 1
ATOM 2776 O O . PRO A 1 356 ? 25.448 -8.801 -12.054 1.00 97.06 356 PRO A O 1
ATOM 2779 N N . ASN A 1 357 ? 26.852 -10.394 -12.772 1.00 97.38 357 ASN A N 1
ATOM 2780 C CA . ASN A 1 357 ? 28.068 -9.571 -12.714 1.00 97.38 357 ASN A CA 1
ATOM 2781 C C . ASN A 1 357 ? 28.327 -8.790 -14.014 1.00 97.38 357 ASN A C 1
ATOM 2783 O O . ASN A 1 357 ? 29.200 -7.927 -14.056 1.00 97.38 357 ASN A O 1
ATOM 2787 N N . SER A 1 358 ? 27.614 -9.107 -15.098 1.00 96.19 358 SER A N 1
ATOM 2788 C CA . SER A 1 358 ? 27.832 -8.513 -16.417 1.00 96.19 358 SER A CA 1
ATOM 2789 C C . SER A 1 358 ? 26.506 -8.410 -17.165 1.00 96.19 358 SER A C 1
ATOM 2791 O O . SER A 1 358 ? 26.117 -9.308 -17.908 1.00 96.19 358 SER A O 1
ATOM 2793 N N . LEU A 1 359 ? 25.801 -7.303 -16.928 1.00 97.31 359 LEU A N 1
ATOM 2794 C CA . LEU A 1 359 ? 24.506 -7.034 -17.547 1.00 97.31 359 LEU A CA 1
ATOM 2795 C C . LEU A 1 359 ? 24.692 -6.562 -18.990 1.00 97.31 359 LEU A C 1
ATOM 2797 O O . LEU A 1 359 ? 25.502 -5.669 -19.254 1.00 97.31 359 LEU A O 1
ATOM 2801 N N . VAL A 1 360 ? 23.909 -7.117 -19.914 1.00 96.88 360 VAL A N 1
ATOM 2802 C CA . VAL A 1 360 ? 24.017 -6.813 -21.347 1.00 96.88 360 VAL A CA 1
ATOM 2803 C C . VAL A 1 360 ? 22.745 -6.135 -21.832 1.00 96.88 360 VAL A C 1
ATOM 2805 O O . VAL A 1 360 ? 21.651 -6.677 -21.736 1.00 96.88 360 VAL A O 1
ATOM 2808 N N . TRP A 1 361 ? 22.869 -4.932 -22.386 1.00 96.81 361 TRP A N 1
ATOM 2809 C CA . TRP A 1 361 ? 21.746 -4.275 -23.051 1.00 96.81 361 TRP A CA 1
ATOM 2810 C C . TRP A 1 361 ? 21.327 -5.053 -24.299 1.00 96.81 361 TRP A C 1
ATOM 2812 O O . TRP A 1 361 ? 22.154 -5.284 -25.179 1.00 96.81 361 TRP A O 1
ATOM 2822 N N . LEU A 1 362 ? 20.048 -5.421 -24.383 1.00 98.00 362 LEU A N 1
ATOM 2823 C CA . LEU A 1 362 ? 19.498 -6.120 -25.543 1.00 98.00 362 LEU A CA 1
ATOM 2824 C C . LEU A 1 362 ? 18.832 -5.154 -26.513 1.00 98.00 362 LEU A C 1
ATOM 2826 O O . LEU A 1 362 ? 19.123 -5.162 -27.706 1.00 98.00 362 LEU A O 1
ATOM 2830 N N . SER A 1 363 ? 17.896 -4.350 -26.012 1.00 98.12 363 SER A N 1
ATOM 2831 C CA . SER A 1 363 ? 17.056 -3.516 -26.866 1.00 98.12 363 SER A CA 1
ATOM 2832 C C . SER A 1 363 ? 16.358 -2.404 -26.089 1.00 98.12 363 SER A C 1
ATOM 2834 O O . SER A 1 363 ? 16.570 -2.178 -24.889 1.00 98.12 363 SER A O 1
ATOM 2836 N N . THR A 1 364 ? 15.544 -1.623 -26.790 1.00 96.75 364 THR A N 1
ATOM 2837 C CA . THR A 1 364 ? 14.729 -0.571 -26.189 1.00 96.75 364 THR A CA 1
ATOM 2838 C C . THR A 1 364 ? 13.413 -0.457 -26.908 1.00 96.75 364 THR A C 1
ATOM 2840 O O . THR A 1 364 ? 13.388 -0.356 -28.131 1.00 96.75 364 THR A O 1
ATOM 2843 N N . TYR A 1 365 ? 12.344 -0.401 -26.125 1.00 97.81 365 TYR A N 1
ATOM 2844 C CA . TYR A 1 365 ? 11.045 0.003 -26.620 1.00 97.81 365 TYR A CA 1
ATOM 2845 C C . TYR A 1 365 ? 10.827 1.495 -26.305 1.00 97.81 365 TYR A C 1
ATOM 2847 O O . TYR A 1 365 ? 10.968 1.902 -25.142 1.00 97.81 365 TYR A O 1
ATOM 2855 N N . PRO A 1 366 ? 10.548 2.336 -27.318 1.00 95.88 366 PRO A N 1
ATOM 2856 C CA . PRO A 1 366 ? 10.389 3.768 -27.119 1.00 95.88 366 PRO A CA 1
ATOM 2857 C C . PRO A 1 366 ? 9.102 4.064 -26.343 1.00 95.88 366 PRO A C 1
ATOM 2859 O O . PRO A 1 366 ? 8.003 3.730 -26.771 1.00 95.88 366 PRO A O 1
ATOM 2862 N N . VAL A 1 367 ? 9.262 4.736 -25.208 1.00 94.88 367 VAL A N 1
ATOM 2863 C CA . VAL A 1 367 ? 8.190 5.303 -24.379 1.00 94.88 367 VAL A CA 1
ATOM 2864 C C . VAL A 1 367 ? 8.636 6.714 -24.043 1.00 94.88 367 VAL A C 1
ATOM 2866 O O . VAL A 1 367 ? 9.832 6.921 -23.812 1.00 94.88 367 VAL A O 1
ATOM 2869 N N . TRP A 1 368 ? 7.722 7.682 -24.043 1.00 93.56 368 TRP A N 1
ATOM 2870 C CA . TRP A 1 368 ? 8.117 9.078 -23.878 1.00 93.56 368 TRP A CA 1
ATOM 2871 C C . TRP A 1 368 ? 8.739 9.321 -22.500 1.00 93.56 368 TRP A C 1
ATOM 2873 O O . TRP A 1 368 ? 9.822 9.896 -22.397 1.00 93.56 368 TRP A O 1
ATOM 2883 N N . TYR A 1 369 ? 8.100 8.817 -21.444 1.00 92.56 369 TYR A N 1
ATOM 2884 C CA . TYR A 1 369 ? 8.692 8.713 -20.117 1.00 92.56 369 TYR A CA 1
ATOM 2885 C C . TYR A 1 369 ? 8.214 7.435 -19.425 1.00 92.56 369 TYR A C 1
ATOM 2887 O O . TYR A 1 369 ? 7.164 7.423 -18.785 1.00 92.56 369 TYR A O 1
ATOM 2895 N N . ALA A 1 370 ? 8.998 6.358 -19.518 1.00 95.12 370 ALA A N 1
ATOM 2896 C CA . ALA A 1 370 ? 8.680 5.107 -18.832 1.00 95.12 370 ALA A CA 1
ATOM 2897 C C . ALA A 1 370 ? 8.817 5.283 -17.311 1.00 95.12 370 ALA A C 1
ATOM 2899 O O . ALA A 1 370 ? 9.920 5.530 -16.816 1.00 95.12 370 ALA A O 1
ATOM 2900 N N . HIS A 1 371 ? 7.710 5.152 -16.576 1.00 94.44 371 HIS A N 1
ATOM 2901 C CA . HIS A 1 371 ? 7.683 5.320 -15.120 1.00 94.44 371 HIS A CA 1
ATOM 2902 C C . HIS A 1 371 ? 7.599 3.990 -14.369 1.00 94.44 371 HIS A C 1
ATOM 2904 O O . HIS A 1 371 ? 8.278 3.804 -13.365 1.00 94.44 371 HIS A O 1
ATOM 2910 N N . ASP A 1 372 ? 6.813 3.039 -14.856 1.00 97.31 372 ASP A N 1
ATOM 2911 C CA . ASP A 1 372 ? 6.701 1.719 -14.238 1.00 97.31 372 ASP A CA 1
ATOM 2912 C C . ASP A 1 372 ? 6.496 0.651 -15.305 1.00 97.31 372 ASP A C 1
ATOM 2914 O O . ASP A 1 372 ? 6.046 0.953 -16.414 1.00 97.31 372 ASP A O 1
ATOM 2918 N N . VAL A 1 373 ? 6.857 -0.588 -14.983 1.00 98.25 373 VAL A N 1
ATOM 2919 C CA . VAL A 1 373 ? 6.695 -1.731 -15.884 1.00 98.25 373 VAL A CA 1
ATOM 2920 C C . VAL A 1 373 ? 6.337 -2.982 -15.094 1.00 98.25 373 VAL A C 1
ATOM 2922 O O . VAL A 1 373 ? 6.892 -3.219 -14.022 1.00 98.25 373 VAL A O 1
ATOM 2925 N N . LYS A 1 374 ? 5.426 -3.788 -15.647 1.00 98.31 374 LYS A N 1
ATOM 2926 C CA . LYS A 1 374 ? 5.143 -5.156 -15.197 1.00 98.31 374 LYS A CA 1
ATOM 2927 C C . LYS A 1 374 ? 5.154 -6.124 -16.365 1.00 98.31 374 LYS A C 1
ATOM 2929 O O . LYS A 1 374 ? 4.700 -5.776 -17.455 1.00 98.31 374 LYS A O 1
ATOM 2934 N N . ILE A 1 375 ? 5.649 -7.333 -16.134 1.00 98.00 375 ILE A N 1
ATOM 2935 C CA . ILE A 1 375 ? 5.761 -8.392 -17.137 1.00 98.00 375 ILE A CA 1
ATOM 2936 C C . ILE A 1 375 ? 4.814 -9.534 -16.788 1.00 98.00 375 ILE A C 1
ATOM 2938 O O . ILE A 1 375 ? 4.748 -9.983 -15.646 1.00 98.00 375 ILE A O 1
ATOM 2942 N N . ARG A 1 376 ? 4.084 -10.031 -17.790 1.00 96.19 376 ARG A N 1
ATOM 2943 C CA . ARG A 1 376 ? 3.275 -11.247 -17.664 1.00 96.19 376 ARG A CA 1
ATOM 2944 C C . ARG A 1 376 ? 3.363 -12.063 -18.943 1.00 96.19 376 ARG A C 1
ATOM 2946 O O . ARG A 1 376 ? 2.755 -11.713 -19.959 1.00 96.19 376 ARG A O 1
ATOM 2953 N N . GLY A 1 377 ? 4.100 -13.170 -18.883 1.00 94.94 377 GLY A N 1
ATOM 2954 C CA . GLY A 1 377 ? 4.330 -14.020 -20.046 1.00 94.94 377 GLY A CA 1
ATOM 2955 C C . GLY A 1 377 ? 5.102 -13.250 -21.114 1.00 94.94 377 GLY A C 1
ATOM 2956 O O . GLY A 1 377 ? 6.189 -12.750 -20.851 1.00 94.94 377 GLY A O 1
ATOM 2957 N N . ASN A 1 378 ? 4.532 -13.119 -22.308 1.00 96.81 378 ASN A N 1
ATOM 2958 C CA . ASN A 1 378 ? 5.198 -12.459 -23.434 1.00 96.81 378 ASN A CA 1
ATOM 2959 C C . ASN A 1 378 ? 4.981 -10.944 -23.491 1.00 96.81 378 ASN A C 1
ATOM 2961 O O . ASN A 1 378 ? 5.411 -10.329 -24.457 1.00 96.81 378 ASN A O 1
ATOM 2965 N N . TYR A 1 379 ? 4.307 -10.337 -22.512 1.00 98.38 379 TYR A N 1
ATOM 2966 C CA . TYR A 1 379 ? 3.904 -8.934 -22.605 1.00 98.38 379 TYR A CA 1
ATOM 2967 C C . TYR A 1 379 ? 4.460 -8.090 -21.465 1.00 98.38 379 TYR A C 1
ATOM 2969 O O . TYR A 1 379 ? 4.422 -8.501 -20.302 1.00 98.38 379 TYR A O 1
ATOM 2977 N N . ALA A 1 380 ? 4.917 -6.890 -21.816 1.00 98.56 380 ALA A N 1
ATOM 2978 C CA . ALA A 1 380 ? 5.242 -5.819 -20.892 1.00 98.56 380 ALA A CA 1
ATOM 2979 C C . ALA A 1 380 ? 4.139 -4.758 -20.896 1.00 98.56 380 ALA A C 1
ATOM 2981 O O . ALA A 1 380 ? 3.689 -4.313 -21.951 1.00 98.56 380 ALA A O 1
ATOM 2982 N N . TYR A 1 381 ? 3.737 -4.339 -19.702 1.00 98.69 381 TYR A N 1
ATOM 2983 C CA . TYR A 1 381 ? 2.704 -3.343 -19.448 1.00 98.69 381 TYR A CA 1
ATOM 2984 C C . TYR A 1 381 ? 3.389 -2.124 -18.840 1.00 98.69 381 TYR A C 1
ATOM 2986 O O . TYR A 1 381 ? 3.927 -2.213 -17.735 1.00 98.69 381 TYR A O 1
ATOM 2994 N N . VAL A 1 382 ? 3.444 -1.019 -19.585 1.00 98.62 382 VAL A N 1
ATOM 2995 C CA . VAL A 1 382 ? 4.315 0.124 -19.274 1.00 98.62 382 VAL A CA 1
ATOM 2996 C C . VAL A 1 382 ? 3.491 1.381 -19.041 1.00 98.62 382 VAL A C 1
ATOM 2998 O O . VAL A 1 382 ? 2.683 1.773 -19.887 1.00 98.62 382 VAL A O 1
ATOM 3001 N N . ALA A 1 383 ? 3.744 2.032 -17.908 1.00 97.94 383 ALA A N 1
ATOM 3002 C CA . ALA A 1 383 ? 3.201 3.344 -17.590 1.00 97.94 383 ALA A CA 1
ATOM 3003 C C . ALA A 1 383 ? 4.040 4.456 -18.242 1.00 97.94 383 ALA A C 1
ATOM 3005 O O . ALA A 1 383 ? 5.251 4.542 -18.001 1.00 97.94 383 ALA A O 1
ATOM 3006 N N . ASP A 1 384 ? 3.399 5.326 -19.028 1.00 96.38 384 ASP A N 1
ATOM 3007 C CA . ASP A 1 384 ? 4.010 6.514 -19.630 1.00 96.38 384 ASP A CA 1
ATOM 3008 C C . ASP A 1 384 ? 3.543 7.790 -18.918 1.00 96.38 384 ASP A C 1
ATOM 3010 O O . ASP A 1 384 ? 2.406 8.243 -19.080 1.00 96.38 384 ASP A O 1
ATOM 3014 N N . ARG A 1 385 ? 4.432 8.378 -18.112 1.00 93.00 385 ARG A N 1
ATOM 3015 C CA . ARG A 1 385 ? 4.097 9.535 -17.270 1.00 93.00 385 ARG A CA 1
ATOM 3016 C C . ARG A 1 385 ? 3.880 10.807 -18.085 1.00 93.00 385 ARG A C 1
ATOM 3018 O O . ARG A 1 385 ? 2.931 11.536 -17.844 1.00 93.00 385 ARG A O 1
ATOM 3025 N N . ASN A 1 386 ? 4.768 11.104 -19.028 1.00 90.75 386 ASN A N 1
ATOM 3026 C CA . ASN A 1 386 ? 4.714 12.370 -19.769 1.00 90.75 386 ASN A CA 1
ATOM 3027 C C . ASN A 1 386 ? 4.133 12.196 -21.177 1.00 90.75 386 ASN A C 1
ATOM 3029 O O . ASN A 1 386 ? 3.764 13.187 -21.795 1.00 90.75 386 ASN A O 1
ATOM 3033 N N . GLY A 1 387 ? 4.070 10.965 -21.691 1.00 88.06 387 GLY A N 1
ATOM 3034 C CA . GLY A 1 387 ? 3.364 10.639 -22.929 1.00 88.06 387 GLY A CA 1
ATOM 3035 C C . GLY A 1 387 ? 1.879 10.343 -22.722 1.00 88.06 387 GLY A C 1
ATOM 3036 O O . GLY A 1 387 ? 1.197 10.071 -23.706 1.00 88.06 387 GLY A O 1
ATOM 3037 N N . THR A 1 388 ? 1.397 10.384 -21.468 1.00 93.94 388 THR A N 1
ATOM 3038 C CA . THR A 1 388 ? -0.018 10.212 -21.084 1.00 93.94 388 THR A CA 1
ATOM 3039 C C . THR A 1 388 ? -0.636 8.972 -21.729 1.00 93.94 388 THR A C 1
ATOM 3041 O O . THR A 1 388 ? -1.633 9.050 -22.451 1.00 93.94 388 THR A O 1
ATOM 3044 N N . ALA A 1 389 ? 0.014 7.821 -21.544 1.00 96.75 389 ALA A N 1
ATOM 3045 C CA . ALA A 1 389 ? -0.368 6.590 -22.223 1.00 96.75 389 ALA A CA 1
ATOM 3046 C C . ALA A 1 389 ? -0.088 5.329 -21.398 1.00 96.75 389 ALA A C 1
ATOM 3048 O O . ALA A 1 389 ? 0.844 5.270 -20.596 1.00 96.75 389 ALA A O 1
ATOM 3049 N N . PHE A 1 390 ? -0.871 4.290 -21.670 1.00 98.12 390 PHE A N 1
ATOM 3050 C CA . PHE A 1 390 ? -0.621 2.926 -21.228 1.00 98.12 390 PHE A CA 1
ATOM 3051 C C . PHE A 1 390 ? -0.194 2.073 -22.422 1.00 98.12 390 PHE A C 1
ATOM 3053 O O . PHE A 1 390 ? -0.944 1.942 -23.391 1.00 98.12 390 PHE A O 1
ATOM 3060 N N . HIS A 1 391 ? 1.010 1.501 -22.362 1.00 98.50 391 HIS A N 1
ATOM 3061 C CA . HIS A 1 391 ? 1.558 0.674 -23.439 1.00 98.50 391 HIS A CA 1
ATOM 3062 C C . HIS A 1 391 ? 1.477 -0.807 -23.078 1.00 98.50 391 HIS A C 1
ATOM 3064 O O . HIS A 1 391 ? 1.890 -1.204 -21.989 1.00 98.50 391 HIS A O 1
ATOM 3070 N N . ILE A 1 392 ? 1.032 -1.624 -24.030 1.00 98.56 392 ILE A N 1
ATOM 3071 C CA . ILE A 1 392 ? 1.192 -3.079 -24.018 1.00 98.56 392 ILE A CA 1
ATOM 3072 C C . ILE A 1 392 ? 2.175 -3.434 -25.130 1.00 98.56 392 ILE A C 1
ATOM 3074 O O . ILE A 1 392 ? 1.982 -3.079 -26.296 1.00 98.56 392 ILE A O 1
ATOM 3078 N N . VAL A 1 393 ? 3.252 -4.114 -24.759 1.00 98.69 393 VAL A N 1
ATOM 3079 C CA . VAL A 1 393 ? 4.399 -4.391 -25.625 1.00 98.69 393 VAL A CA 1
ATOM 3080 C C . VAL A 1 393 ? 4.629 -5.893 -25.663 1.00 98.69 393 VAL A C 1
ATOM 3082 O O . VAL A 1 393 ? 4.735 -6.516 -24.611 1.00 98.69 393 VAL A O 1
ATOM 3085 N N . ASP A 1 394 ? 4.739 -6.472 -26.853 1.00 98.50 394 ASP A N 1
ATOM 3086 C CA . ASP A 1 394 ? 5.179 -7.855 -27.021 1.00 98.50 394 ASP A CA 1
ATOM 3087 C C . ASP A 1 394 ? 6.701 -7.899 -26.848 1.00 98.50 394 ASP A C 1
ATOM 3089 O O . ASP A 1 394 ? 7.455 -7.247 -27.577 1.00 98.50 394 ASP A O 1
ATOM 3093 N N . VAL A 1 395 ? 7.131 -8.653 -25.843 1.00 98.38 395 VAL A N 1
ATOM 3094 C CA . VAL A 1 395 ? 8.520 -8.880 -25.443 1.00 98.38 395 VAL A CA 1
ATOM 3095 C C . VAL A 1 395 ? 8.908 -10.360 -25.542 1.00 98.38 395 VAL A C 1
ATOM 3097 O O . VAL A 1 395 ? 9.904 -10.777 -24.954 1.00 98.38 395 VAL A O 1
ATOM 3100 N N . SER A 1 396 ? 8.158 -11.163 -26.309 1.00 97.75 396 SER A N 1
ATOM 3101 C CA . SER A 1 396 ? 8.504 -12.562 -26.617 1.00 97.75 396 SER A CA 1
ATOM 3102 C C . SER A 1 396 ? 9.904 -12.699 -27.224 1.00 97.75 396 SER A C 1
ATOM 3104 O O . SER A 1 396 ? 10.610 -13.668 -26.945 1.00 97.75 396 SER A O 1
ATOM 3106 N N . ASN A 1 397 ? 10.327 -11.702 -28.007 1.00 97.50 397 ASN A N 1
ATOM 3107 C CA . ASN A 1 397 ? 11.716 -11.491 -28.387 1.00 97.50 397 ASN A CA 1
ATOM 3108 C C . ASN A 1 397 ? 12.276 -10.254 -27.655 1.00 97.50 397 ASN A C 1
ATOM 3110 O O . ASN A 1 397 ? 12.055 -9.127 -28.108 1.00 97.50 397 ASN A O 1
ATOM 3114 N N . PRO A 1 398 ? 13.045 -10.423 -26.563 1.00 97.44 398 PRO A N 1
ATOM 3115 C CA . PRO A 1 398 ? 13.559 -9.299 -25.778 1.00 97.44 398 PRO A CA 1
ATOM 3116 C C . PRO A 1 398 ? 14.578 -8.440 -26.544 1.00 97.44 398 PRO A C 1
ATOM 3118 O O . PRO A 1 398 ? 14.839 -7.299 -26.162 1.00 97.44 398 PRO A O 1
ATOM 3121 N N . SER A 1 399 ? 15.148 -8.942 -27.641 1.00 97.50 399 SER A N 1
ATOM 3122 C CA . SER A 1 399 ? 16.036 -8.178 -28.524 1.00 97.50 399 SER A CA 1
ATOM 3123 C C . SER A 1 399 ? 15.277 -7.332 -29.554 1.00 97.50 399 SER A C 1
ATOM 3125 O O . SER A 1 399 ? 15.875 -6.458 -30.177 1.00 97.50 399 SER A O 1
ATOM 3127 N N . LEU A 1 400 ? 13.974 -7.571 -29.740 1.00 97.38 400 LEU A N 1
ATOM 3128 C CA . LEU A 1 400 ? 13.131 -6.866 -30.707 1.00 97.38 400 LEU A CA 1
ATOM 3129 C C . LEU A 1 400 ? 11.689 -6.714 -30.177 1.00 97.38 400 LEU A C 1
ATOM 3131 O O . LEU A 1 400 ? 10.776 -7.363 -30.689 1.00 97.38 400 LEU A O 1
ATOM 3135 N N . PRO A 1 401 ? 11.469 -5.878 -29.147 1.00 98.00 401 PRO A N 1
ATOM 3136 C CA . PRO A 1 401 ? 10.138 -5.642 -28.603 1.00 98.00 401 PRO A CA 1
ATOM 3137 C C . PRO A 1 401 ? 9.257 -4.899 -29.612 1.00 98.00 401 PRO A C 1
ATOM 3139 O O . PRO A 1 401 ? 9.725 -3.989 -30.303 1.00 98.00 401 PRO A O 1
ATOM 3142 N N . THR A 1 402 ? 7.970 -5.241 -29.672 1.00 97.94 402 THR A N 1
ATOM 3143 C CA . THR A 1 402 ? 7.021 -4.622 -30.614 1.00 97.94 402 THR A CA 1
ATOM 3144 C C . THR A 1 402 ? 5.782 -4.081 -29.910 1.00 97.94 402 THR A C 1
ATOM 3146 O O . THR A 1 402 ? 5.313 -4.633 -28.917 1.00 97.94 402 THR A O 1
ATOM 3149 N N . SER A 1 403 ? 5.250 -2.963 -30.409 1.00 97.62 403 SER A N 1
ATOM 3150 C CA . SER A 1 403 ? 4.027 -2.374 -29.856 1.00 97.62 403 SER A CA 1
ATOM 3151 C C . SER A 1 403 ? 2.842 -3.288 -30.153 1.00 97.62 403 SER A C 1
ATOM 3153 O O . SER A 1 403 ? 2.588 -3.602 -31.314 1.00 97.62 403 SER A O 1
ATOM 3155 N N . THR A 1 404 ? 2.130 -3.717 -29.111 1.00 97.56 404 THR A N 1
ATOM 3156 C CA . THR A 1 404 ? 0.875 -4.466 -29.248 1.00 97.56 404 THR A CA 1
ATOM 3157 C C . THR A 1 404 ? -0.318 -3.519 -29.193 1.00 97.56 40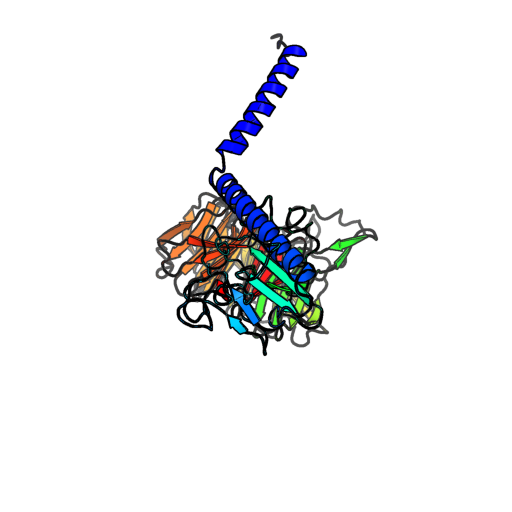4 THR A C 1
ATOM 3159 O O . THR A 1 404 ? -1.213 -3.604 -30.029 1.00 97.56 404 THR A O 1
ATOM 3162 N N . TYR A 1 405 ? -0.324 -2.607 -28.217 1.00 97.31 405 TYR A N 1
ATOM 3163 C CA . TYR A 1 405 ? -1.408 -1.652 -28.013 1.00 97.31 405 TYR A CA 1
ATOM 3164 C C . TYR A 1 405 ? -0.919 -0.405 -27.267 1.00 97.31 405 TYR A C 1
ATOM 3166 O O . TYR A 1 405 ? -0.023 -0.489 -26.425 1.00 97.31 405 TYR A O 1
ATOM 3174 N N . ILE A 1 406 ? -1.532 0.749 -27.545 1.00 97.69 406 ILE A N 1
ATOM 3175 C CA . ILE A 1 406 ? -1.306 2.002 -26.816 1.00 97.69 406 ILE A CA 1
ATOM 3176 C C . ILE A 1 406 ? -2.665 2.634 -26.520 1.00 97.69 406 ILE A C 1
ATOM 3178 O O . ILE A 1 406 ? -3.410 2.964 -27.442 1.00 97.69 406 ILE A O 1
ATOM 3182 N N . TYR A 1 407 ? -2.974 2.821 -25.239 1.00 97.69 407 TYR A N 1
ATOM 3183 C CA . TYR A 1 407 ? -4.158 3.547 -24.790 1.00 97.69 407 TYR A CA 1
ATOM 3184 C C . TYR A 1 407 ? -3.769 4.971 -24.387 1.00 97.69 407 TYR A C 1
ATOM 3186 O O . TYR A 1 407 ? -2.904 5.142 -23.529 1.00 97.69 407 TYR A O 1
ATOM 3194 N N . SER A 1 408 ? -4.414 5.989 -24.958 1.00 97.62 408 SER A N 1
ATOM 3195 C CA . SER A 1 408 ? -4.240 7.377 -24.514 1.00 97.62 408 SER A CA 1
ATOM 3196 C C . SER A 1 408 ? -5.028 7.629 -23.231 1.00 97.62 408 SER A C 1
ATOM 3198 O O . SER A 1 408 ? -6.240 7.431 -23.188 1.00 97.62 408 SER A O 1
ATOM 3200 N N . LEU A 1 409 ? -4.335 8.078 -22.191 1.00 97.44 409 LEU A N 1
ATOM 3201 C CA . LEU A 1 409 ? -4.909 8.416 -20.893 1.00 97.44 409 LEU A CA 1
ATOM 3202 C C . LEU A 1 409 ? -5.120 9.936 -20.782 1.00 97.44 409 LEU A C 1
ATOM 3204 O O . LEU A 1 409 ? -4.434 10.696 -21.466 1.00 97.44 409 LEU A O 1
ATOM 3208 N N . PRO A 1 410 ? -6.048 10.401 -19.924 1.00 96.31 410 PRO A N 1
ATOM 3209 C CA . PRO A 1 410 ? -6.241 11.836 -19.693 1.00 96.31 410 PRO A CA 1
ATOM 3210 C C . PRO A 1 410 ? -5.044 12.503 -18.994 1.00 96.31 410 PRO A C 1
ATOM 3212 O O . PRO A 1 410 ? -4.830 13.701 -19.163 1.00 96.31 410 PRO A O 1
ATOM 3215 N N . GLU A 1 411 ? -4.251 11.735 -18.244 1.00 96.12 411 GLU A N 1
ATOM 3216 C CA . GLU A 1 411 ? -3.032 12.177 -17.562 1.00 96.12 411 GLU A CA 1
ATOM 3217 C C . GLU A 1 411 ? -1.959 11.073 -17.623 1.00 96.12 411 GLU A C 1
ATOM 3219 O O . GLU A 1 411 ? -2.182 9.970 -18.128 1.00 96.12 411 GLU A O 1
ATOM 3224 N N . GLY A 1 412 ? -0.759 11.375 -17.133 1.00 93.38 412 GLY A N 1
ATOM 3225 C CA . GLY A 1 412 ? 0.320 10.416 -16.960 1.00 93.38 412 GLY A CA 1
ATOM 3226 C C . GLY A 1 412 ? -0.032 9.268 -16.026 1.00 93.38 412 GLY A C 1
ATOM 3227 O O . GLY A 1 412 ? -0.514 9.488 -14.919 1.00 93.38 412 GLY A O 1
ATOM 3228 N N . SER A 1 413 ? 0.301 8.045 -16.432 1.00 96.12 413 SER A N 1
ATOM 3229 C CA . SER A 1 413 ? 0.284 6.884 -15.534 1.00 96.12 413 SER A CA 1
ATOM 3230 C C . SER A 1 413 ? 1.596 6.763 -14.755 1.00 96.12 413 SER A C 1
ATOM 3232 O O . SER A 1 413 ? 2.674 6.984 -15.316 1.00 96.12 413 SER A O 1
ATOM 3234 N N . TYR A 1 414 ? 1.512 6.368 -13.484 1.00 95.81 414 TYR A N 1
ATOM 3235 C CA . TYR A 1 414 ? 2.645 6.305 -12.550 1.00 95.81 414 TYR A CA 1
ATOM 3236 C C . TYR A 1 414 ? 2.961 4.892 -12.059 1.00 95.81 414 TYR A C 1
ATOM 3238 O O . TYR A 1 414 ? 4.117 4.596 -11.755 1.00 95.81 414 TYR A O 1
ATOM 3246 N N . GLY A 1 415 ? 1.970 4.013 -11.986 1.00 96.25 415 GLY A N 1
ATOM 3247 C CA . GLY A 1 415 ? 2.152 2.645 -11.520 1.00 96.25 415 GLY A CA 1
ATOM 3248 C C . GLY A 1 415 ? 1.250 1.687 -12.270 1.00 96.25 415 GLY A C 1
ATOM 3249 O O . GLY A 1 415 ? 0.134 2.054 -12.639 1.00 96.25 415 GLY A O 1
ATOM 3250 N N . VAL A 1 416 ? 1.739 0.467 -12.481 1.00 98.31 416 VAL A N 1
ATOM 3251 C CA . VAL A 1 416 ? 0.954 -0.630 -13.055 1.00 98.31 416 VAL A CA 1
ATOM 3252 C C . VAL A 1 416 ? 1.030 -1.824 -12.117 1.00 98.31 416 VAL A C 1
ATOM 3254 O O . VAL A 1 416 ? 2.112 -2.214 -11.679 1.00 98.31 416 VAL A O 1
ATOM 3257 N N . PHE A 1 417 ? -0.115 -2.442 -11.849 1.00 98.50 417 PHE A N 1
ATOM 3258 C CA . PHE A 1 417 ? -0.189 -3.718 -11.151 1.00 98.50 417 PHE A CA 1
ATOM 3259 C C . PHE A 1 417 ? -1.082 -4.684 -11.918 1.00 98.50 417 PHE A C 1
ATOM 3261 O O . PHE A 1 417 ? -2.109 -4.287 -12.466 1.00 98.50 417 PHE A O 1
ATOM 3268 N N . LEU A 1 418 ? -0.676 -5.950 -11.968 1.00 98.25 418 LEU A N 1
ATOM 3269 C CA . LEU A 1 418 ? -1.380 -6.997 -12.699 1.00 98.25 418 LEU A CA 1
ATOM 3270 C C . LEU A 1 418 ? -1.893 -8.035 -11.704 1.00 98.25 418 LEU A C 1
ATOM 3272 O O . LEU A 1 418 ? -1.110 -8.587 -10.936 1.00 98.25 418 LEU A O 1
ATOM 3276 N N . GLU A 1 419 ? -3.184 -8.342 -11.760 1.00 97.00 419 GLU A N 1
ATOM 3277 C CA . GLU A 1 419 ? -3.775 -9.459 -11.022 1.00 97.00 419 GLU A CA 1
ATOM 3278 C C . GLU A 1 419 ? -4.668 -10.252 -11.975 1.00 97.00 419 GLU A C 1
ATOM 3280 O O . GLU A 1 419 ? -5.595 -9.711 -12.581 1.00 97.00 419 GLU A O 1
ATOM 3285 N N . ASN A 1 420 ? -4.390 -11.548 -12.131 1.00 92.50 420 ASN A N 1
ATOM 3286 C CA . ASN A 1 420 ? -5.080 -12.407 -13.095 1.00 92.50 420 ASN A CA 1
ATOM 3287 C C . ASN A 1 420 ? -5.053 -11.799 -14.503 1.00 92.50 420 ASN A C 1
ATOM 3289 O O . ASN A 1 420 ? -3.964 -11.622 -15.035 1.00 92.50 420 ASN A O 1
ATOM 3293 N N . ASN A 1 421 ? -6.216 -11.477 -15.083 1.00 95.75 421 ASN A N 1
ATOM 3294 C CA . ASN A 1 421 ? -6.389 -10.841 -16.393 1.00 95.75 421 ASN A CA 1
ATOM 3295 C C . ASN A 1 421 ? -6.699 -9.338 -16.309 1.00 95.75 421 ASN A C 1
ATOM 3297 O O . ASN A 1 421 ? -7.124 -8.761 -17.301 1.00 95.75 421 ASN A O 1
ATOM 3301 N N . ILE A 1 422 ? -6.477 -8.698 -15.162 1.00 98.25 422 ILE A N 1
ATOM 3302 C CA . ILE A 1 422 ? -6.779 -7.282 -14.953 1.00 98.25 422 ILE A CA 1
ATOM 3303 C C . ILE A 1 422 ? -5.483 -6.488 -14.768 1.00 98.25 422 ILE A C 1
ATOM 3305 O O . ILE A 1 422 ? -4.565 -6.936 -14.077 1.00 98.25 422 ILE A O 1
ATOM 3309 N N . ALA A 1 423 ? -5.415 -5.310 -15.389 1.00 98.50 423 ALA A N 1
ATOM 3310 C CA . ALA A 1 423 ? -4.408 -4.295 -15.104 1.00 98.50 423 ALA A CA 1
ATOM 3311 C C . ALA A 1 423 ? -5.038 -3.130 -14.341 1.00 98.50 423 ALA A C 1
ATOM 3313 O O . ALA A 1 423 ? -6.051 -2.572 -14.763 1.00 98.50 423 ALA A O 1
ATOM 3314 N N . TYR A 1 424 ? -4.389 -2.742 -13.250 1.00 98.75 424 TYR A N 1
ATOM 3315 C CA . TYR A 1 424 ? -4.724 -1.577 -12.445 1.00 98.75 424 TYR A CA 1
ATOM 3316 C C . TYR A 1 424 ? -3.652 -0.515 -12.646 1.00 98.75 424 TYR A C 1
ATOM 3318 O O . TYR A 1 424 ? -2.458 -0.814 -12.544 1.00 98.75 424 TYR A O 1
ATOM 3326 N N . LEU A 1 425 ? -4.069 0.714 -12.937 1.00 98.62 425 LEU A N 1
ATOM 3327 C CA . LEU A 1 425 ? -3.172 1.834 -13.187 1.00 98.62 425 LEU A CA 1
ATOM 3328 C C . LEU A 1 425 ? -3.497 3.009 -12.274 1.00 98.62 425 LEU A C 1
ATOM 3330 O O . LEU A 1 425 ? -4.645 3.445 -12.222 1.00 98.62 425 LEU A O 1
ATOM 3334 N N . GLY A 1 426 ? -2.476 3.561 -11.620 1.00 98.38 426 GLY A N 1
ATOM 3335 C CA . GLY A 1 426 ? -2.567 4.887 -11.008 1.00 98.38 426 GLY A CA 1
ATOM 3336 C C . GLY A 1 426 ? -2.272 5.961 -12.051 1.00 98.38 426 GLY A C 1
ATOM 3337 O O . GLY A 1 426 ? -1.206 5.936 -12.677 1.00 98.38 426 GLY A O 1
ATOM 3338 N N . VAL A 1 427 ? -3.223 6.871 -12.266 1.00 98.12 427 VAL A N 1
ATOM 3339 C CA . VAL A 1 427 ? -3.192 7.883 -13.335 1.00 98.12 427 VAL A CA 1
ATOM 3340 C C . VAL A 1 427 ? -3.250 9.292 -12.739 1.00 98.12 427 VAL A C 1
ATOM 3342 O O . VAL A 1 427 ? -4.098 10.102 -13.101 1.00 98.12 427 VAL A O 1
ATOM 3345 N N . GLY A 1 428 ? -2.353 9.584 -11.793 1.00 95.75 428 GLY A N 1
ATOM 3346 C CA . GLY A 1 428 ? -2.214 10.920 -11.209 1.00 95.75 428 GLY A CA 1
ATOM 3347 C C . GLY A 1 428 ? -3.516 11.421 -10.584 1.00 95.75 428 GLY A C 1
ATOM 3348 O O . GLY A 1 428 ? -4.163 10.694 -9.836 1.00 95.75 428 GLY A O 1
ATOM 3349 N N . ASN A 1 429 ? -3.930 12.637 -10.928 1.00 95.94 429 ASN A N 1
ATOM 3350 C CA . ASN A 1 429 ? -5.174 13.242 -10.441 1.00 95.94 429 ASN A CA 1
ATOM 3351 C C . ASN A 1 429 ? -6.432 12.651 -11.100 1.00 95.94 429 ASN A C 1
ATOM 3353 O O . ASN A 1 429 ? -7.541 13.043 -10.761 1.00 95.94 429 ASN A O 1
ATOM 3357 N N . SER A 1 430 ? -6.284 11.753 -12.079 1.00 96.69 430 SER A N 1
ATOM 3358 C CA . SER A 1 430 ? -7.416 11.066 -12.716 1.00 96.69 430 SER A CA 1
ATOM 3359 C C . SER A 1 430 ? -7.825 9.778 -11.985 1.00 96.69 430 SER A C 1
ATOM 3361 O O . SER A 1 430 ? -8.784 9.122 -12.404 1.00 96.69 430 SER A O 1
ATOM 3363 N N . GLY A 1 431 ? -7.099 9.407 -10.926 1.00 98.00 431 GLY A N 1
ATOM 3364 C CA . GLY A 1 431 ? -7.415 8.286 -10.049 1.00 98.00 431 GLY A CA 1
ATOM 3365 C C . GLY A 1 431 ? -6.987 6.913 -10.576 1.00 98.00 431 GLY A C 1
ATOM 3366 O O . GLY A 1 431 ? -5.941 6.755 -11.217 1.00 98.00 431 GLY A O 1
ATOM 3367 N N . LEU A 1 432 ? -7.790 5.892 -10.267 1.00 98.75 432 LEU A N 1
ATOM 3368 C CA . LEU A 1 432 ? -7.546 4.490 -10.611 1.00 98.75 432 LEU A CA 1
ATOM 3369 C C . LEU A 1 432 ? -8.230 4.115 -11.931 1.00 98.75 432 LEU A C 1
ATOM 3371 O O . LEU A 1 432 ? -9.440 4.278 -12.082 1.00 98.75 432 LEU A O 1
ATOM 3375 N N . PHE A 1 433 ? -7.477 3.518 -12.852 1.00 98.69 433 PHE A N 1
ATOM 3376 C CA . PHE A 1 433 ? -7.999 2.940 -14.093 1.00 98.69 433 PHE A CA 1
ATOM 3377 C C . PHE A 1 433 ? -7.882 1.418 -14.059 1.00 98.69 433 PHE A C 1
ATOM 3379 O O . PHE A 1 433 ? -6.842 0.881 -13.669 1.00 98.69 433 PHE A O 1
ATOM 3386 N N . ILE A 1 434 ? -8.937 0.724 -14.491 1.00 98.81 434 ILE A N 1
ATOM 3387 C CA . ILE A 1 434 ? -9.025 -0.740 -14.457 1.00 98.81 434 ILE A CA 1
ATOM 3388 C C . ILE A 1 434 ? -9.278 -1.267 -15.867 1.00 98.81 434 ILE A C 1
ATOM 3390 O O . ILE A 1 434 ? -10.301 -0.957 -16.475 1.00 98.81 434 ILE A O 1
ATOM 3394 N N . PHE A 1 435 ? -8.371 -2.096 -16.376 1.00 98.62 435 PHE A N 1
ATOM 3395 C CA . PHE A 1 435 ? -8.461 -2.686 -17.710 1.00 98.62 435 PHE A CA 1
ATOM 3396 C C . PHE A 1 435 ? -8.572 -4.207 -17.645 1.00 98.62 435 PHE A C 1
ATOM 3398 O O . PHE A 1 435 ? -7.804 -4.855 -16.937 1.00 98.62 435 PHE A O 1
ATOM 3405 N N . ASP A 1 436 ? -9.452 -4.778 -18.461 1.00 98.44 436 ASP A N 1
ATOM 3406 C CA . ASP A 1 436 ? -9.365 -6.177 -18.866 1.00 98.44 436 ASP A CA 1
ATOM 3407 C C . ASP A 1 436 ? -8.262 -6.318 -19.920 1.00 98.44 436 ASP A C 1
ATOM 3409 O O . ASP A 1 436 ? -8.289 -5.678 -20.973 1.00 98.44 436 ASP A O 1
ATOM 3413 N N . ILE A 1 437 ? -7.283 -7.162 -19.615 1.00 98.00 437 ILE A N 1
ATOM 3414 C CA . ILE A 1 437 ? -6.132 -7.488 -20.456 1.00 98.00 437 ILE A CA 1
ATOM 3415 C C . ILE A 1 437 ? -6.084 -8.990 -20.779 1.00 98.00 437 ILE A C 1
ATOM 3417 O O . ILE A 1 437 ? -5.004 -9.541 -21.005 1.00 98.00 437 ILE A O 1
ATOM 3421 N N . SER A 1 438 ? -7.234 -9.676 -20.792 1.00 97.50 438 SER A N 1
ATOM 3422 C CA . SER A 1 438 ? -7.372 -11.048 -21.303 1.00 97.50 438 SER A CA 1
ATOM 3423 C C . SER A 1 438 ? -6.934 -11.163 -22.761 1.00 97.50 438 SER A C 1
ATOM 3425 O O . SER A 1 438 ? -6.343 -12.170 -23.148 1.00 97.50 438 SER A O 1
ATOM 3427 N N . ASN A 1 439 ? -7.197 -10.128 -23.564 1.00 96.38 439 ASN A N 1
ATOM 3428 C CA . ASN A 1 439 ? -6.660 -9.997 -24.910 1.00 96.38 439 ASN A CA 1
ATOM 3429 C C . ASN A 1 439 ? -5.702 -8.793 -24.973 1.00 96.38 439 ASN A C 1
ATOM 3431 O O . ASN A 1 439 ? -6.170 -7.6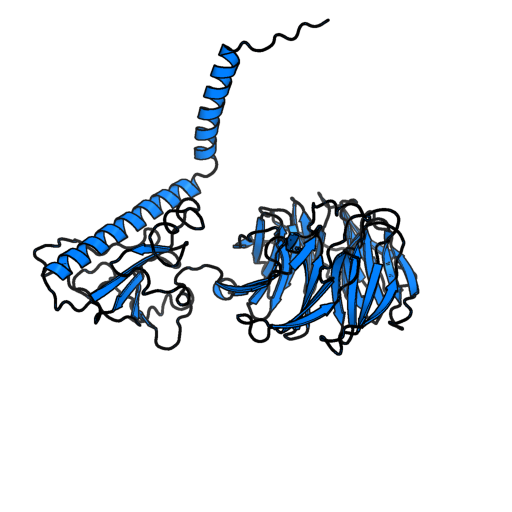58 -25.047 1.00 96.38 439 ASN A O 1
ATOM 3435 N N . PRO A 1 440 ? -4.375 -9.006 -24.991 1.00 95.75 440 PRO A N 1
ATOM 3436 C CA . PRO A 1 440 ? -3.404 -7.911 -25.008 1.00 95.75 440 PRO A CA 1
ATOM 3437 C C . PRO A 1 440 ? -3.459 -7.070 -26.293 1.00 95.75 440 PRO A C 1
ATOM 3439 O O . PRO A 1 440 ? -3.034 -5.919 -26.272 1.00 95.75 440 PRO A O 1
ATOM 3442 N N . TYR A 1 441 ? -4.018 -7.602 -27.389 1.00 95.62 441 TYR A N 1
ATOM 3443 C CA . TYR A 1 441 ? -4.222 -6.870 -28.647 1.00 95.62 441 TYR A CA 1
ATOM 3444 C C . TYR A 1 441 ? -5.433 -5.932 -28.615 1.00 95.62 441 TYR A C 1
ATOM 3446 O O . TYR A 1 441 ? -5.554 -5.052 -29.464 1.00 95.62 441 TYR A O 1
ATOM 3454 N N . ASN A 1 442 ? -6.352 -6.140 -27.672 1.00 95.38 442 ASN A N 1
ATOM 3455 C CA . ASN A 1 442 ? -7.553 -5.330 -27.517 1.00 95.38 442 ASN A CA 1
ATOM 3456 C C . ASN A 1 442 ? -7.951 -5.263 -26.034 1.00 95.38 442 ASN A C 1
ATOM 3458 O O . ASN A 1 442 ? -8.942 -5.891 -25.644 1.00 95.38 442 ASN A O 1
ATOM 3462 N N . PRO A 1 443 ? -7.164 -4.562 -25.200 1.00 97.12 443 PRO A N 1
ATOM 3463 C CA . PRO A 1 443 ? -7.518 -4.344 -23.808 1.00 97.12 443 PRO A CA 1
ATOM 3464 C C . PRO A 1 443 ? -8.787 -3.488 -23.713 1.00 97.12 443 PRO A C 1
ATOM 3466 O O . PRO A 1 443 ? -8.997 -2.573 -24.511 1.00 97.12 443 PRO A O 1
ATOM 3469 N N . ILE A 1 444 ? -9.632 -3.769 -22.724 1.00 98.12 444 ILE A N 1
ATOM 3470 C CA . ILE A 1 444 ? -10.911 -3.076 -22.527 1.00 98.12 444 ILE A CA 1
ATOM 3471 C C . ILE A 1 444 ? -10.838 -2.291 -21.222 1.00 98.12 444 ILE A C 1
ATOM 3473 O O . ILE A 1 444 ? -10.629 -2.877 -20.164 1.00 98.12 444 ILE A O 1
ATOM 3477 N N . LEU A 1 445 ? -11.039 -0.971 -21.273 1.00 98.50 445 LEU A N 1
ATOM 3478 C CA . LEU A 1 445 ? -11.234 -0.168 -20.064 1.00 98.50 445 LEU A CA 1
ATOM 3479 C C . LEU A 1 445 ? -12.563 -0.575 -19.408 1.00 98.50 445 LEU A C 1
ATOM 3481 O O . LEU A 1 445 ? -13.627 -0.363 -19.986 1.00 98.50 445 LEU A O 1
ATOM 3485 N N . LEU A 1 446 ? -12.497 -1.171 -18.218 1.00 98.50 446 LEU A N 1
ATOM 3486 C CA . LEU A 1 446 ? -13.666 -1.629 -17.466 1.00 98.50 446 LEU A CA 1
ATOM 3487 C C . LEU A 1 446 ? -14.276 -0.507 -16.632 1.00 98.50 446 LEU A C 1
ATOM 3489 O O . LEU A 1 446 ? -15.498 -0.386 -16.564 1.00 98.50 446 LEU A O 1
ATOM 3493 N N . SER A 1 447 ? -13.432 0.288 -15.975 1.00 98.12 447 SER A N 1
ATOM 3494 C CA . SER A 1 447 ? -13.864 1.426 -15.171 1.00 98.12 447 SER A CA 1
ATOM 3495 C C . SER A 1 447 ? -12.726 2.409 -14.899 1.00 98.12 447 SER A C 1
ATOM 3497 O O . SER A 1 447 ? -11.539 2.098 -15.042 1.00 98.12 447 SER A O 1
ATOM 3499 N N . GLN A 1 448 ? -13.131 3.603 -14.479 1.00 97.81 448 GLN A N 1
ATOM 3500 C CA . GLN A 1 448 ? -12.286 4.622 -13.883 1.00 97.81 448 GLN A CA 1
ATOM 3501 C C . GLN A 1 448 ? -12.924 5.032 -12.555 1.00 97.81 448 GLN A C 1
ATOM 3503 O O . GLN A 1 448 ? -14.142 5.210 -12.483 1.00 97.81 448 GLN A O 1
ATOM 3508 N N . LEU A 1 449 ? -12.104 5.194 -11.523 1.00 97.06 449 LEU A N 1
ATOM 3509 C CA . LEU A 1 449 ? -12.520 5.670 -10.213 1.00 97.06 449 LEU A CA 1
ATOM 3510 C C . LEU A 1 449 ? -11.670 6.875 -9.831 1.00 97.06 449 LEU A C 1
ATOM 3512 O O . LEU A 1 449 ? -10.458 6.747 -9.676 1.00 97.06 449 LEU A O 1
ATOM 3516 N N . ASP A 1 450 ? -12.323 8.022 -9.676 1.00 96.06 450 ASP A N 1
ATOM 3517 C CA . ASP A 1 450 ? -11.701 9.229 -9.138 1.00 96.06 450 ASP A CA 1
ATOM 3518 C C . ASP A 1 450 ? -11.275 8.998 -7.681 1.00 96.06 450 ASP A C 1
ATOM 3520 O O . ASP A 1 450 ? -12.020 8.386 -6.903 1.00 96.06 450 ASP A O 1
ATOM 3524 N N . THR A 1 451 ? -10.075 9.451 -7.319 1.00 95.19 451 THR A N 1
ATOM 3525 C CA . THR A 1 451 ? -9.517 9.295 -5.970 1.00 95.19 451 THR A CA 1
ATOM 3526 C C . THR A 1 451 ? -9.135 10.654 -5.381 1.00 95.19 451 THR A C 1
ATOM 3528 O O . THR A 1 451 ? -8.869 11.589 -6.130 1.00 95.19 451 THR A O 1
ATOM 3531 N N . PRO A 1 452 ? -9.162 10.821 -4.044 1.00 88.56 452 PRO A N 1
ATOM 3532 C CA . PRO A 1 452 ? -8.977 12.134 -3.420 1.00 88.56 452 PRO A CA 1
ATOM 3533 C C . PRO A 1 452 ? -7.598 12.777 -3.626 1.00 88.56 452 PRO A C 1
ATOM 3535 O O . PRO A 1 452 ? -7.478 13.987 -3.427 1.00 88.56 452 PRO A O 1
ATOM 3538 N N . GLY A 1 453 ? -6.569 11.985 -3.941 1.00 92.06 453 GLY A N 1
ATOM 3539 C CA . GLY A 1 453 ? -5.188 12.436 -4.074 1.00 92.06 453 GLY A CA 1
ATOM 3540 C C . GLY A 1 453 ? -4.545 12.114 -5.423 1.00 92.06 453 GLY A C 1
ATOM 3541 O O . GLY A 1 453 ? -5.193 12.056 -6.467 1.00 92.06 453 GLY A O 1
ATOM 3542 N N . PHE A 1 454 ? -3.221 11.964 -5.398 1.00 94.50 454 PHE A N 1
ATOM 3543 C CA . PHE A 1 454 ? -2.412 11.705 -6.580 1.00 94.50 454 PHE A CA 1
ATOM 3544 C C . PHE A 1 454 ? -2.136 10.204 -6.720 1.00 94.50 454 PHE A C 1
ATOM 3546 O O . PHE A 1 454 ? -1.207 9.672 -6.106 1.00 94.50 454 PHE A O 1
ATOM 3553 N N . ALA A 1 455 ? -2.905 9.516 -7.564 1.00 97.50 455 ALA A N 1
ATOM 3554 C CA . ALA A 1 455 ? -2.830 8.070 -7.740 1.00 97.50 455 ALA A CA 1
ATOM 3555 C C . ALA A 1 455 ? -1.480 7.625 -8.329 1.00 97.50 455 ALA A C 1
ATOM 3557 O O . ALA A 1 455 ? -1.168 7.865 -9.503 1.00 97.50 455 ALA A O 1
ATOM 3558 N N . ARG A 1 456 ? -0.679 6.925 -7.515 1.00 95.81 456 ARG A N 1
ATOM 3559 C CA . ARG A 1 456 ? 0.659 6.427 -7.873 1.00 95.81 456 ARG A CA 1
ATOM 3560 C C . ARG A 1 456 ? 0.639 4.933 -8.159 1.00 95.81 456 ARG A C 1
ATOM 3562 O O . ARG A 1 456 ? 0.382 4.522 -9.288 1.00 95.81 456 ARG A O 1
ATOM 3569 N N . LYS A 1 457 ? 0.970 4.116 -7.157 1.00 95.50 457 LYS A N 1
ATOM 3570 C CA . LYS A 1 457 ? 1.164 2.674 -7.307 1.00 95.50 457 LYS A CA 1
ATOM 3571 C C . LYS A 1 457 ? -0.025 1.911 -6.728 1.00 95.50 457 LYS A C 1
ATOM 3573 O O . LYS A 1 457 ? -0.231 1.961 -5.515 1.00 95.50 457 LYS A O 1
ATOM 3578 N N . PRO A 1 458 ? -0.803 1.208 -7.568 1.00 98.06 458 PRO A N 1
ATOM 3579 C CA . PRO A 1 458 ? -1.778 0.250 -7.078 1.00 98.06 458 PRO A CA 1
ATOM 3580 C C . PRO A 1 458 ? -1.080 -1.042 -6.634 1.00 98.06 458 PRO A C 1
ATOM 3582 O O . PRO A 1 458 ? -0.095 -1.466 -7.238 1.00 98.06 458 PRO A O 1
ATOM 3585 N N . PHE A 1 459 ? -1.637 -1.701 -5.625 1.00 98.31 459 PHE A N 1
ATOM 3586 C CA . PHE A 1 459 ? -1.358 -3.096 -5.289 1.00 98.31 459 PHE A CA 1
ATOM 3587 C C . PHE A 1 459 ? -2.691 -3.832 -5.177 1.00 98.31 459 PHE A C 1
ATOM 3589 O O . PHE A 1 459 ? -3.544 -3.411 -4.400 1.00 98.31 459 PHE A O 1
ATOM 3596 N N . ALA A 1 460 ? -2.904 -4.892 -5.956 1.00 97.88 460 ALA A N 1
ATOM 3597 C CA . ALA A 1 460 ? -4.175 -5.614 -5.971 1.00 97.88 460 ALA A CA 1
ATOM 3598 C C . ALA A 1 460 ? -4.027 -7.018 -5.382 1.00 97.88 460 ALA A C 1
ATOM 3600 O O . ALA A 1 460 ? -3.093 -7.746 -5.711 1.00 97.88 460 ALA A O 1
ATOM 3601 N N . THR A 1 461 ? -4.952 -7.394 -4.506 1.00 96.19 461 THR A N 1
ATOM 3602 C CA . THR A 1 461 ? -5.071 -8.765 -4.011 1.00 96.19 461 THR A CA 1
ATOM 3603 C C . THR A 1 461 ? -6.492 -9.036 -3.545 1.00 96.19 461 THR A C 1
ATOM 3605 O O . THR A 1 461 ? -7.142 -8.174 -2.949 1.00 96.19 461 THR A O 1
ATOM 3608 N N . SER A 1 462 ? -6.977 -10.258 -3.760 1.00 91.50 462 SER A N 1
ATOM 3609 C CA . SER A 1 462 ? -8.206 -10.768 -3.132 1.00 91.50 462 SER A CA 1
ATOM 3610 C C . SER A 1 462 ? -9.459 -9.924 -3.433 1.00 91.50 462 SER A C 1
ATOM 3612 O O . SER A 1 462 ? -10.381 -9.844 -2.620 1.00 91.50 462 SER A O 1
ATOM 3614 N N . GLY A 1 463 ? -9.507 -9.287 -4.610 1.00 94.06 463 GLY A N 1
ATOM 3615 C CA . GLY A 1 463 ? -10.618 -8.421 -5.020 1.00 94.06 463 GLY A CA 1
ATOM 3616 C C . GLY A 1 463 ? -10.594 -7.017 -4.405 1.00 94.06 463 GLY A C 1
ATOM 3617 O O . GLY A 1 463 ? -11.617 -6.329 -4.424 1.00 94.06 463 GLY A O 1
ATOM 3618 N N . TYR A 1 464 ? -9.449 -6.587 -3.878 1.00 97.25 464 TYR A N 1
ATOM 3619 C CA . TYR A 1 464 ? -9.207 -5.234 -3.387 1.00 97.25 464 TYR A CA 1
ATOM 3620 C C . TYR A 1 464 ? -7.984 -4.618 -4.065 1.00 97.25 464 TYR A C 1
ATOM 3622 O O . TYR A 1 464 ? -7.033 -5.321 -4.402 1.00 97.25 464 TYR A O 1
ATOM 3630 N N . VAL A 1 465 ? -7.996 -3.295 -4.221 1.00 98.50 465 VAL A N 1
ATOM 3631 C CA . VAL A 1 465 ? -6.828 -2.490 -4.594 1.00 98.50 465 VAL A CA 1
ATOM 3632 C C . VAL A 1 465 ? -6.457 -1.594 -3.421 1.00 98.50 465 VAL A C 1
ATOM 3634 O O . VAL A 1 465 ? -7.301 -0.883 -2.885 1.00 98.50 465 VAL A O 1
ATOM 3637 N N . PHE A 1 466 ? -5.183 -1.615 -3.056 1.00 98.38 466 PHE A N 1
ATOM 3638 C CA . PHE A 1 466 ? -4.553 -0.736 -2.082 1.00 98.38 466 PHE A CA 1
ATOM 3639 C C . PHE A 1 466 ? -3.736 0.278 -2.863 1.00 98.38 466 PHE A C 1
ATOM 3641 O O . PHE A 1 466 ? -2.636 -0.023 -3.326 1.00 98.38 466 PHE A O 1
ATOM 3648 N N . LEU A 1 467 ? -4.307 1.452 -3.091 1.00 98.62 467 LEU A N 1
ATOM 3649 C CA . LEU A 1 467 ? -3.695 2.485 -3.913 1.00 98.62 467 LEU A CA 1
ATOM 3650 C C . LEU A 1 467 ? -2.915 3.457 -3.033 1.00 98.62 467 LEU A C 1
ATOM 3652 O O . LEU A 1 467 ? -3.511 4.113 -2.182 1.00 98.62 467 LEU A O 1
ATOM 3656 N N . ALA A 1 468 ? -1.610 3.582 -3.277 1.00 97.69 468 ALA A N 1
ATOM 3657 C CA . ALA A 1 468 ? -0.840 4.729 -2.811 1.00 97.69 468 ALA A CA 1
ATOM 3658 C C . ALA A 1 468 ? -1.300 5.977 -3.585 1.00 97.69 468 ALA A C 1
ATOM 3660 O O . ALA A 1 468 ? -1.020 6.103 -4.781 1.00 97.69 468 ALA A O 1
ATOM 3661 N N . ASP A 1 469 ? -2.038 6.859 -2.917 1.00 96.81 469 ASP A N 1
ATOM 3662 C CA . ASP A 1 469 ? -2.756 7.999 -3.500 1.00 96.81 469 ASP A CA 1
ATOM 3663 C C . ASP A 1 469 ? -2.094 9.337 -3.136 1.00 96.81 469 ASP A C 1
ATOM 3665 O O . ASP A 1 469 ? -2.741 10.377 -3.009 1.00 96.81 469 ASP A O 1
ATOM 3669 N N . GLY A 1 470 ? -0.775 9.302 -2.939 1.00 92.62 470 GLY A N 1
ATOM 3670 C CA . GLY A 1 470 ? 0.034 10.473 -2.642 1.00 92.62 470 GLY A CA 1
ATOM 3671 C C . GLY A 1 470 ? -0.411 11.174 -1.360 1.00 92.62 470 GLY A C 1
ATOM 3672 O O . GLY A 1 470 ? -0.464 10.563 -0.297 1.00 92.62 470 GLY A O 1
ATOM 3673 N N . GLU A 1 471 ? -0.735 12.458 -1.481 1.00 88.25 471 GLU A N 1
ATOM 3674 C CA . GLU A 1 471 ? -1.246 13.330 -0.421 1.00 88.25 471 GLU A CA 1
ATOM 3675 C C . GLU A 1 471 ? -2.645 12.922 0.076 1.00 88.25 471 GLU A C 1
ATOM 3677 O O . GLU A 1 471 ? -3.079 13.382 1.127 1.00 88.25 471 GLU A O 1
ATOM 3682 N N . GLY A 1 472 ? -3.360 12.071 -0.669 1.00 85.50 472 GLY A N 1
ATOM 3683 C CA . GLY A 1 472 ? -4.622 11.464 -0.236 1.00 85.50 472 GLY A CA 1
ATOM 3684 C C . GLY A 1 472 ? -4.439 10.251 0.685 1.00 85.50 472 GLY A C 1
ATOM 3685 O O . GLY A 1 472 ? -5.436 9.648 1.090 1.00 85.50 472 GLY A O 1
ATOM 3686 N N . GLY A 1 473 ? -3.190 9.872 0.981 1.00 93.75 473 GLY A N 1
ATOM 3687 C CA . GLY A 1 473 ? -2.834 8.703 1.774 1.00 93.75 473 GLY A CA 1
ATOM 3688 C C . GLY A 1 473 ? -3.011 7.395 1.001 1.00 93.75 473 GLY A C 1
ATOM 3689 O O . GLY A 1 473 ? -2.612 7.283 -0.161 1.00 93.75 473 GLY A O 1
ATOM 3690 N N . VAL A 1 474 ? -3.601 6.376 1.628 1.00 96.88 474 VAL A N 1
ATOM 3691 C CA . VAL A 1 474 ? -3.894 5.086 0.981 1.00 96.88 474 VAL A CA 1
ATOM 3692 C C . VAL A 1 474 ? -5.395 4.895 0.802 1.00 96.88 474 VAL A C 1
ATOM 3694 O O . VAL A 1 474 ? -6.160 4.998 1.759 1.00 96.88 474 VAL A O 1
ATOM 3697 N N . GLN A 1 475 ? -5.825 4.525 -0.406 1.00 96.75 475 GLN A N 1
ATOM 3698 C CA . GLN A 1 475 ? -7.206 4.105 -0.657 1.00 96.75 475 GLN A CA 1
ATOM 3699 C C . GLN A 1 475 ? -7.303 2.577 -0.668 1.00 96.75 475 GLN A C 1
ATOM 3701 O O . GLN A 1 475 ? -6.654 1.916 -1.479 1.00 96.75 475 GLN A O 1
ATOM 3706 N N . ILE A 1 476 ? -8.153 2.012 0.193 1.00 95.81 476 ILE A N 1
ATOM 3707 C CA . ILE A 1 476 ? -8.624 0.627 0.087 1.00 95.81 476 ILE A CA 1
ATOM 3708 C C . ILE A 1 476 ? -9.874 0.636 -0.788 1.00 95.81 476 ILE A C 1
ATOM 3710 O O . ILE A 1 476 ? -10.911 1.178 -0.402 1.00 95.81 476 ILE A O 1
ATOM 3714 N N . ILE A 1 477 ? -9.791 0.023 -1.962 1.00 94.56 477 ILE A N 1
ATOM 3715 C CA . ILE A 1 477 ? -10.830 0.046 -2.992 1.00 94.56 477 ILE A CA 1
ATOM 3716 C C . ILE A 1 477 ? -11.329 -1.378 -3.211 1.00 94.56 477 ILE A C 1
ATOM 3718 O O . ILE A 1 477 ? -10.539 -2.286 -3.461 1.00 94.56 477 ILE A O 1
ATOM 3722 N N . ASN A 1 478 ? -12.642 -1.589 -3.142 1.00 91.50 478 ASN A N 1
ATOM 3723 C CA . ASN A 1 478 ? -13.240 -2.863 -3.527 1.00 91.50 478 ASN A CA 1
ATOM 3724 C C . ASN A 1 478 ? -13.323 -2.935 -5.054 1.00 91.50 478 ASN A C 1
ATOM 3726 O O . ASN A 1 478 ? -13.931 -2.069 -5.681 1.00 91.50 478 ASN A O 1
ATOM 3730 N N . VAL A 1 479 ? -12.734 -3.982 -5.630 1.00 96.56 479 VAL A N 1
ATOM 3731 C CA . VAL A 1 479 ? -12.725 -4.255 -7.075 1.00 96.56 479 VAL A CA 1
ATOM 3732 C C . VAL A 1 479 ? -13.257 -5.651 -7.408 1.00 96.56 479 VAL A C 1
ATOM 3734 O O . VAL A 1 479 ? -13.053 -6.146 -8.514 1.00 96.56 479 VAL A O 1
ATOM 3737 N N . LYS A 1 480 ? -13.988 -6.296 -6.484 1.00 91.88 480 LYS A N 1
ATOM 3738 C CA . LYS A 1 480 ? -14.633 -7.602 -6.732 1.00 91.88 480 LYS A CA 1
ATOM 3739 C C . LYS A 1 480 ? -15.549 -7.558 -7.955 1.00 91.88 480 LYS A C 1
ATOM 3741 O O . LYS A 1 480 ? -15.667 -8.546 -8.673 1.00 91.88 480 LYS A O 1
ATOM 3746 N N . ASN A 1 481 ? -16.181 -6.406 -8.183 1.00 90.31 481 ASN A N 1
ATOM 3747 C CA . ASN A 1 481 ? -16.768 -6.060 -9.467 1.00 90.31 481 ASN A CA 1
ATOM 3748 C C . ASN A 1 481 ? -15.914 -4.965 -10.140 1.00 90.31 481 ASN A C 1
ATOM 3750 O O . ASN A 1 481 ? -16.083 -3.788 -9.811 1.00 90.31 481 ASN A O 1
ATOM 3754 N N . PRO A 1 482 ? -15.024 -5.310 -11.088 1.00 94.62 482 PRO A N 1
ATOM 3755 C CA . PRO A 1 482 ? -14.082 -4.353 -11.669 1.00 94.62 482 PRO A CA 1
ATOM 3756 C C . PRO A 1 482 ? -14.736 -3.301 -12.578 1.00 94.62 482 PRO A C 1
ATOM 3758 O O . PRO A 1 482 ? -14.091 -2.308 -12.908 1.00 94.62 482 PRO A O 1
ATOM 3761 N N . THR A 1 483 ? -16.005 -3.467 -12.974 1.00 95.00 483 THR A N 1
ATOM 3762 C CA . THR A 1 483 ? -16.752 -2.435 -13.720 1.00 95.00 483 THR A CA 1
ATOM 3763 C C . THR A 1 483 ? -17.465 -1.435 -12.807 1.00 95.00 483 THR A C 1
ATOM 3765 O O . THR A 1 483 ? -18.006 -0.450 -13.297 1.00 95.00 483 THR A O 1
ATOM 3768 N N . ASN A 1 484 ? -17.520 -1.686 -11.493 1.00 90.50 484 ASN A N 1
ATOM 3769 C CA . ASN A 1 484 ? -18.134 -0.789 -10.510 1.00 90.50 484 ASN A CA 1
ATOM 3770 C C . ASN A 1 484 ? -17.341 -0.783 -9.186 1.00 90.50 484 ASN A C 1
ATOM 3772 O O . ASN A 1 484 ? -17.854 -1.247 -8.160 1.00 90.50 484 ASN A O 1
ATOM 3776 N N . PRO A 1 485 ? -16.078 -0.322 -9.209 1.00 93.62 485 PRO A N 1
ATOM 3777 C CA . PRO A 1 485 ? -15.252 -0.233 -8.013 1.00 93.62 485 PRO A CA 1
ATOM 3778 C C . PRO A 1 485 ? -15.710 0.910 -7.096 1.00 93.62 485 PRO A C 1
ATOM 3780 O O . PRO A 1 485 ? -16.284 1.898 -7.553 1.00 93.62 485 PRO A O 1
ATOM 3783 N N . TYR A 1 486 ? -15.423 0.806 -5.798 1.00 88.38 486 TYR A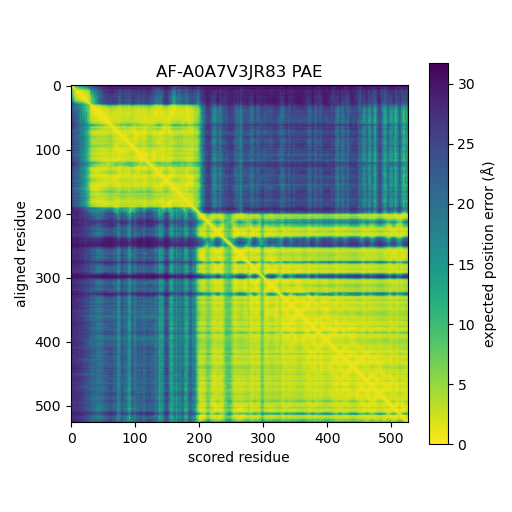 N 1
ATOM 3784 C CA . TYR A 1 486 ? -15.690 1.885 -4.841 1.00 88.38 486 TYR A CA 1
ATOM 3785 C C . TYR A 1 486 ? -14.683 1.893 -3.687 1.00 88.38 486 TYR A C 1
ATOM 3787 O O . TYR A 1 486 ? -14.185 0.845 -3.268 1.00 88.38 486 TYR A O 1
ATOM 3795 N N . ILE A 1 487 ? -14.392 3.085 -3.160 1.00 86.31 487 ILE A N 1
ATOM 3796 C CA . ILE A 1 487 ? -13.509 3.265 -2.000 1.00 86.31 487 ILE A CA 1
ATOM 3797 C C . ILE A 1 487 ? -14.222 2.727 -0.752 1.00 86.31 487 ILE A C 1
ATOM 3799 O O . ILE A 1 487 ? -15.315 3.170 -0.405 1.00 86.31 487 ILE A O 1
ATOM 3803 N N . VAL A 1 488 ? -13.598 1.761 -0.082 1.00 84.12 488 VAL A N 1
ATOM 3804 C CA . VAL A 1 488 ? -14.048 1.188 1.196 1.00 84.12 488 VAL A CA 1
ATOM 3805 C C . VAL A 1 488 ? -13.537 2.023 2.360 1.00 84.12 488 VAL A C 1
ATOM 3807 O O . VAL A 1 488 ? -14.270 2.269 3.318 1.00 84.12 488 VAL A O 1
ATOM 3810 N N . LYS A 1 489 ? -12.271 2.440 2.289 1.00 85.88 489 LYS A N 1
ATOM 3811 C CA . LYS A 1 489 ? -11.596 3.176 3.354 1.00 85.88 489 LYS A CA 1
ATOM 3812 C C . LYS A 1 489 ? -10.480 4.038 2.778 1.00 85.88 489 LYS A C 1
ATOM 3814 O O . LYS A 1 489 ? -9.714 3.570 1.941 1.00 85.88 489 LYS A O 1
ATOM 3819 N N . THR A 1 490 ? -10.374 5.253 3.295 1.00 85.50 490 THR A N 1
ATOM 3820 C CA . THR A 1 490 ? -9.204 6.120 3.142 1.00 85.50 490 THR A CA 1
ATOM 3821 C C . THR A 1 490 ? -8.382 6.044 4.421 1.00 85.50 490 THR A C 1
ATOM 3823 O O . THR A 1 490 ? -8.936 6.134 5.523 1.00 85.50 490 THR A O 1
ATOM 3826 N N . ILE A 1 491 ? -7.081 5.834 4.266 1.00 86.06 491 ILE A N 1
ATOM 3827 C CA . ILE A 1 491 ? -6.090 5.836 5.336 1.00 86.06 491 ILE A CA 1
ATOM 3828 C C . ILE A 1 491 ? -5.283 7.107 5.165 1.00 86.06 491 ILE A C 1
ATOM 3830 O O . ILE A 1 491 ? -4.547 7.222 4.189 1.00 86.06 491 ILE A O 1
ATOM 3834 N N . ASP A 1 492 ? -5.428 8.042 6.093 1.00 84.75 492 ASP A N 1
ATOM 3835 C CA . ASP A 1 492 ? -4.537 9.191 6.128 1.00 84.75 492 ASP A CA 1
ATOM 3836 C C . ASP A 1 492 ? -3.152 8.725 6.587 1.00 84.75 492 ASP A C 1
ATOM 3838 O O . ASP A 1 492 ? -3.027 8.023 7.597 1.00 84.75 492 ASP A O 1
ATOM 3842 N N . THR A 1 493 ? -2.126 9.054 5.811 1.00 84.56 493 THR A N 1
ATOM 3843 C CA . THR A 1 493 ? -0.732 8.770 6.149 1.00 84.56 493 THR A CA 1
ATOM 3844 C C . THR A 1 493 ? -0.037 10.093 6.449 1.00 84.56 493 THR A C 1
ATOM 3846 O O . THR A 1 493 ? -0.342 11.092 5.805 1.00 84.56 493 THR A O 1
ATOM 3849 N N . PRO A 1 494 ? 0.897 10.162 7.414 1.00 77.12 494 PRO A N 1
ATOM 3850 C CA . PRO A 1 494 ? 1.471 11.456 7.804 1.00 77.12 494 PRO A CA 1
ATOM 3851 C C . PRO A 1 494 ? 2.235 12.173 6.675 1.00 77.12 494 PRO A C 1
ATOM 3853 O O . PRO A 1 494 ? 2.376 13.407 6.687 1.00 77.12 494 PRO A O 1
ATOM 3856 N N . GLY A 1 495 ? 2.733 11.410 5.700 1.00 81.81 495 GLY A N 1
ATOM 3857 C CA . GLY A 1 495 ? 3.363 11.887 4.481 1.00 81.81 495 GLY A CA 1
ATOM 3858 C C . GLY A 1 495 ? 2.612 11.487 3.209 1.00 81.81 495 GLY A C 1
ATOM 3859 O O . GLY A 1 495 ? 1.419 11.186 3.204 1.00 81.81 495 GLY A O 1
ATOM 3860 N N . ILE A 1 496 ? 3.340 11.531 2.100 1.00 87.62 496 ILE A N 1
ATOM 3861 C CA . ILE A 1 496 ? 2.893 11.118 0.774 1.00 87.62 496 ILE A CA 1
ATOM 3862 C C . ILE A 1 496 ? 3.061 9.602 0.664 1.00 87.62 496 ILE A C 1
ATOM 3864 O O . ILE A 1 496 ? 4.181 9.088 0.699 1.00 87.62 496 ILE A O 1
ATOM 3868 N N . ALA A 1 497 ? 1.964 8.879 0.442 1.00 93.69 497 ALA A N 1
ATOM 3869 C CA . ALA A 1 497 ? 2.023 7.450 0.162 1.00 93.69 497 ALA A CA 1
ATOM 3870 C C . ALA A 1 497 ? 2.596 7.205 -1.246 1.00 93.69 497 ALA A C 1
ATOM 3872 O O . ALA A 1 497 ? 2.043 7.665 -2.253 1.00 93.69 497 ALA A O 1
ATOM 3873 N N . LEU A 1 498 ? 3.698 6.455 -1.341 1.00 93.25 498 LEU A N 1
ATOM 3874 C CA . LEU A 1 498 ? 4.416 6.210 -2.600 1.00 93.25 498 LEU A CA 1
ATOM 3875 C C . LEU A 1 498 ? 4.229 4.789 -3.138 1.00 93.25 498 LEU A C 1
ATOM 3877 O O . LEU A 1 498 ? 4.130 4.598 -4.355 1.00 93.25 498 LEU A O 1
ATOM 3881 N N . ALA A 1 499 ? 4.148 3.800 -2.249 1.00 95.50 499 ALA A N 1
ATOM 3882 C CA . ALA A 1 499 ? 3.873 2.414 -2.603 1.00 95.50 499 ALA A CA 1
ATOM 3883 C C . ALA A 1 499 ? 3.208 1.665 -1.448 1.00 95.50 499 ALA A C 1
ATOM 3885 O O . ALA A 1 499 ? 3.399 1.991 -0.278 1.00 95.50 499 ALA A O 1
ATOM 3886 N N . THR A 1 500 ? 2.461 0.625 -1.794 1.00 97.62 500 THR A N 1
ATOM 3887 C CA . THR A 1 500 ? 1.791 -0.270 -0.854 1.00 97.62 500 THR A CA 1
ATOM 3888 C C . THR A 1 500 ? 2.137 -1.718 -1.180 1.00 97.62 500 THR A C 1
ATOM 3890 O O . THR A 1 500 ? 2.403 -2.073 -2.330 1.00 97.62 500 THR A O 1
ATOM 3893 N N . TYR A 1 501 ? 2.115 -2.567 -0.160 1.00 97.81 501 TYR A N 1
ATOM 3894 C CA . TYR A 1 501 ? 2.137 -4.017 -0.306 1.00 97.81 501 TYR A CA 1
ATOM 3895 C C . TYR A 1 501 ? 1.209 -4.622 0.745 1.00 97.81 501 TYR A C 1
ATOM 3897 O O . TYR A 1 501 ? 1.163 -4.128 1.869 1.00 97.81 501 TYR A O 1
ATOM 3905 N N . VAL A 1 502 ? 0.472 -5.682 0.411 1.00 97.06 502 VAL A N 1
ATOM 3906 C CA . VAL A 1 502 ? -0.402 -6.372 1.372 1.00 97.06 502 VAL A CA 1
ATOM 3907 C C . VAL A 1 502 ? -0.071 -7.851 1.442 1.00 97.06 502 VAL A C 1
ATOM 3909 O O . VAL A 1 502 ? 0.002 -8.531 0.418 1.00 97.06 502 VAL A O 1
ATOM 3912 N N . LYS A 1 503 ? 0.062 -8.355 2.670 1.00 94.69 503 LYS A N 1
ATOM 3913 C CA . LYS A 1 503 ? 0.177 -9.781 2.972 1.00 94.69 503 LYS A CA 1
ATOM 3914 C C . LYS A 1 503 ? -0.632 -10.107 4.220 1.00 94.69 503 LYS A C 1
ATOM 3916 O O . LYS A 1 503 ? -0.528 -9.393 5.204 1.00 94.69 503 LYS A O 1
ATOM 3921 N N . ASP A 1 504 ? -1.430 -11.174 4.177 1.00 90.88 504 ASP A N 1
ATOM 3922 C CA . ASP A 1 504 ? -2.160 -11.708 5.338 1.00 90.88 504 ASP A CA 1
ATOM 3923 C C . ASP A 1 504 ? -2.936 -10.644 6.141 1.00 90.88 504 ASP A C 1
ATOM 3925 O O . ASP A 1 504 ? -2.932 -10.650 7.366 1.00 90.88 504 ASP A O 1
ATOM 3929 N N . LYS A 1 505 ? -3.619 -9.727 5.435 1.00 90.69 505 LYS A N 1
ATOM 3930 C CA . LYS A 1 505 ? -4.372 -8.588 6.009 1.00 90.69 505 LYS A CA 1
ATOM 3931 C C . LYS A 1 505 ? -3.516 -7.542 6.735 1.00 90.69 505 LYS A C 1
ATOM 3933 O O . LYS A 1 505 ? -4.056 -6.688 7.432 1.00 90.69 505 LYS A O 1
ATOM 3938 N N . ILE A 1 506 ? -2.208 -7.563 6.524 1.00 95.25 506 ILE A N 1
ATOM 3939 C CA . ILE A 1 506 ? -1.290 -6.508 6.933 1.00 95.25 506 ILE A CA 1
ATOM 3940 C C . ILE A 1 506 ? -0.925 -5.676 5.711 1.00 95.25 506 ILE A C 1
ATOM 3942 O O . ILE A 1 506 ? -0.501 -6.207 4.681 1.00 95.25 506 ILE A O 1
ATOM 3946 N N . LEU A 1 507 ? -1.105 -4.367 5.833 1.00 96.88 507 LEU A N 1
ATOM 3947 C CA . LEU A 1 507 ? -0.729 -3.375 4.842 1.00 96.88 507 LEU A CA 1
ATOM 3948 C C . LEU A 1 507 ? 0.598 -2.729 5.234 1.00 96.88 507 LEU A C 1
ATOM 3950 O O . LEU A 1 507 ? 0.743 -2.168 6.316 1.00 96.88 507 LEU A O 1
ATOM 3954 N N . TYR A 1 508 ? 1.539 -2.771 4.305 1.00 97.81 508 TYR A N 1
ATOM 3955 C CA . TYR A 1 508 ? 2.826 -2.103 4.378 1.00 97.81 508 TYR A CA 1
ATOM 3956 C C . TYR A 1 508 ? 2.780 -0.884 3.463 1.00 97.81 508 TYR A C 1
ATOM 3958 O O . TYR A 1 508 ? 2.448 -1.018 2.282 1.00 97.81 508 TYR A O 1
ATOM 3966 N N . VAL A 1 509 ? 3.098 0.294 3.992 1.00 96.75 509 VAL A N 1
ATOM 3967 C CA . VAL A 1 509 ? 3.065 1.554 3.241 1.00 96.75 509 VAL A CA 1
ATOM 3968 C C . VAL A 1 509 ? 4.444 2.188 3.255 1.00 96.75 509 VAL A C 1
ATOM 3970 O O . VAL A 1 509 ? 5.010 2.420 4.319 1.00 96.75 509 VAL A O 1
ATOM 3973 N N . ALA A 1 510 ? 4.965 2.472 2.067 1.00 94.62 510 ALA A N 1
ATOM 3974 C CA . ALA A 1 510 ? 6.117 3.333 1.883 1.00 94.62 510 ALA A CA 1
ATOM 3975 C C . ALA A 1 510 ? 5.623 4.784 1.877 1.00 94.62 510 ALA A C 1
ATOM 3977 O O . ALA A 1 510 ? 4.940 5.205 0.937 1.00 94.62 510 ALA A O 1
ATOM 3978 N N . ASP A 1 511 ? 5.933 5.497 2.952 1.00 89.44 511 ASP A N 1
ATOM 3979 C CA . ASP A 1 511 ? 5.542 6.875 3.217 1.00 89.44 511 ASP A CA 1
ATOM 3980 C C . ASP A 1 511 ? 6.777 7.784 3.214 1.00 89.44 511 ASP A C 1
ATOM 3982 O O . ASP A 1 511 ? 7.884 7.396 3.605 1.00 89.44 511 ASP A O 1
ATOM 3986 N N . ASP A 1 512 ? 6.591 9.002 2.723 1.00 77.56 512 ASP A N 1
ATOM 3987 C CA . ASP A 1 512 ? 7.678 9.943 2.493 1.00 77.56 512 ASP A CA 1
ATOM 3988 C C . ASP A 1 512 ? 8.172 10.630 3.794 1.00 77.56 512 ASP A C 1
ATOM 3990 O O . ASP A 1 512 ? 9.346 10.980 3.898 1.00 77.56 512 ASP A O 1
ATOM 3994 N N . LYS A 1 513 ? 7.345 10.731 4.844 1.00 68.19 513 LYS A N 1
ATOM 3995 C CA . LYS A 1 513 ? 7.739 11.324 6.138 1.00 68.19 513 LYS A CA 1
ATOM 3996 C C . LYS A 1 513 ? 8.037 10.299 7.223 1.00 68.19 513 LYS A C 1
ATOM 3998 O O . LYS A 1 513 ? 8.829 10.601 8.111 1.00 68.19 513 LYS A O 1
ATOM 4003 N N . ASN A 1 514 ? 7.424 9.116 7.161 1.00 65.88 514 ASN A N 1
ATOM 4004 C CA . ASN A 1 514 ? 7.524 8.093 8.210 1.00 65.88 514 ASN A CA 1
ATOM 4005 C C . ASN A 1 514 ? 8.141 6.761 7.755 1.00 65.88 514 ASN A C 1
ATOM 4007 O O . ASN A 1 514 ? 8.004 5.742 8.434 1.00 65.88 514 ASN A O 1
ATOM 4011 N N . GLY A 1 515 ? 8.814 6.747 6.602 1.00 84.06 515 GLY A N 1
ATOM 4012 C CA . GLY A 1 515 ? 9.502 5.566 6.094 1.00 84.06 515 GLY A CA 1
ATOM 4013 C C . GLY A 1 515 ? 8.536 4.417 5.784 1.00 84.06 515 GLY A C 1
ATOM 4014 O O . GLY A 1 515 ? 7.832 4.449 4.777 1.00 84.06 515 GLY A O 1
ATOM 4015 N N . LEU A 1 516 ? 8.518 3.385 6.629 1.00 92.38 516 LEU A N 1
ATOM 4016 C CA . LEU A 1 516 ? 7.612 2.240 6.520 1.00 92.38 516 LEU A CA 1
ATOM 4017 C C . LEU A 1 516 ? 6.526 2.299 7.600 1.00 92.38 516 LEU A C 1
ATOM 4019 O O . LEU A 1 516 ? 6.846 2.248 8.783 1.00 92.38 516 LEU A O 1
ATOM 4023 N N . LEU A 1 517 ? 5.254 2.280 7.202 1.00 92.94 517 LEU A N 1
ATOM 4024 C CA . LEU A 1 517 ? 4.115 2.033 8.095 1.00 92.94 517 LEU A CA 1
ATOM 4025 C C . LEU A 1 517 ? 3.639 0.583 7.949 1.00 92.94 517 LEU A C 1
ATOM 4027 O O . LEU A 1 517 ? 3.524 0.084 6.828 1.00 92.94 517 LEU A O 1
ATOM 4031 N N . ILE A 1 518 ? 3.330 -0.080 9.065 1.00 94.06 518 ILE A N 1
ATOM 4032 C CA . ILE A 1 518 ? 2.786 -1.444 9.107 1.00 94.06 518 ILE A CA 1
ATOM 4033 C C . ILE A 1 518 ? 1.434 -1.408 9.810 1.00 94.06 518 ILE A C 1
ATOM 4035 O O . ILE A 1 518 ? 1.345 -1.072 10.989 1.00 94.06 518 ILE A O 1
ATOM 4039 N N . LEU A 1 519 ? 0.379 -1.747 9.081 1.00 90.56 519 LEU A N 1
ATOM 4040 C CA . LEU A 1 519 ? -1.005 -1.498 9.461 1.00 90.56 519 LEU A CA 1
ATOM 4041 C C . LEU A 1 519 ? -1.818 -2.796 9.427 1.00 90.56 519 LEU A C 1
ATOM 4043 O O . LEU A 1 519 ? -1.780 -3.515 8.430 1.00 90.56 519 LEU A O 1
ATOM 4047 N N . ASP A 1 520 ? -2.594 -3.076 10.472 1.00 86.38 520 ASP A N 1
ATOM 4048 C CA . ASP A 1 520 ? -3.609 -4.133 10.436 1.00 86.38 520 ASP A CA 1
ATOM 4049 C C . ASP A 1 520 ? -4.880 -3.600 9.771 1.00 86.38 520 ASP A C 1
ATOM 4051 O O . ASP A 1 520 ? -5.479 -2.616 10.214 1.00 86.38 520 ASP A O 1
ATOM 4055 N N . ILE A 1 521 ? -5.289 -4.255 8.687 1.00 87.62 521 ILE A N 1
ATOM 4056 C CA . ILE A 1 521 ? -6.467 -3.886 7.898 1.00 87.62 521 ILE A CA 1
ATOM 4057 C C . ILE A 1 521 ? -7.544 -4.976 7.923 1.00 87.62 521 ILE A C 1
ATOM 4059 O O . ILE A 1 521 ? -8.429 -4.995 7.062 1.00 87.62 521 ILE A O 1
ATOM 4063 N N . SER A 1 522 ? -7.489 -5.886 8.898 1.00 81.50 522 SER A N 1
ATOM 4064 C CA . SER A 1 522 ? -8.356 -7.064 8.970 1.00 81.50 522 SER A CA 1
ATOM 4065 C C . SER A 1 522 ? -9.850 -6.750 8.920 1.00 81.50 522 SER A C 1
ATOM 4067 O O . SER A 1 522 ? -10.598 -7.483 8.272 1.00 81.50 522 SER A O 1
ATOM 4069 N N . ASP A 1 523 ? -10.270 -5.637 9.516 1.00 70.38 523 ASP A N 1
ATOM 4070 C CA . ASP A 1 523 ? -11.681 -5.245 9.618 1.00 70.38 523 ASP A CA 1
ATOM 4071 C C . ASP A 1 523 ? -12.284 -4.740 8.294 1.00 70.38 523 ASP A C 1
ATOM 4073 O O . ASP A 1 523 ? -13.509 -4.644 8.143 1.00 70.38 523 ASP A O 1
ATOM 4077 N N . TYR A 1 524 ? -11.435 -4.430 7.310 1.00 74.25 524 TYR A N 1
ATOM 4078 C CA . TYR A 1 524 ? -11.833 -3.809 6.042 1.00 74.25 524 TYR A CA 1
ATOM 4079 C C . TYR A 1 524 ? -11.911 -4.799 4.876 1.00 74.25 524 TYR A C 1
ATOM 4081 O O . TYR A 1 524 ? -12.482 -4.481 3.827 1.00 74.25 524 TYR A O 1
ATOM 4089 N N . LEU A 1 525 ? -11.374 -6.006 5.061 1.00 75.75 525 LEU A N 1
ATOM 4090 C CA . LEU A 1 525 ? -11.359 -7.068 4.060 1.00 75.75 525 LEU A CA 1
ATOM 4091 C C . LEU A 1 525 ? -12.414 -8.115 4.431 1.00 75.75 525 LEU A C 1
ATOM 4093 O O . LEU A 1 525 ? -12.197 -8.944 5.314 1.00 75.75 525 LEU A O 1
ATOM 4097 N N . LYS A 1 526 ? -1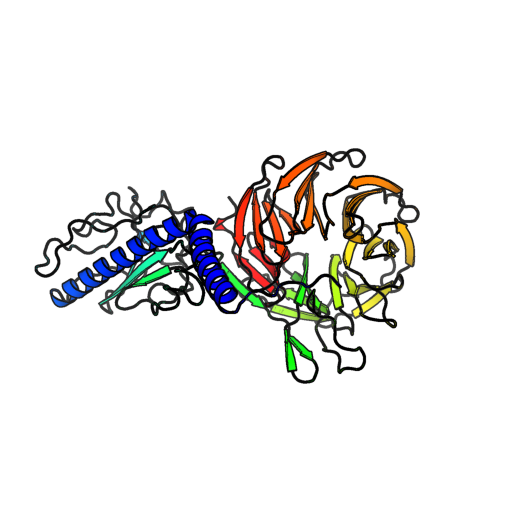3.574 -8.043 3.771 1.00 63.34 526 LYS A N 1
ATOM 4098 C CA . LYS A 1 526 ? -14.741 -8.906 4.015 1.00 63.34 526 LYS A CA 1
ATOM 4099 C C . LYS A 1 526 ? -14.967 -9.889 2.886 1.00 63.34 526 LYS A C 1
ATOM 4101 O O . LYS A 1 526 ? -14.782 -9.488 1.714 1.00 63.34 526 LYS A O 1
#

Sequence (526 aa):
MTKHKSLTFLETLITLTILSVISILVIGLLKPQETFKAARDTKRITSLKQIEKAIELYLTENQNLNLGSSTIIYLSLPDNSPTCSTWINQLPTLPSGYEYRCSANPQNINGTGWIPIDFTNSSLVSIASLPIDPINNPPHYFSYVADNNKKSFEITAYLESEKNKGENSISANDEGTNIYLYEAGNDKKLLDSNLELSHTIRLLAYINFYGYYNGSEYVACSNHIDMVDNILYITTGYCAGDYPPDPTSTIAVIPDLVIIDVSTPSNPVILGEYKDISFAWGVKVTPPYAYVSHMRNLDIGAAKVCVLNISNPSNIQQLGCYSPGHWHGRGVDVQNNIIYFAAGYRGLRIVDGSNPNSLVWLSTYPVWYAHDVKIRGNYAYVADRNGTAFHIVDVSNPSLPTSTYIYSLPEGSYGVFLENNIAYLGVGNSGLFIFDISNPYNPILLSQLDTPGFARKPFATSGYVFLADGEGGVQIINVKNPTNPYIVKTIDTPGIALATYVKDKILYVADDKNGLLILDISDYLK

Foldseek 3Di:
DDDPDDDDPVRVVVVVVVVVVVVVVVVCVVCVPQVVLVVLQVVVLVLQVLVQVQLVQVCVVDVLFQFDALQEKFKQAADPDQQPVVQVLQWDDDDPSHTYGAANFQFDQCCRHSGNGNSVPDPRDDDPTRDFRPVRHPPAIKIKGDDRVVSWIKIKGFGDHPQAADPPHVCNPQPAAHRRINMDIPDRPSCHLVNPRHPAFNFLDFDWWWWAFQNDIDTWFWAEWDDDDQKIKIATHADDPDPQPDPPGPQIFTFGIWIWRCPPVSDIHTQATHTDSWGWHEWDDDPQWIWTWTFDDDDPDATKIWIWGCPRRHDIDTQDMDGPGDGDWHAWDDDPQWIWTQRFCQATWIWRRVPNNDIGTQDHDGARTFQYWDDDPQWIWTWRQQQQWIWIWGCVPVNDIGTLDIDHHPGTWAEWDDDDQKIWTQGFQQGIWIWRNPPVNDIHTLDTDGAPATFHYWDDDDQWIFTQRFQQGTFTWGCVPVNDIDTQDGDHDPGRFNYWDDDPQWIWTRGGRGGITITRRPSRRD

Nearest PDB structures (foldseek):
  6ah0-assembly1_K  TM=7.362E-01  e=3.447E-08  Homo sapiens
  4a0a-assembly1_A  TM=4.167E-01  e=2.567E-09  Homo sapiens
  4a0b-assembly2_C  TM=5.820E-01  e=4.522E-06  Homo sapiens
  6zx9-assembly1_A  TM=5.033E-01  e=7.073E-07  Homo sapiens
  6h15-assembly1_B  TM=2.455E-01  e=1.442E-07  Homo sapiens

pLDDT: mean 87.75, std 13.04, range [42.56, 98.81]

Secondary structure (DSSP, 8-state):
-----PPPHHHHHHHHHHHHHHHHHHHHHH-HHHHHHHHHHHHHHHHHHHHHHHHHHHHHH-TT-----TTEEEEEEE-SSTT-TTTGGGSPPPPTT-EEEEESSTT-SBSSSSS--BGGG-SS---SS----SS-BTTB-EEEEEETTTTEEEEEEE---TTTSSTTSSGGGSSSS-TTEEEESS-TTSS-TTS--S-PPEEEEEE-EEEEETTEEEEEEEEEEEEETTEEEEEEES-TT-----TTS------SEEEEE-SSTTS-EEEEEE--SSEEEEEEEETTEEEEEEE--STT---EEEEEE-SSTTS-EEEEEE--SSS----EEEETTEEEEE-BTT-EEEEE-SSTTS-EEEEEE--SSEEEEEEETTEEEEEETTTTEEEEEE-SSTTS-EEEEEEEPSS---EEEEETTEEEEE-BTT-EEEEE-SSTTS-EEEEEE--SS-B--EEEETTEEEEE-BTT-EEEEE-SSTTS-EEEEEE--SS-EEEEEEETTEEEEEETTTEEEEEE-GGG--

Solvent-accessible surface area (backbone atoms only — not comparable to full-atom values): 26786 Å² total; per-residue (Å²): 136,86,81,78,83,75,80,50,74,66,57,52,52,51,51,53,54,51,49,51,53,49,49,56,52,46,60,61,65,73,45,61,66,51,58,54,28,44,54,49,36,53,52,51,57,53,48,47,56,53,50,39,49,42,52,55,50,45,46,74,77,37,83,82,64,65,56,57,41,70,47,40,41,18,25,36,40,69,23,88,41,54,60,26,69,92,47,51,93,66,47,68,88,71,62,94,84,47,45,57,34,23,11,67,50,20,39,41,42,71,31,61,14,25,52,61,43,58,51,81,81,46,93,85,42,90,77,94,51,44,80,61,42,97,80,47,46,80,61,33,32,37,39,34,37,12,38,47,90,77,72,32,31,27,36,37,34,52,49,71,20,74,74,44,19,39,86,94,18,53,17,54,68,48,77,41,64,47,32,48,30,43,43,38,49,88,35,36,60,75,63,39,77,89,57,54,75,56,87,60,73,46,76,42,35,70,45,74,42,68,21,42,43,80,91,37,84,36,71,29,10,21,39,20,63,35,72,55,94,50,37,38,38,38,16,18,23,77,45,97,80,61,75,75,73,63,91,87,50,65,73,50,67,32,47,21,36,39,35,30,40,42,80,45,55,62,63,61,41,81,54,26,64,36,71,57,101,54,26,25,31,16,48,33,74,57,85,55,33,35,38,37,15,21,25,32,84,71,102,81,44,45,12,29,43,31,33,27,40,49,79,43,45,77,62,54,41,81,55,20,64,43,62,86,60,51,67,37,22,26,22,36,32,74,59,96,50,32,36,39,33,11,36,14,76,64,2,34,36,28,28,42,37,81,44,53,65,58,52,40,82,52,32,68,41,91,36,65,17,14,31,13,38,40,73,61,91,47,34,37,39,34,16,14,37,79,56,18,24,44,37,31,29,39,41,76,44,55,65,64,55,41,85,52,36,75,46,82,45,101,42,26,19,46,14,53,28,79,50,95,49,35,40,36,32,8,22,28,76,63,6,42,38,32,28,42,45,78,42,62,76,64,59,41,80,48,35,74,41,79,47,93,23,38,18,26,22,39,31,67,57,97,45,32,33,38,27,8,15,18,81,40,3,34,37,37,26,42,36,75,47,54,66,68,56,48,79,75,44,74,40,86,49,101,27,36,22,40,17,39,46,77,56,97,54,33,39,38,35,20,18,37,68,49,10,37,40,30,30,44,44,60,93,77,68,128

Radius of gyration: 28.16 Å; Cα contacts (8 Å, |Δi|>4): 1407; chains: 1; bounding box: 64×70×79 Å